Protein AF-A0A8H3YKP9-F1 (afdb_monomer)

Secondary structure (DSSP, 8-state):
--------------------------------------------------------------PPPP-------------------------------------TT-S--TTPPEEEEEE--SHHHHHHHHHHHHTT--SEEEEESS-S-HHHHHH-TTSEEEEEHHHHHHHHHSSHHHHHHHHHS-SS-HHHHHHHS-TTSEEEHHHHHHHHHHHHHHSSGGGTEEEEESEEEEEEE-TTS-EEEEEE-S-TT--S-EEEEEEEEEE----PPP-PPPS--SPPP--HHHHT-HHHHHHHS-SSS--EEEEE--SHHHHHHHHHHHHHHTTT-TT-EEEEE-SS---B-EEETTEEETTTTSB-GGG--

Structure (mmCIF, N/CA/C/O backbone):
data_AF-A0A8H3YKP9-F1
#
_entry.id   AF-A0A8H3YKP9-F1
#
loop_
_atom_site.group_PDB
_atom_site.id
_atom_site.type_symbol
_atom_site.label_atom_id
_atom_site.label_alt_id
_atom_site.label_comp_id
_atom_site.label_asym_id
_atom_site.label_entity_id
_atom_site.label_seq_id
_atom_site.pdbx_PDB_ins_code
_atom_site.Cartn_x
_atom_site.Cartn_y
_atom_site.Cartn_z
_atom_site.occupancy
_atom_site.B_iso_or_equiv
_atom_site.auth_seq_id
_atom_site.auth_comp_id
_atom_site.auth_asym_id
_atom_site.auth_atom_id
_atom_site.pdbx_PDB_model_num
ATOM 1 N N . MET A 1 1 ? 34.851 -54.630 -2.973 1.00 36.84 1 MET A N 1
ATOM 2 C CA . MET A 1 1 ? 34.899 -55.795 -3.888 1.00 36.84 1 MET A CA 1
ATOM 3 C C . MET A 1 1 ? 33.512 -55.945 -4.491 1.00 36.84 1 MET A C 1
ATOM 5 O O . MET A 1 1 ? 32.578 -55.959 -3.714 1.00 36.84 1 MET A O 1
ATOM 9 N N . ARG A 1 2 ? 33.269 -56.034 -5.795 1.00 36.16 2 ARG A N 1
ATOM 10 C CA . ARG A 1 2 ? 34.101 -55.967 -7.002 1.00 36.16 2 ARG A CA 1
ATOM 11 C C . ARG A 1 2 ? 33.086 -55.865 -8.165 1.00 36.16 2 ARG A C 1
ATOM 13 O O . ARG A 1 2 ? 32.149 -56.649 -8.165 1.00 36.16 2 ARG A O 1
ATOM 20 N N . SER A 1 3 ? 33.285 -54.879 -9.044 1.00 31.75 3 SER A N 1
ATOM 21 C CA . SER A 1 3 ? 33.096 -54.878 -10.514 1.00 31.75 3 SER A CA 1
ATOM 22 C C . SER A 1 3 ? 31.769 -55.390 -11.112 1.00 31.75 3 SER A C 1
ATOM 24 O O . SER A 1 3 ? 31.403 -56.536 -10.903 1.00 31.75 3 SER A O 1
ATOM 26 N N . SER A 1 4 ? 30.948 -54.581 -11.795 1.00 35.56 4 SER A N 1
ATOM 27 C CA . SER A 1 4 ? 31.131 -53.936 -13.119 1.00 35.56 4 SER A CA 1
ATOM 28 C C . SER A 1 4 ? 31.400 -54.917 -14.265 1.00 35.56 4 SER A C 1
ATOM 30 O O . SER A 1 4 ? 32.485 -55.487 -14.296 1.00 35.56 4 SER A O 1
ATOM 32 N N . GLU A 1 5 ? 30.490 -54.997 -15.242 1.00 35.41 5 GLU A N 1
ATOM 33 C CA . GLU A 1 5 ? 30.844 -54.957 -16.668 1.00 35.41 5 GLU A CA 1
ATOM 34 C C . GLU A 1 5 ? 29.632 -54.657 -17.564 1.00 35.41 5 GLU A C 1
ATOM 36 O O . GLU A 1 5 ? 28.476 -54.796 -17.172 1.00 35.41 5 GLU A O 1
ATOM 41 N N . THR A 1 6 ? 29.954 -54.130 -18.739 1.00 34.25 6 THR A N 1
ATOM 42 C CA . THR A 1 6 ? 29.208 -53.178 -19.573 1.00 34.25 6 THR A CA 1
ATOM 43 C C . THR A 1 6 ? 29.351 -53.592 -21.044 1.00 34.25 6 THR A C 1
ATOM 45 O O . THR A 1 6 ? 30.206 -54.417 -21.349 1.00 34.25 6 THR A O 1
ATOM 48 N N . ALA A 1 7 ? 28.643 -52.871 -21.929 1.00 32.84 7 ALA A N 1
ATOM 49 C CA . ALA A 1 7 ? 28.753 -52.819 -23.404 1.00 32.84 7 ALA A CA 1
ATOM 50 C C . ALA A 1 7 ? 27.973 -53.924 -24.141 1.00 32.84 7 ALA A C 1
ATOM 52 O O . ALA A 1 7 ? 28.052 -55.086 -23.775 1.00 32.84 7 ALA A O 1
ATOM 53 N N . GLY A 1 8 ? 27.119 -53.649 -25.132 1.00 28.02 8 GLY A N 1
ATOM 54 C CA . GLY A 1 8 ? 27.208 -52.769 -26.318 1.00 28.02 8 GLY A CA 1
ATOM 55 C C . GLY A 1 8 ? 26.901 -53.698 -27.520 1.00 28.02 8 GLY A C 1
ATOM 56 O O . GLY A 1 8 ? 27.204 -54.877 -27.428 1.00 28.02 8 GLY A O 1
ATOM 57 N N . THR A 1 9 ? 26.253 -53.368 -28.637 1.00 31.39 9 THR A N 1
ATOM 58 C CA . THR A 1 9 ? 26.164 -52.146 -29.445 1.00 31.39 9 THR A CA 1
ATOM 59 C C . THR A 1 9 ? 25.136 -52.351 -30.579 1.00 31.39 9 THR A C 1
ATOM 61 O O . THR A 1 9 ? 25.010 -53.464 -31.070 1.00 31.39 9 THR A O 1
ATOM 64 N N . SER A 1 10 ? 24.540 -51.240 -31.040 1.00 28.97 10 SER A N 1
ATOM 65 C CA . SER A 1 10 ? 24.289 -50.830 -32.444 1.00 28.97 10 SER A CA 1
ATOM 66 C C . SER A 1 10 ? 23.558 -51.755 -33.435 1.00 28.97 10 SER A C 1
ATOM 68 O O . SER A 1 10 ? 24.105 -52.765 -33.848 1.00 28.97 10 SER A O 1
ATOM 70 N N . GLU A 1 11 ? 22.478 -51.236 -34.036 1.00 31.48 11 GLU A N 1
ATOM 71 C CA . GLU A 1 11 ? 22.391 -51.160 -35.503 1.00 31.48 11 GLU A CA 1
ATOM 72 C C .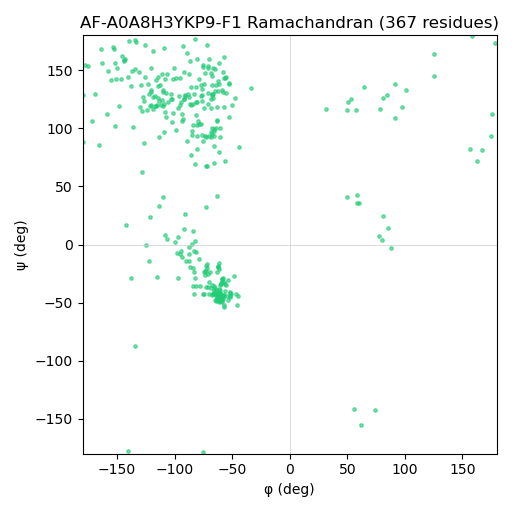 GLU A 1 11 ? 21.524 -49.987 -35.988 1.00 31.48 11 GLU A C 1
ATOM 74 O O . GLU A 1 11 ? 20.534 -49.595 -35.374 1.00 31.48 11 GLU A O 1
ATOM 79 N N . THR A 1 12 ? 21.985 -49.383 -37.081 1.00 29.98 12 THR A N 1
ATOM 80 C CA . THR A 1 12 ? 21.478 -48.176 -37.742 1.00 29.98 12 THR A CA 1
ATOM 81 C C . THR A 1 12 ? 20.911 -48.587 -39.095 1.00 29.98 12 THR A C 1
ATOM 83 O O . THR A 1 12 ? 21.595 -49.305 -39.820 1.00 29.98 12 THR A O 1
ATOM 86 N N . VAL A 1 13 ? 19.752 -48.063 -39.505 1.00 31.39 13 VAL A N 1
ATOM 87 C CA . VAL A 1 13 ? 19.367 -48.036 -40.927 1.00 31.39 13 VAL A CA 1
ATOM 88 C C . VAL A 1 13 ? 18.922 -46.628 -41.317 1.00 31.39 13 VAL A C 1
ATOM 90 O O . VAL A 1 13 ? 17.981 -46.060 -40.770 1.00 31.39 13 VAL A O 1
ATOM 93 N N . ARG A 1 14 ? 19.685 -46.080 -42.267 1.00 29.09 14 ARG A N 1
ATOM 94 C CA . ARG A 1 14 ? 19.472 -44.860 -43.052 1.00 29.09 14 ARG A CA 1
ATOM 95 C C . ARG A 1 14 ? 18.409 -45.073 -44.132 1.00 29.09 14 ARG A C 1
ATOM 97 O O . ARG A 1 14 ? 18.346 -46.161 -44.693 1.00 29.09 14 ARG A O 1
ATOM 104 N N . SER A 1 15 ? 17.753 -43.983 -44.534 1.00 28.44 15 SER A N 1
ATOM 105 C CA . SER A 1 15 ? 17.618 -43.476 -45.924 1.00 28.44 15 SER A CA 1
ATOM 106 C C . SER A 1 15 ? 16.954 -42.085 -45.831 1.00 28.44 15 SER A C 1
ATOM 108 O O . SER A 1 15 ? 15.886 -41.986 -45.241 1.00 28.44 15 SER A O 1
ATOM 110 N N . SER A 1 16 ? 17.657 -40.956 -46.036 1.00 27.69 16 SER A N 1
ATOM 111 C CA . SER A 1 16 ? 17.831 -40.205 -47.310 1.00 27.69 16 SER A CA 1
ATOM 112 C C . SER A 1 16 ? 16.492 -39.915 -48.008 1.00 27.69 16 SER A C 1
ATOM 114 O O . SER A 1 16 ? 15.748 -40.845 -48.267 1.00 27.69 16 SER A O 1
ATOM 116 N N . GLU A 1 17 ? 16.105 -38.669 -48.296 1.00 28.94 17 GLU A N 1
ATOM 117 C CA . GLU A 1 17 ? 16.752 -37.770 -49.264 1.00 28.94 17 GLU A CA 1
ATOM 118 C C . GLU A 1 17 ? 16.579 -36.265 -48.958 1.00 28.94 17 GLU A C 1
ATOM 120 O O . GLU A 1 17 ? 15.805 -35.838 -48.104 1.00 28.94 17 GLU A O 1
ATOM 125 N N . THR A 1 18 ? 17.371 -35.477 -49.683 1.00 26.09 18 THR A N 1
ATOM 126 C CA . THR A 1 18 ? 17.777 -34.084 -49.459 1.00 26.09 18 THR A CA 1
ATOM 127 C C . THR A 1 18 ? 17.311 -33.191 -50.624 1.00 26.09 18 THR A C 1
ATOM 129 O O . THR A 1 18 ? 17.107 -33.695 -51.723 1.00 26.09 18 THR A O 1
ATOM 132 N N . MET A 1 19 ? 17.366 -31.862 -50.413 1.00 24.75 19 MET A N 1
ATOM 133 C CA . MET A 1 19 ? 17.402 -30.747 -51.397 1.00 24.75 19 MET A CA 1
ATOM 134 C C . MET A 1 19 ? 16.014 -30.187 -51.782 1.00 24.75 19 MET A C 1
ATOM 136 O O . MET A 1 19 ? 15.090 -30.944 -52.012 1.00 24.75 19 MET A O 1
ATOM 140 N N . ARG A 1 20 ? 15.767 -28.876 -51.917 1.00 25.50 20 ARG A N 1
ATOM 141 C CA . ARG A 1 20 ? 16.650 -27.723 -52.156 1.00 25.50 20 ARG A CA 1
ATOM 142 C C . ARG A 1 20 ? 15.917 -26.402 -51.833 1.00 25.50 20 ARG A C 1
ATOM 144 O O . ARG A 1 20 ? 14.709 -26.372 -51.650 1.00 25.50 20 ARG A O 1
ATOM 151 N N . SER A 1 21 ? 16.717 -25.348 -51.782 1.00 26.86 21 SER A N 1
ATOM 152 C CA . SER A 1 21 ? 16.532 -23.999 -51.245 1.00 26.86 21 SER A CA 1
ATOM 153 C C . SER A 1 21 ? 15.596 -23.023 -51.987 1.00 26.86 21 SER A C 1
ATOM 155 O O . SER A 1 21 ? 15.260 -23.231 -53.146 1.00 26.86 21 SER A O 1
ATOM 157 N N . SER A 1 22 ? 15.383 -21.892 -51.286 1.00 26.91 22 SER A N 1
ATOM 158 C CA . SER A 1 22 ? 15.190 -20.489 -51.725 1.00 26.91 22 SER A CA 1
ATOM 159 C C . SER A 1 22 ? 13.828 -20.046 -52.271 1.00 26.91 22 SER A C 1
ATOM 161 O O . SER A 1 22 ? 13.451 -20.449 -53.359 1.00 26.91 22 SER A O 1
ATOM 163 N N . GLU A 1 23 ? 13.160 -19.111 -51.578 1.00 26.94 23 GLU A N 1
ATOM 164 C CA . GLU A 1 23 ? 13.115 -17.677 -51.935 1.00 26.94 23 GLU A CA 1
ATOM 165 C C . GLU A 1 23 ? 12.222 -16.862 -50.975 1.00 26.94 23 GLU A C 1
ATOM 167 O O . GLU A 1 23 ? 11.624 -17.376 -50.034 1.00 26.94 23 GLU A O 1
ATOM 172 N N . THR A 1 24 ? 12.251 -15.550 -51.173 1.00 24.73 24 THR A N 1
ATOM 173 C CA . THR A 1 24 ? 12.126 -14.470 -50.197 1.00 24.73 24 THR A CA 1
ATOM 174 C C . THR A 1 24 ? 10.856 -13.641 -50.459 1.00 24.73 24 THR A C 1
ATOM 176 O O . THR A 1 24 ? 10.597 -13.277 -51.596 1.00 24.73 24 THR A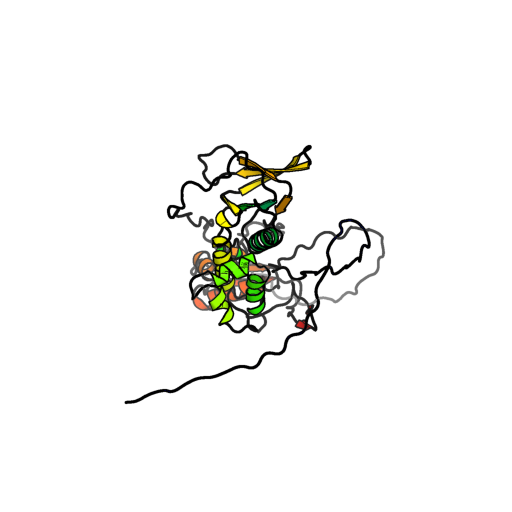 O 1
ATOM 179 N N . VAL A 1 25 ? 10.175 -13.223 -49.381 1.00 25.70 25 VAL A N 1
ATOM 180 C CA . VAL A 1 25 ? 9.400 -11.964 -49.218 1.00 25.70 25 VAL A CA 1
ATOM 181 C C . VAL A 1 25 ? 7.956 -11.811 -49.769 1.00 25.70 25 VAL A C 1
ATOM 183 O O . VAL A 1 25 ? 7.696 -11.812 -50.963 1.00 25.70 25 VAL A O 1
ATOM 186 N N . ARG A 1 26 ? 7.107 -11.404 -48.799 1.00 22.83 26 ARG A N 1
ATOM 187 C CA . ARG A 1 26 ? 5.964 -10.452 -48.785 1.00 22.83 26 ARG A CA 1
ATOM 188 C C . ARG A 1 26 ? 4.517 -10.947 -48.920 1.00 22.83 26 ARG A C 1
ATOM 190 O O . ARG A 1 26 ? 4.087 -11.326 -49.996 1.00 22.83 26 ARG A O 1
ATOM 197 N N . SER A 1 27 ? 3.790 -10.643 -47.829 1.00 24.70 27 SER A N 1
ATOM 198 C CA . SER A 1 27 ? 2.395 -10.167 -47.725 1.00 24.70 27 SER A CA 1
ATOM 199 C C . SER A 1 27 ? 1.311 -11.140 -48.194 1.00 24.70 27 SER A C 1
ATOM 201 O O . SER A 1 27 ? 1.406 -11.721 -49.253 1.00 24.70 27 SER A O 1
ATOM 203 N N . SER A 1 28 ? 0.196 -11.350 -47.511 1.00 26.19 28 SER A N 1
ATOM 204 C CA . SER A 1 28 ? -0.499 -10.580 -46.483 1.00 26.19 28 SER A CA 1
ATOM 205 C C . SER A 1 28 ? -1.722 -11.413 -46.131 1.00 26.19 28 SER A C 1
ATOM 207 O O . SER A 1 28 ? -2.466 -11.740 -47.046 1.00 26.19 28 SER A O 1
ATOM 209 N N . GLU A 1 29 ? -1.978 -11.691 -44.858 1.00 27.03 29 GLU A N 1
ATOM 210 C CA . GLU A 1 29 ? -3.349 -11.921 -44.405 1.00 27.03 29 GLU A CA 1
ATOM 211 C C . GLU A 1 29 ? -3.432 -11.693 -42.898 1.00 27.03 29 GLU A C 1
ATOM 213 O O . GLU A 1 29 ? -2.803 -12.355 -42.074 1.00 27.03 29 GLU A O 1
ATOM 218 N N . THR A 1 30 ? -4.154 -10.633 -42.561 1.00 26.27 30 THR A N 1
ATOM 219 C CA . THR A 1 30 ? -4.416 -10.168 -41.210 1.00 26.27 30 THR A CA 1
ATOM 220 C C . THR A 1 30 ? -5.416 -11.114 -40.556 1.00 26.27 30 THR A C 1
ATOM 222 O O . THR A 1 30 ? -6.624 -10.927 -40.681 1.00 26.27 30 THR A O 1
ATOM 225 N N . VAL A 1 31 ? -4.928 -12.120 -39.829 1.00 27.11 31 VAL A N 1
ATOM 226 C CA . VAL A 1 31 ? -5.767 -12.851 -38.874 1.00 27.11 31 VAL A CA 1
ATOM 227 C C . VAL A 1 31 ? -5.867 -12.012 -37.607 1.00 27.11 31 VAL A C 1
ATOM 229 O O . VAL A 1 31 ? -4.920 -11.826 -36.845 1.00 27.11 31 VAL A O 1
ATOM 232 N N . ARG A 1 32 ? -7.047 -11.421 -37.457 1.00 30.48 32 ARG A N 1
ATOM 233 C CA . ARG A 1 32 ? -7.473 -10.566 -36.360 1.00 30.48 32 ARG A CA 1
ATOM 234 C C . ARG A 1 32 ? -7.770 -11.447 -35.144 1.00 30.48 32 ARG A C 1
ATOM 236 O O . ARG A 1 32 ? -8.902 -11.878 -34.966 1.00 30.48 32 ARG A O 1
ATOM 243 N N . SER A 1 33 ? -6.763 -11.707 -34.314 1.00 26.95 33 SER A N 1
ATOM 244 C CA . SER A 1 33 ? -6.963 -12.330 -33.000 1.00 26.95 33 SER A CA 1
ATOM 245 C C . SER A 1 33 ? -7.193 -11.241 -31.959 1.00 26.95 33 SER A C 1
ATOM 247 O O . SER A 1 33 ? -6.267 -10.694 -31.365 1.00 26.95 33 SER A O 1
ATOM 249 N N . SER A 1 34 ? -8.461 -10.879 -31.799 1.00 28.59 34 SER A N 1
ATOM 250 C CA . SER A 1 34 ? -8.970 -10.147 -30.648 1.00 28.59 34 SER A CA 1
ATOM 251 C C . SER A 1 34 ? -9.097 -11.105 -29.466 1.00 28.59 34 SER A C 1
ATOM 253 O O . SER A 1 34 ? -10.126 -11.754 -29.312 1.00 28.59 34 SER A O 1
ATOM 255 N N . GLU A 1 35 ? -8.072 -11.170 -28.626 1.00 24.34 35 GLU A N 1
ATOM 256 C CA . GLU A 1 35 ? -8.211 -11.631 -27.244 1.00 24.34 35 GLU A CA 1
ATOM 257 C C . GLU A 1 35 ? -7.623 -10.559 -26.335 1.00 24.34 35 GLU A C 1
ATOM 259 O O . GLU A 1 35 ? -6.438 -10.513 -26.009 1.00 24.34 35 GLU A O 1
ATOM 264 N N . THR A 1 36 ? -8.493 -9.619 -25.984 1.00 22.89 36 THR A N 1
ATOM 265 C CA . THR A 1 36 ? -8.270 -8.666 -24.909 1.00 22.89 36 THR A CA 1
ATOM 266 C C . THR A 1 36 ? -8.268 -9.461 -23.608 1.00 22.89 36 THR A C 1
ATOM 268 O O . THR A 1 36 ? -9.328 -9.806 -23.090 1.00 22.89 36 THR A O 1
ATOM 271 N N . VAL A 1 37 ? -7.088 -9.770 -23.070 1.00 23.05 37 VAL A N 1
ATOM 272 C CA . VAL A 1 37 ? -6.971 -10.223 -21.681 1.00 23.05 37 VAL A CA 1
ATOM 273 C C . VAL A 1 37 ? -7.332 -9.027 -20.805 1.00 23.05 37 VAL A C 1
ATOM 275 O O . VAL A 1 37 ? -6.513 -8.146 -20.549 1.00 23.05 37 VAL A O 1
ATOM 278 N N . GLN A 1 38 ? -8.599 -8.955 -20.397 1.00 22.67 38 GLN A N 1
ATOM 279 C CA . GLN A 1 38 ? -9.028 -8.086 -19.313 1.00 22.67 38 GLN A CA 1
ATOM 280 C C . GLN A 1 38 ? -8.367 -8.593 -18.030 1.00 22.67 38 GLN A C 1
ATOM 282 O O . GLN A 1 38 ? -8.850 -9.512 -17.379 1.00 22.67 38 GLN A O 1
ATOM 287 N N . SER A 1 39 ? -7.258 -7.970 -17.646 1.00 24.61 39 SER A N 1
ATOM 288 C CA . SER A 1 39 ? -6.761 -8.003 -16.274 1.00 24.61 39 SER A CA 1
ATOM 289 C C . SER A 1 39 ? -7.680 -7.140 -15.400 1.00 24.61 39 SER A C 1
ATOM 291 O O . SER A 1 39 ? -7.317 -6.043 -14.972 1.00 24.61 39 SER A O 1
ATOM 293 N N . SER A 1 40 ? -8.921 -7.582 -15.204 1.00 26.88 40 SER A N 1
ATOM 294 C CA . SER A 1 40 ? -9.815 -7.022 -14.199 1.00 26.88 40 SER A CA 1
ATOM 295 C C . SER A 1 40 ? -9.494 -7.690 -12.872 1.00 26.88 40 SER A C 1
ATOM 297 O O . SER A 1 40 ? -9.841 -8.848 -12.692 1.00 26.88 40 SER A O 1
ATOM 299 N N . GLU A 1 41 ? -8.779 -6.977 -12.004 1.00 29.33 41 GLU A N 1
ATOM 300 C CA . GLU A 1 41 ? -8.862 -7.023 -10.534 1.00 29.33 41 GLU A CA 1
ATOM 301 C C . GLU A 1 41 ? -7.642 -6.277 -9.974 1.00 29.33 41 GLU A C 1
ATOM 303 O O . GLU A 1 41 ? -6.599 -6.831 -9.634 1.00 29.33 41 GLU A O 1
ATOM 308 N N . THR A 1 42 ? -7.756 -4.951 -9.942 1.00 27.56 42 THR A N 1
ATOM 309 C CA . THR A 1 42 ? -6.825 -4.079 -9.226 1.00 27.56 42 THR A CA 1
ATOM 310 C C . THR A 1 42 ? -6.991 -4.323 -7.726 1.00 27.56 42 THR A C 1
ATOM 312 O O . THR A 1 42 ? -8.119 -4.396 -7.244 1.00 27.56 42 THR A O 1
ATOM 315 N N . VAL A 1 43 ? -5.890 -4.403 -6.971 1.00 31.28 43 VAL A N 1
ATOM 316 C CA . VAL A 1 43 ? -5.904 -4.331 -5.500 1.00 31.28 43 VAL A CA 1
ATOM 317 C C . VAL A 1 43 ? -6.497 -2.970 -5.109 1.00 31.28 43 VAL A C 1
ATOM 319 O O . VAL A 1 43 ? -5.798 -1.959 -5.090 1.00 31.28 43 VAL A O 1
ATOM 322 N N . GLN A 1 44 ? -7.812 -2.917 -4.892 1.00 30.80 44 GLN A N 1
ATOM 323 C CA . GLN A 1 44 ? -8.519 -1.706 -4.490 1.00 30.80 44 GLN A CA 1
ATOM 324 C C . GLN A 1 44 ? -8.368 -1.523 -2.979 1.00 30.80 44 GLN A C 1
ATOM 326 O O . GLN A 1 44 ? -8.957 -2.252 -2.185 1.00 30.80 44 GLN A O 1
ATOM 331 N N . SER A 1 45 ? -7.619 -0.500 -2.567 1.00 31.62 45 SER A N 1
ATOM 332 C CA . SER A 1 45 ? -7.868 0.145 -1.278 1.00 31.62 45 SER A CA 1
ATOM 333 C C . SER A 1 45 ? -9.190 0.910 -1.409 1.00 31.62 45 SER A C 1
ATOM 335 O O . SER A 1 45 ? -9.228 2.018 -1.943 1.00 31.62 45 SER A O 1
ATOM 337 N N . SER A 1 46 ? -10.295 0.271 -1.035 1.00 33.47 46 SER A N 1
ATOM 338 C CA . SER A 1 46 ? -11.647 0.798 -1.213 1.00 33.47 46 SER A CA 1
ATOM 339 C C . SER A 1 46 ? -11.975 1.870 -0.164 1.00 33.47 46 SER A C 1
ATOM 341 O O . SER A 1 46 ? -12.313 1.542 0.974 1.00 33.47 46 SER A O 1
ATOM 343 N N . GLU A 1 47 ? -11.954 3.144 -0.557 1.00 33.22 47 GLU A N 1
ATOM 344 C CA . GLU A 1 47 ? -12.651 4.225 0.149 1.00 33.22 47 GLU A CA 1
ATOM 345 C C . GLU A 1 47 ? -13.534 4.988 -0.841 1.00 33.22 47 GLU A C 1
ATOM 347 O O . GLU A 1 47 ? -13.108 5.382 -1.924 1.00 33.22 47 GLU A O 1
ATOM 352 N N . HIS A 1 48 ? -14.815 5.117 -0.498 1.00 30.72 48 HIS A N 1
ATOM 353 C CA . HIS A 1 48 ? -15.850 5.613 -1.396 1.00 30.72 48 HIS A CA 1
ATOM 354 C C . HIS A 1 48 ? -15.686 7.098 -1.743 1.00 30.72 48 HIS A C 1
ATOM 356 O O . HIS A 1 48 ? -15.784 7.963 -0.873 1.00 30.72 48 HIS A O 1
ATOM 362 N N . VAL A 1 49 ? -15.631 7.373 -3.048 1.00 23.73 49 VAL A N 1
ATOM 363 C CA . VAL A 1 49 ? -16.155 8.596 -3.664 1.00 23.73 49 VAL A CA 1
ATOM 364 C C . VAL A 1 49 ? -17.606 8.325 -4.069 1.00 23.73 49 VAL A C 1
ATOM 366 O O . VAL A 1 49 ? -17.909 7.347 -4.748 1.00 23.73 49 VAL A O 1
ATOM 369 N N . CYS A 1 50 ? -18.514 9.197 -3.644 1.00 21.84 50 CYS A N 1
ATOM 370 C CA . CYS A 1 50 ? -19.851 9.328 -4.208 1.00 21.84 50 CYS A CA 1
ATOM 371 C C . CYS A 1 50 ? -20.032 10.807 -4.538 1.00 21.84 50 CYS A C 1
ATOM 373 O O . CYS A 1 50 ? -20.038 11.626 -3.622 1.00 21.84 50 CYS A O 1
ATOM 375 N N . GLY A 1 51 ? -20.168 11.152 -5.818 1.00 20.83 51 GLY A N 1
ATOM 376 C CA . GLY A 1 51 ? -20.496 12.523 -6.198 1.00 20.83 51 GLY A CA 1
ATOM 377 C C . GLY A 1 51 ? -20.220 12.862 -7.654 1.00 20.83 51 GLY A C 1
ATOM 378 O O . GLY A 1 51 ? -19.298 13.615 -7.921 1.00 20.83 51 GLY A O 1
ATOM 379 N N . LEU A 1 52 ? -21.032 12.327 -8.567 1.00 20.95 52 LEU A N 1
ATOM 380 C CA . LEU A 1 52 ? -21.456 13.001 -9.800 1.00 20.95 52 LEU A CA 1
ATOM 381 C C . LEU A 1 52 ? -22.639 12.207 -10.367 1.00 20.95 52 LEU A C 1
ATOM 383 O O . LEU A 1 52 ? -22.491 11.294 -11.172 1.00 20.95 52 LEU A O 1
ATOM 387 N N . CYS A 1 53 ? -23.835 12.532 -9.887 1.00 23.03 53 CYS A N 1
ATOM 388 C CA . CYS A 1 53 ? -25.048 12.333 -10.665 1.00 23.03 53 CYS A CA 1
ATOM 389 C C . CYS A 1 53 ? -25.582 13.727 -10.960 1.00 23.03 53 CYS A C 1
ATOM 391 O O . CYS A 1 53 ? -25.734 14.547 -10.052 1.00 23.03 53 CYS A O 1
ATOM 393 N N . ALA A 1 54 ? -25.748 13.990 -12.252 1.00 22.69 54 ALA A N 1
ATOM 394 C CA . ALA A 1 54 ? -26.310 15.207 -12.790 1.00 22.69 54 ALA A CA 1
ATOM 395 C C . ALA A 1 54 ? -27.671 15.493 -12.147 1.00 22.69 54 ALA A C 1
ATOM 397 O O . ALA A 1 54 ? -28.483 14.593 -11.927 1.00 22.69 54 ALA A O 1
ATOM 398 N N . TRP A 1 55 ? -27.884 16.763 -11.829 1.00 21.78 55 TRP A N 1
ATOM 399 C CA . TRP A 1 55 ? -29.172 17.286 -11.421 1.00 21.78 55 TRP A CA 1
ATOM 400 C C . TRP A 1 55 ? -30.016 17.478 -12.679 1.00 21.78 55 TRP A C 1
ATOM 402 O O . TRP A 1 55 ? -29.804 18.452 -13.392 1.00 21.78 55 TRP A O 1
ATOM 412 N N . ASP A 1 56 ? -30.971 16.585 -12.925 1.00 23.06 56 ASP A N 1
ATOM 413 C CA . ASP A 1 56 ? -32.143 16.917 -13.732 1.00 23.06 56 ASP A CA 1
ATOM 414 C C . ASP A 1 56 ? -33.316 17.156 -12.781 1.00 23.06 56 ASP A C 1
ATOM 416 O O . ASP A 1 56 ? -33.866 16.247 -12.159 1.00 23.06 56 ASP A O 1
ATOM 420 N N . PHE A 1 57 ? -33.657 18.433 -12.633 1.00 22.97 57 PHE A N 1
ATOM 421 C CA . PHE A 1 57 ? -34.909 18.882 -12.046 1.00 22.97 57 PHE A CA 1
ATOM 422 C C . PHE A 1 57 ? -36.023 18.645 -13.071 1.00 22.97 57 PHE A C 1
ATOM 424 O O . PHE A 1 57 ? -36.036 19.291 -14.116 1.00 22.97 57 PHE A O 1
ATOM 431 N N . ASN A 1 58 ? -37.007 17.802 -12.752 1.00 24.75 58 ASN A N 1
ATOM 432 C CA . ASN A 1 58 ? -38.391 18.151 -13.065 1.00 24.75 58 ASN A CA 1
ATOM 433 C C . ASN A 1 58 ? -39.402 17.445 -12.155 1.00 24.75 58 ASN A C 1
ATOM 435 O O . ASN A 1 58 ? -39.211 16.308 -11.737 1.00 24.75 58 ASN A O 1
ATOM 439 N N . GLY A 1 59 ? -40.434 18.214 -11.809 1.00 26.14 59 GLY A N 1
ATOM 440 C CA . GLY A 1 59 ? -41.347 18.038 -10.687 1.00 26.14 59 GLY A CA 1
ATOM 441 C C . GLY A 1 59 ? -42.196 16.765 -10.659 1.00 26.14 59 GLY A C 1
ATOM 442 O O . GLY A 1 59 ? -42.533 16.175 -11.682 1.00 26.14 59 GLY A O 1
ATOM 443 N N . GLY A 1 60 ? -42.612 16.417 -9.442 1.00 24.23 60 GLY A N 1
ATOM 444 C CA . GLY A 1 60 ? -43.632 15.411 -9.165 1.00 24.23 60 GLY A CA 1
ATOM 445 C C . GLY A 1 60 ? -43.872 15.275 -7.663 1.00 24.23 60 GLY A C 1
ATOM 446 O O . GLY A 1 60 ? -43.217 14.479 -7.000 1.00 24.23 60 GLY A O 1
ATOM 447 N N . GLU A 1 61 ? -44.779 16.086 -7.120 1.00 26.50 61 GLU A N 1
ATOM 448 C CA . GLU A 1 61 ? -45.290 15.977 -5.749 1.00 26.50 61 GLU A CA 1
ATOM 449 C C . GLU A 1 61 ? -46.012 14.639 -5.523 1.00 26.50 61 GLU A C 1
ATOM 451 O O . GLU A 1 61 ? -46.818 14.240 -6.364 1.00 26.50 61 GLU A O 1
ATOM 456 N N . SER A 1 62 ? -45.800 13.994 -4.365 1.00 28.58 62 SER A N 1
ATOM 457 C CA . SER A 1 62 ? -46.851 13.335 -3.553 1.00 28.58 62 SER A CA 1
ATOM 458 C C . SER A 1 62 ? -46.298 12.722 -2.246 1.00 28.58 62 SER A C 1
ATOM 460 O O . SER A 1 62 ? -45.104 12.431 -2.168 1.00 28.58 62 SER A O 1
ATOM 462 N N . PRO A 1 63 ? -47.128 12.567 -1.189 1.00 29.95 63 PRO A N 1
ATOM 463 C CA . PRO A 1 63 ? -46.693 12.696 0.203 1.00 29.95 63 PRO A CA 1
ATOM 464 C C . PRO A 1 63 ? -46.456 11.359 0.927 1.00 29.95 63 PRO A C 1
ATOM 466 O O . PRO A 1 63 ? -47.114 10.356 0.662 1.00 29.95 63 PRO A O 1
ATOM 469 N N . LEU A 1 64 ? -45.558 11.372 1.918 1.00 29.75 64 LEU A N 1
ATOM 470 C CA . LEU A 1 64 ? -45.419 10.303 2.917 1.00 29.75 64 LEU A CA 1
ATOM 471 C C . LEU A 1 64 ? -46.369 10.545 4.111 1.00 29.75 64 LEU A C 1
ATOM 473 O O . LEU A 1 64 ? -46.609 11.702 4.465 1.00 29.75 64 LEU A O 1
ATOM 477 N N . PRO A 1 65 ? -46.903 9.487 4.755 1.00 29.86 65 PRO A N 1
ATOM 478 C CA . PRO A 1 65 ? -47.895 9.616 5.820 1.00 29.86 65 PRO A CA 1
ATOM 479 C C . PRO A 1 65 ? -47.257 9.951 7.184 1.00 29.86 65 PRO A C 1
ATOM 481 O O . PRO A 1 65 ? -46.074 9.675 7.403 1.00 29.86 65 PRO A O 1
ATOM 484 N N . PRO A 1 66 ? -48.034 10.507 8.135 1.00 30.12 66 PRO A N 1
ATOM 485 C CA . PRO A 1 66 ? -47.540 10.874 9.453 1.00 30.12 66 PRO A CA 1
ATOM 486 C C . PRO A 1 66 ? -47.600 9.674 10.404 1.00 30.12 66 PRO A C 1
ATOM 488 O O . PRO A 1 66 ? -48.628 9.005 10.506 1.00 30.12 66 PRO A O 1
ATOM 491 N N . ILE A 1 67 ? -46.537 9.444 11.177 1.00 30.45 67 ILE A N 1
ATOM 492 C CA . ILE A 1 67 ? -46.639 8.668 12.418 1.00 30.45 67 ILE A CA 1
ATOM 493 C C . ILE A 1 67 ? -46.188 9.546 13.578 1.00 30.45 67 ILE A C 1
ATOM 495 O O . ILE A 1 67 ? -45.078 10.074 13.619 1.00 30.45 67 ILE A O 1
ATOM 499 N N . ALA A 1 68 ? -47.138 9.724 14.488 1.00 28.42 68 ALA A N 1
ATOM 500 C CA . ALA A 1 68 ? -47.112 10.593 15.639 1.00 28.42 68 ALA A CA 1
ATOM 501 C C . ALA A 1 68 ? -46.225 10.063 16.780 1.00 28.42 68 ALA A C 1
ATOM 503 O O . ALA A 1 68 ? -46.261 8.893 17.146 1.00 28.42 68 ALA A O 1
ATOM 504 N N . THR A 1 69 ? -45.477 10.996 17.361 1.00 28.17 69 THR A N 1
ATOM 505 C CA . THR A 1 69 ? -45.460 11.369 18.784 1.00 28.17 69 THR A CA 1
ATOM 506 C C . THR A 1 69 ? -45.749 10.290 19.839 1.00 28.17 69 THR A C 1
ATOM 508 O O . THR A 1 69 ? -46.896 9.893 20.025 1.00 28.17 69 THR A O 1
ATOM 511 N N . ARG A 1 70 ? -44.748 9.999 20.686 1.00 26.84 70 ARG A N 1
ATOM 512 C CA . ARG A 1 70 ? -44.795 10.175 22.161 1.00 26.84 70 ARG A CA 1
ATOM 513 C C . ARG A 1 70 ? -43.519 9.639 22.814 1.00 26.84 70 ARG A C 1
ATOM 515 O O . ARG A 1 70 ? -43.358 8.435 22.903 1.00 26.84 70 ARG A O 1
ATOM 522 N N . LEU A 1 71 ? -42.703 10.530 23.374 1.00 28.22 71 LEU A N 1
ATOM 523 C CA . LEU A 1 71 ? -42.081 10.356 24.693 1.00 28.22 71 LEU A CA 1
ATOM 524 C C . LEU A 1 71 ? -41.838 11.758 25.273 1.00 28.22 71 LEU A C 1
ATOM 526 O O . LEU A 1 71 ? -40.924 12.472 24.870 1.00 28.22 71 LEU A O 1
ATOM 530 N N . VAL A 1 72 ? -42.717 12.163 26.189 1.00 29.08 72 VAL A N 1
ATOM 531 C CA . VAL A 1 72 ? -42.514 13.296 27.099 1.00 29.08 72 VAL A CA 1
ATOM 532 C C . VAL A 1 72 ? -41.895 12.722 28.368 1.00 29.08 72 VAL A C 1
ATOM 534 O O . VAL A 1 72 ? -42.467 11.805 28.954 1.00 29.08 72 VAL A O 1
ATOM 537 N N . GLY A 1 73 ? -40.749 13.253 28.798 1.00 27.31 73 GLY A N 1
ATOM 538 C CA . GLY A 1 73 ? -40.144 12.876 30.074 1.00 27.31 73 GLY A CA 1
ATOM 539 C C . GLY A 1 73 ? -38.768 13.489 30.345 1.00 27.31 73 GLY A C 1
ATOM 540 O O . GLY A 1 73 ? -37.754 12.882 30.032 1.00 27.31 73 GLY A O 1
ATOM 541 N N . SER A 1 74 ? -38.783 14.627 31.046 1.00 27.61 74 SER A N 1
ATOM 542 C CA . SER A 1 74 ? -37.702 15.255 31.834 1.00 27.61 74 SER A CA 1
ATOM 543 C C . SER A 1 74 ? -36.763 16.276 31.150 1.00 27.61 74 SER A C 1
ATOM 545 O O . SER A 1 74 ? -35.876 15.903 30.378 1.00 27.61 74 SER A O 1
ATOM 547 N N . PRO A 1 75 ? -36.884 17.578 31.494 1.00 38.75 75 PRO A N 1
ATOM 548 C CA . PRO A 1 75 ? -35.930 18.617 31.140 1.00 38.75 75 PRO A CA 1
ATOM 549 C C . PRO A 1 75 ? -34.919 18.793 32.282 1.00 38.75 75 PRO A C 1
ATOM 551 O O . PRO A 1 75 ? -35.265 19.319 33.333 1.00 38.75 75 PRO A O 1
ATOM 554 N N . ASN A 1 76 ? -33.687 18.318 32.087 1.00 34.19 76 ASN A N 1
ATOM 555 C CA . ASN A 1 76 ? -32.434 18.839 32.666 1.00 34.19 76 ASN A CA 1
ATOM 556 C C . ASN A 1 76 ? -31.362 17.744 32.688 1.00 34.19 76 ASN A C 1
ATOM 558 O O . ASN A 1 76 ? -31.073 17.138 33.716 1.00 34.19 76 ASN A O 1
ATOM 562 N N . ARG A 1 77 ? -30.691 17.547 31.554 1.00 29.39 77 ARG A N 1
ATOM 563 C CA . ARG A 1 77 ? -29.263 17.219 31.559 1.00 29.39 77 ARG A CA 1
ATOM 564 C C . ARG A 1 77 ? -28.601 18.055 30.480 1.00 29.39 77 ARG A C 1
ATOM 566 O O . ARG A 1 77 ? -28.672 17.726 29.301 1.00 29.39 77 ARG A O 1
ATOM 573 N N . ARG A 1 78 ? -27.950 19.146 30.891 1.00 27.61 78 ARG A N 1
ATOM 574 C CA . ARG A 1 78 ? -26.859 19.716 30.099 1.00 27.61 78 ARG A CA 1
ATOM 575 C C . ARG A 1 78 ? -25.799 18.625 29.996 1.00 27.61 78 ARG A C 1
ATOM 577 O O . ARG A 1 78 ? -25.065 18.386 30.949 1.00 27.61 78 ARG A O 1
ATOM 584 N N . ILE A 1 79 ? -25.764 17.929 28.866 1.00 30.17 79 ILE A N 1
ATOM 585 C CA . ILE A 1 79 ? -24.616 17.109 28.498 1.00 30.17 79 ILE A CA 1
ATOM 586 C C . ILE A 1 79 ? -23.533 18.112 28.108 1.00 30.17 79 ILE A C 1
ATOM 588 O O . ILE A 1 79 ? -23.500 18.612 26.988 1.00 30.17 79 ILE A O 1
ATOM 592 N N . SER A 1 80 ? -22.710 18.482 29.085 1.00 29.61 80 SER A N 1
ATOM 593 C CA . SER A 1 80 ? -21.434 19.135 28.830 1.00 29.61 80 SER A CA 1
ATOM 594 C C . SER A 1 80 ? -20.581 18.140 28.050 1.00 29.61 80 SER A C 1
ATOM 596 O O . SER A 1 80 ? -20.141 17.139 28.610 1.00 29.61 80 SER A O 1
ATOM 598 N N . LEU A 1 81 ? -20.390 18.377 26.752 1.00 35.25 81 LEU A N 1
ATOM 599 C CA . LEU A 1 81 ? -19.351 17.705 25.981 1.00 35.25 81 LEU A CA 1
ATOM 600 C C . LEU A 1 81 ? -18.014 18.239 26.500 1.00 35.25 81 LEU A C 1
ATOM 602 O O . LEU A 1 81 ? -17.550 19.291 26.067 1.00 35.25 81 LEU A O 1
ATOM 606 N N . ALA A 1 82 ? -17.436 17.549 27.482 1.00 33.53 82 ALA A N 1
ATOM 607 C CA . ALA A 1 82 ? -16.045 17.749 27.845 1.00 33.53 82 ALA A CA 1
ATOM 608 C C . ALA A 1 82 ? -15.206 17.358 26.622 1.00 33.53 82 ALA A C 1
ATOM 610 O O . ALA A 1 82 ? -15.136 16.191 26.236 1.00 33.53 82 ALA A O 1
ATOM 611 N N . VAL A 1 83 ? -14.651 18.359 25.943 1.00 45.12 83 VAL A N 1
ATOM 612 C CA . VAL A 1 83 ? -13.700 18.144 24.854 1.00 45.12 83 VAL A CA 1
ATOM 613 C C . VAL A 1 83 ? -12.352 17.877 25.518 1.00 45.12 83 VAL A C 1
ATOM 615 O O . VAL A 1 83 ? -11.644 18.812 25.888 1.00 45.12 83 VAL A O 1
ATOM 618 N N . GLY A 1 84 ? -12.043 16.598 25.740 1.00 46.25 84 GLY A N 1
ATOM 619 C CA . GLY A 1 84 ? -10.719 16.160 26.185 1.00 46.25 84 GLY A CA 1
ATOM 620 C C . GLY A 1 84 ? -9.636 16.596 25.195 1.00 46.25 84 GLY A C 1
ATOM 621 O O . GLY A 1 84 ? -9.881 16.719 23.987 1.00 46.25 84 GLY A O 1
ATOM 622 N N . ARG A 1 85 ? -8.428 16.860 25.693 1.00 50.47 85 ARG A N 1
ATOM 623 C CA . ARG A 1 85 ? -7.297 17.230 24.845 1.00 50.47 85 ARG A CA 1
ATOM 624 C C . ARG A 1 85 ? -6.727 15.952 24.247 1.00 50.47 85 ARG A C 1
ATOM 626 O O . ARG A 1 85 ? -5.946 15.244 24.865 1.00 50.47 85 ARG A O 1
ATOM 633 N N . ILE A 1 86 ? -7.025 15.688 22.978 1.00 52.69 86 ILE A N 1
ATOM 634 C CA . ILE A 1 86 ? -6.143 14.804 22.207 1.00 52.69 86 ILE A CA 1
ATOM 635 C C . ILE A 1 86 ? -4.781 15.511 22.167 1.00 52.69 86 ILE A C 1
ATOM 637 O O . ILE A 1 86 ? -4.737 16.707 21.855 1.00 52.69 86 ILE A O 1
ATOM 641 N N . ALA A 1 87 ? -3.679 14.820 22.455 1.00 49.84 87 ALA A N 1
ATOM 642 C CA . ALA A 1 87 ? -2.353 15.411 22.307 1.00 49.84 87 ALA A CA 1
ATOM 643 C C . ALA A 1 87 ? -2.198 15.932 20.865 1.00 49.84 87 ALA A C 1
ATOM 645 O O . ALA A 1 87 ? -2.567 15.258 19.899 1.00 49.84 87 ALA A O 1
ATOM 646 N N . GLU A 1 88 ? -1.749 17.174 20.667 1.00 39.25 88 GLU A N 1
ATOM 647 C CA . GLU A 1 88 ? -1.338 17.656 19.340 1.00 39.25 88 GLU A CA 1
ATOM 648 C C . GLU A 1 88 ? -0.005 17.012 18.969 1.00 39.25 88 GLU A C 1
ATOM 650 O O . GLU A 1 88 ? 1.034 17.655 18.883 1.00 39.25 88 GLU A O 1
ATOM 655 N N . PHE A 1 89 ? -0.029 15.701 18.754 1.00 37.66 89 PHE A N 1
ATOM 656 C CA . PHE A 1 89 ? 1.038 15.044 18.037 1.00 37.66 89 PHE A CA 1
ATOM 657 C C . PHE A 1 89 ? 0.703 15.180 16.555 1.00 37.66 89 PHE A C 1
ATOM 659 O O . PHE A 1 89 ? -0.075 14.408 15.995 1.00 37.66 89 PHE A O 1
ATOM 666 N N . ARG A 1 90 ? 1.255 16.215 15.908 1.00 34.97 90 ARG A N 1
ATOM 667 C CA . ARG A 1 90 ? 1.448 16.153 14.457 1.00 34.97 90 ARG A CA 1
ATOM 668 C C . ARG A 1 90 ? 2.206 14.861 14.184 1.00 34.97 90 ARG A C 1
ATOM 670 O O . ARG A 1 90 ? 3.137 14.547 14.925 1.00 34.97 90 ARG A O 1
ATOM 677 N N . TRP A 1 91 ? 1.834 14.133 13.135 1.00 36.88 91 TRP A N 1
ATOM 678 C CA . TRP A 1 91 ? 2.671 13.069 12.586 1.00 36.88 91 TRP A CA 1
ATOM 679 C C . TRP A 1 91 ? 3.947 13.695 12.011 1.00 36.88 91 TRP A C 1
ATOM 681 O O . TRP A 1 91 ? 4.165 13.764 10.811 1.00 36.88 91 TRP A O 1
ATOM 691 N N . ASN A 1 92 ? 4.804 14.178 12.897 1.00 33.81 92 ASN A N 1
ATOM 692 C CA . ASN A 1 92 ? 6.220 14.222 12.686 1.00 33.81 92 ASN A CA 1
ATOM 693 C C . ASN A 1 92 ? 6.659 12.842 13.149 1.00 33.81 92 ASN A C 1
ATOM 695 O O . ASN A 1 92 ? 7.171 12.701 14.257 1.00 33.81 92 ASN A O 1
ATOM 699 N N . ALA A 1 93 ? 6.442 11.801 12.336 1.00 31.34 93 ALA A N 1
ATOM 700 C CA . ALA A 1 93 ? 7.452 10.757 12.344 1.00 31.34 93 ALA A CA 1
ATOM 701 C C . ALA A 1 93 ? 8.746 11.536 12.097 1.00 31.34 93 ALA A C 1
ATOM 703 O O . ALA A 1 93 ? 8.867 12.135 11.023 1.00 31.34 93 ALA A O 1
ATOM 704 N N . PRO A 1 94 ? 9.648 11.682 13.089 1.00 28.67 94 PRO A N 1
ATOM 705 C CA . PRO A 1 94 ? 10.913 12.307 12.808 1.00 28.67 94 PRO A CA 1
ATOM 706 C C . PRO A 1 94 ? 11.461 11.424 11.708 1.00 28.67 94 PRO A C 1
ATOM 708 O O . PRO A 1 94 ? 11.620 10.214 11.904 1.00 28.67 94 PRO A O 1
ATOM 711 N N . CYS A 1 95 ? 11.671 12.010 10.537 1.00 33.78 95 CYS A N 1
ATOM 712 C CA . CYS A 1 95 ? 12.524 11.426 9.538 1.00 33.78 95 CYS A CA 1
ATOM 713 C C . CYS A 1 95 ? 13.892 11.374 10.227 1.00 33.78 95 CYS A C 1
ATOM 715 O O . CYS A 1 95 ? 14.714 12.276 10.094 1.00 33.78 95 CYS A O 1
ATOM 717 N N . ARG A 1 96 ? 14.119 10.377 11.095 1.00 29.67 96 ARG A N 1
ATOM 718 C CA . ARG A 1 96 ? 15.455 9.994 11.505 1.00 29.67 96 ARG A CA 1
ATOM 719 C C . ARG A 1 96 ? 16.023 9.479 10.208 1.00 29.67 96 ARG A C 1
ATOM 721 O O . ARG A 1 96 ? 15.760 8.345 9.817 1.00 29.67 96 ARG A O 1
ATOM 728 N N . ARG A 1 97 ? 16.689 10.406 9.517 1.00 41.34 97 ARG A N 1
ATOM 729 C CA . ARG A 1 97 ? 17.461 10.247 8.295 1.00 41.34 97 ARG A CA 1
ATOM 730 C C . ARG A 1 97 ? 18.532 9.190 8.559 1.00 41.34 97 ARG A C 1
ATOM 732 O O . ARG A 1 97 ? 19.709 9.490 8.676 1.00 41.34 97 ARG A O 1
ATOM 739 N N . SER A 1 98 ? 18.129 7.931 8.668 1.00 31.78 98 SER A N 1
ATOM 740 C CA . SER A 1 98 ? 18.995 6.814 8.354 1.00 31.78 98 SER A CA 1
ATOM 741 C C . SER A 1 98 ? 18.920 6.663 6.846 1.00 31.78 98 SER A C 1
ATOM 743 O O . SER A 1 98 ? 18.358 5.703 6.323 1.00 31.78 98 SER A O 1
ATOM 745 N N . 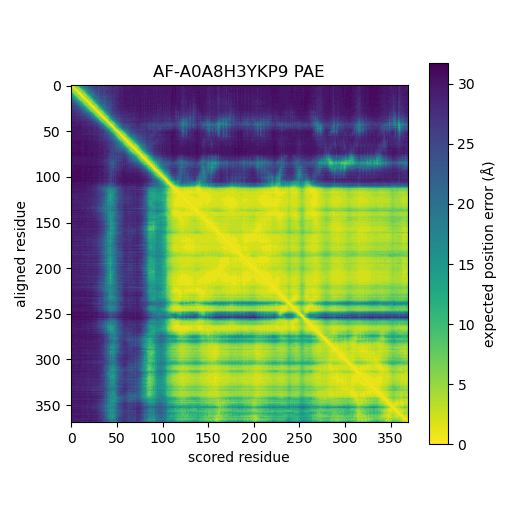ILE A 1 99 ? 19.493 7.644 6.144 1.00 36.03 99 ILE A N 1
ATOM 746 C CA . ILE A 1 99 ? 20.055 7.385 4.829 1.00 36.03 99 ILE A CA 1
ATOM 747 C C . ILE A 1 99 ? 21.215 6.438 5.138 1.00 36.03 99 ILE A C 1
ATOM 749 O O . ILE A 1 99 ? 22.348 6.859 5.366 1.00 36.03 99 ILE A O 1
ATOM 753 N N . SER A 1 100 ? 20.925 5.137 5.247 1.00 32.72 100 SER A N 1
ATOM 754 C CA . SER A 1 100 ? 21.955 4.138 4.997 1.00 32.72 100 SER A CA 1
ATOM 755 C C . SER A 1 100 ? 22.540 4.549 3.660 1.00 32.72 100 SER A C 1
ATOM 757 O O . SER A 1 100 ? 21.755 4.690 2.727 1.00 32.72 100 SER A O 1
ATOM 759 N N . LYS A 1 101 ? 23.841 4.854 3.617 1.00 33.03 101 LYS A N 1
ATOM 760 C CA . LYS A 1 101 ? 24.580 5.353 2.450 1.00 33.03 101 LYS A CA 1
ATOM 761 C C . LYS A 1 101 ? 24.208 4.563 1.187 1.00 33.03 101 LYS A C 1
ATOM 763 O O . LYS A 1 101 ? 24.890 3.612 0.822 1.00 33.03 101 LYS A O 1
ATOM 768 N N . PHE A 1 102 ? 23.114 4.937 0.537 1.00 38.56 102 PHE A N 1
ATOM 769 C CA . PHE A 1 102 ? 22.781 4.501 -0.798 1.00 38.56 102 PHE A CA 1
ATOM 770 C C . PHE A 1 102 ? 23.592 5.419 -1.692 1.00 38.56 102 PHE A C 1
ATOM 772 O O . PHE A 1 102 ? 23.567 6.638 -1.532 1.00 38.56 102 PHE A O 1
ATOM 779 N N . SER A 1 103 ? 24.417 4.780 -2.517 1.00 36.44 103 SER A N 1
ATOM 780 C CA . SER A 1 103 ? 25.363 5.382 -3.450 1.00 36.44 103 SER A CA 1
ATOM 781 C C . SER A 1 103 ? 24.849 6.702 -4.030 1.00 36.44 103 SER A C 1
ATOM 783 O O . SER A 1 103 ? 23.700 6.785 -4.461 1.00 36.44 103 SER A O 1
ATOM 785 N N . SER A 1 104 ? 25.726 7.704 -4.068 1.00 33.84 104 SER A N 1
ATOM 786 C CA . SER A 1 104 ? 25.555 9.080 -4.557 1.00 33.84 104 SER A CA 1
ATOM 787 C C . SER A 1 104 ? 25.247 9.189 -6.064 1.00 33.84 104 SER A C 1
ATOM 789 O O . SER A 1 104 ? 25.808 10.026 -6.762 1.00 33.84 104 SER A O 1
ATOM 791 N N . SER A 1 105 ? 24.389 8.314 -6.586 1.00 40.84 105 SER A N 1
ATOM 792 C CA . SER A 1 105 ? 24.005 8.203 -8.000 1.00 40.84 105 SER A CA 1
ATOM 793 C C . SER A 1 105 ? 22.491 8.288 -8.231 1.00 40.84 105 SER A C 1
ATOM 795 O O . SER A 1 105 ? 22.054 8.272 -9.376 1.00 40.84 105 SER A O 1
ATOM 797 N N . LEU A 1 106 ? 21.695 8.432 -7.164 1.00 48.84 106 LEU A N 1
ATOM 798 C CA . LEU A 1 106 ? 20.238 8.580 -7.224 1.00 48.84 106 LEU A CA 1
ATOM 799 C C . LEU A 1 106 ? 19.863 10.027 -7.560 1.00 48.84 106 LEU A C 1
ATOM 801 O O . LEU A 1 106 ? 19.587 10.845 -6.686 1.00 48.84 106 LEU A O 1
ATOM 805 N N . GLY A 1 107 ? 19.901 10.335 -8.846 1.00 53.78 107 GLY A N 1
ATOM 806 C CA . GLY A 1 107 ? 19.362 11.552 -9.429 1.00 53.78 107 GLY A CA 1
ATOM 807 C C . GLY A 1 107 ? 18.956 11.259 -10.868 1.00 53.78 107 GLY A C 1
ATOM 808 O O . GLY A 1 107 ? 19.505 10.335 -11.483 1.00 53.78 107 GLY A O 1
ATOM 809 N N . PRO A 1 108 ? 18.023 12.019 -11.451 1.00 54.09 108 PRO A N 1
ATOM 810 C CA . PRO A 1 108 ? 17.681 11.805 -12.837 1.00 54.09 108 PRO A CA 1
ATOM 811 C C . PRO A 1 108 ? 18.905 12.206 -13.657 1.00 54.09 108 PRO A C 1
ATOM 813 O O . PRO A 1 108 ? 19.470 13.287 -13.477 1.00 54.09 108 PRO A O 1
ATOM 816 N N . LYS A 1 109 ? 19.353 11.327 -14.555 1.00 61.09 109 LYS A N 1
ATOM 817 C CA . LYS A 1 109 ? 20.443 11.667 -15.473 1.00 61.09 109 LYS A CA 1
ATOM 818 C C . LYS A 1 109 ? 19.932 12.777 -16.394 1.00 61.09 109 LYS A C 1
ATOM 820 O O . LYS A 1 109 ? 19.174 12.491 -17.319 1.00 61.09 109 LYS A O 1
ATOM 825 N N . LEU A 1 110 ? 20.287 14.033 -16.097 1.00 62.00 110 LEU A N 1
ATOM 826 C CA . LEU A 1 110 ? 19.898 15.206 -16.886 1.00 62.00 110 LEU A CA 1
ATOM 827 C C . LEU A 1 110 ? 20.163 14.924 -18.375 1.00 62.00 110 LEU A C 1
ATOM 829 O O . LEU A 1 110 ? 21.261 14.510 -18.746 1.00 62.00 110 LEU A O 1
ATOM 833 N N . GLY A 1 111 ? 19.140 15.094 -19.216 1.00 67.62 111 GLY A N 1
ATOM 834 C CA . GLY A 1 111 ? 19.207 14.812 -20.656 1.00 67.62 111 GLY A CA 1
ATOM 835 C C . GLY A 1 111 ? 18.879 13.371 -21.079 1.00 67.62 111 GLY A C 1
ATOM 836 O O . GLY A 1 111 ? 18.834 13.092 -22.277 1.00 67.62 111 GLY A O 1
ATOM 837 N N . LYS A 1 112 ? 18.606 12.444 -20.148 1.00 81.19 112 LYS A N 1
ATOM 838 C CA . LYS A 1 112 ? 18.099 11.103 -20.482 1.00 81.19 112 LYS A CA 1
ATOM 839 C C . LYS A 1 112 ? 16.616 11.180 -20.851 1.00 81.19 112 LYS A C 1
ATOM 841 O O . LYS A 1 112 ? 15.796 11.623 -20.052 1.00 81.19 112 LYS A O 1
ATOM 846 N N . LYS A 1 113 ? 16.265 10.702 -22.048 1.00 85.94 113 LYS A N 1
ATOM 847 C CA . LYS A 1 113 ? 14.868 10.557 -22.474 1.00 85.94 113 LYS A CA 1
ATOM 848 C C . LYS A 1 113 ? 14.277 9.271 -21.888 1.00 85.94 113 LYS A C 1
ATOM 850 O O . LYS A 1 113 ? 14.799 8.184 -22.144 1.00 85.94 113 LYS A O 1
ATOM 855 N N . TYR A 1 114 ? 13.188 9.397 -21.134 1.00 92.56 114 TYR A N 1
ATOM 856 C CA . TYR A 1 114 ? 12.431 8.261 -20.611 1.00 92.56 114 TYR A CA 1
ATOM 857 C C . TYR A 1 114 ? 11.260 7.918 -21.528 1.00 92.56 114 TYR A C 1
ATOM 859 O O . TYR A 1 114 ? 10.639 8.805 -22.114 1.00 92.56 114 TYR A O 1
ATOM 867 N N . LYS A 1 115 ? 10.965 6.621 -21.663 1.00 94.38 115 LYS A N 1
ATOM 868 C CA . LYS A 1 115 ? 9.757 6.167 -22.367 1.00 94.38 115 LYS A CA 1
ATOM 869 C C . LYS A 1 115 ? 8.518 6.323 -21.498 1.00 94.38 115 LYS A C 1
ATOM 871 O O . LYS A 1 115 ? 7.438 6.592 -22.012 1.00 94.38 115 LYS A O 1
ATOM 876 N N . ALA A 1 116 ? 8.679 6.103 -20.197 1.00 97.00 116 ALA A N 1
ATOM 877 C CA . ALA A 1 116 ? 7.598 6.172 -19.238 1.00 97.00 116 ALA A CA 1
ATOM 878 C C . ALA A 1 116 ? 8.055 6.829 -17.940 1.00 97.00 116 ALA A C 1
ATOM 880 O O . ALA A 1 116 ? 9.173 6.608 -17.466 1.00 97.00 116 ALA A O 1
ATOM 881 N N . LEU A 1 117 ? 7.133 7.583 -17.357 1.00 96.94 117 LEU A N 1
ATOM 882 C CA . LEU A 1 117 ? 7.245 8.174 -16.043 1.00 96.94 117 LEU A CA 1
ATOM 883 C C . LEU A 1 117 ? 6.132 7.618 -15.165 1.00 96.94 117 LEU A C 1
ATOM 885 O O . LEU A 1 117 ? 4.960 7.670 -15.535 1.00 96.94 117 LEU A O 1
ATOM 889 N N . VAL A 1 118 ? 6.498 7.082 -14.006 1.00 98.31 118 VAL A N 1
ATOM 890 C CA . VAL A 1 118 ? 5.552 6.562 -13.016 1.00 98.31 118 VAL A CA 1
ATOM 891 C C . VAL A 1 118 ? 5.681 7.377 -11.737 1.00 98.31 118 VAL A C 1
ATOM 893 O O . VAL A 1 118 ? 6.782 7.514 -11.210 1.00 98.31 118 VAL A O 1
ATOM 896 N N . VAL A 1 119 ? 4.568 7.900 -11.224 1.00 97.88 119 VAL A N 1
ATOM 897 C CA . VAL A 1 119 ? 4.538 8.687 -9.980 1.00 97.88 119 VAL A CA 1
ATOM 898 C C . VAL A 1 119 ? 3.851 7.891 -8.879 1.00 97.88 119 VAL A C 1
ATOM 900 O O . VAL A 1 119 ? 2.681 7.549 -9.011 1.00 97.88 119 VAL A O 1
ATOM 903 N N . GLY A 1 120 ? 4.559 7.636 -7.783 1.00 97.94 120 GLY A N 1
ATOM 904 C CA . GLY A 1 120 ? 4.099 6.870 -6.628 1.00 97.94 120 GLY A CA 1
ATOM 905 C C . GLY A 1 120 ? 4.628 5.435 -6.629 1.00 97.94 120 GLY A C 1
ATOM 906 O O . GLY A 1 120 ? 4.548 4.727 -7.632 1.00 97.94 120 GLY A O 1
ATOM 907 N N . ALA A 1 121 ? 5.145 4.984 -5.485 1.00 97.62 121 ALA A N 1
ATOM 908 C CA . ALA A 1 121 ? 5.675 3.634 -5.260 1.00 97.62 121 ALA A CA 1
ATOM 909 C C . ALA A 1 121 ? 4.839 2.822 -4.253 1.00 97.62 121 ALA A C 1
ATOM 911 O O . ALA A 1 121 ? 5.358 1.997 -3.496 1.00 97.62 121 ALA A O 1
ATOM 912 N N . GLY A 1 122 ? 3.524 3.057 -4.242 1.00 98.06 122 GLY A N 1
ATOM 913 C CA . GLY A 1 122 ? 2.552 2.124 -3.669 1.00 98.06 122 GLY A CA 1
ATOM 914 C C . GLY A 1 122 ? 2.308 0.908 -4.580 1.00 98.06 122 GLY A C 1
ATOM 915 O O . GLY A 1 122 ? 2.890 0.829 -5.665 1.00 98.06 122 GLY A O 1
ATOM 916 N N . PRO A 1 123 ? 1.406 -0.017 -4.196 1.00 98.06 123 PRO A N 1
ATOM 917 C CA . PRO A 1 123 ? 1.110 -1.226 -4.973 1.00 98.06 123 PRO A CA 1
ATOM 918 C C . PRO A 1 123 ? 0.772 -0.953 -6.447 1.00 98.06 123 PRO A C 1
ATOM 920 O O . PRO A 1 123 ? 1.293 -1.618 -7.334 1.00 98.06 123 PRO A O 1
ATOM 923 N N . ALA A 1 124 ? -0.023 0.080 -6.740 1.00 98.38 124 ALA A N 1
ATOM 924 C CA . ALA A 1 124 ? -0.342 0.447 -8.121 1.00 98.38 124 ALA A CA 1
ATOM 925 C C . ALA A 1 124 ? 0.907 0.844 -8.931 1.00 98.38 124 ALA A C 1
ATOM 927 O O . ALA A 1 124 ? 1.090 0.378 -10.052 1.00 98.38 124 ALA A O 1
ATOM 928 N N . GLY A 1 125 ? 1.800 1.649 -8.349 1.00 98.56 125 GLY A N 1
ATOM 929 C CA . GLY A 1 125 ? 3.031 2.076 -9.013 1.00 98.56 125 GLY A CA 1
ATOM 930 C C . GLY A 1 125 ? 3.998 0.925 -9.255 1.00 98.56 125 GLY A C 1
ATOM 931 O O . GLY A 1 125 ? 4.540 0.796 -10.350 1.00 98.56 125 GLY A O 1
ATOM 932 N N . ILE A 1 126 ? 4.145 0.036 -8.267 1.00 98.75 126 ILE A N 1
ATOM 933 C CA . ILE A 1 126 ? 4.929 -1.197 -8.405 1.00 98.75 126 ILE A CA 1
ATOM 934 C C . ILE A 1 126 ? 4.385 -2.017 -9.583 1.00 98.75 126 ILE A C 1
ATOM 936 O O . ILE A 1 126 ? 5.150 -2.359 -10.486 1.00 98.75 126 ILE A O 1
ATOM 940 N N . ALA A 1 127 ? 3.070 -2.274 -9.616 1.00 98.69 127 ALA A N 1
ATOM 941 C CA . ALA A 1 127 ? 2.402 -3.022 -10.683 1.00 98.69 127 ALA A CA 1
ATOM 942 C C . ALA A 1 127 ? 2.609 -2.395 -12.068 1.00 98.69 127 ALA A C 1
ATOM 944 O O . ALA A 1 127 ? 2.905 -3.110 -13.028 1.00 98.69 127 ALA A O 1
ATOM 945 N N . VAL A 1 128 ? 2.494 -1.068 -12.176 1.00 98.75 128 VAL A N 1
ATOM 946 C CA . VAL A 1 128 ? 2.727 -0.332 -13.424 1.00 98.75 128 VAL A CA 1
ATOM 947 C C . VAL A 1 128 ? 4.166 -0.509 -13.898 1.00 98.75 128 VAL A C 1
ATOM 949 O O . VAL A 1 128 ? 4.375 -0.874 -15.052 1.00 98.75 128 VAL A O 1
ATOM 952 N N . VAL A 1 129 ? 5.160 -0.325 -13.025 1.00 98.81 129 VAL A N 1
ATOM 953 C CA . VAL A 1 129 ? 6.574 -0.507 -13.396 1.00 98.81 129 VAL A CA 1
ATOM 954 C C . VAL A 1 129 ? 6.840 -1.943 -13.853 1.00 98.81 129 VAL A C 1
ATOM 956 O O . VAL A 1 129 ? 7.463 -2.145 -14.895 1.00 98.81 129 VAL A O 1
ATOM 959 N N . GLY A 1 130 ? 6.317 -2.944 -13.138 1.00 98.62 130 GLY A N 1
ATOM 960 C CA . GLY A 1 130 ? 6.424 -4.348 -13.542 1.00 98.62 130 GLY A CA 1
ATOM 961 C C . GLY A 1 130 ? 5.824 -4.627 -14.924 1.00 98.62 130 GLY A C 1
ATOM 962 O O . GLY A 1 130 ? 6.455 -5.281 -15.755 1.00 98.62 130 GLY A O 1
ATOM 963 N N . ASN A 1 131 ? 4.637 -4.085 -15.203 1.00 98.69 131 ASN A N 1
ATOM 964 C CA . ASN A 1 131 ? 3.980 -4.227 -16.503 1.00 98.69 131 ASN A CA 1
ATOM 965 C C . ASN A 1 131 ? 4.738 -3.511 -17.627 1.00 98.69 131 ASN A C 1
ATOM 967 O O . ASN A 1 131 ? 4.905 -4.078 -18.706 1.00 98.69 131 ASN A O 1
ATOM 971 N N . LEU A 1 132 ? 5.230 -2.294 -17.389 1.00 98.62 132 LEU A N 1
ATOM 972 C CA . LEU A 1 132 ? 6.023 -1.547 -18.368 1.00 98.62 132 LEU A CA 1
ATOM 973 C C . LEU A 1 132 ? 7.307 -2.299 -18.738 1.00 98.62 132 LEU A C 1
ATOM 975 O O . LEU A 1 132 ? 7.648 -2.390 -19.919 1.00 98.62 132 LEU A O 1
ATOM 979 N N . LEU A 1 133 ? 7.987 -2.897 -17.756 1.00 98.44 133 LEU A N 1
ATOM 980 C CA . LEU A 1 133 ? 9.151 -3.748 -18.003 1.00 98.44 133 LEU A CA 1
ATOM 981 C C . LEU A 1 133 ? 8.792 -4.996 -18.819 1.00 98.44 133 LEU A C 1
ATOM 983 O O . LEU A 1 133 ? 9.474 -5.286 -19.802 1.00 98.44 133 LEU A O 1
ATOM 987 N N . ALA A 1 134 ? 7.693 -5.681 -18.485 1.00 97.94 134 ALA A N 1
ATOM 988 C CA . ALA A 1 134 ? 7.213 -6.837 -19.248 1.00 97.94 134 ALA A CA 1
ATOM 989 C C . ALA A 1 134 ? 6.911 -6.488 -20.722 1.00 97.94 134 ALA A C 1
ATOM 991 O O . ALA A 1 134 ? 7.154 -7.293 -21.620 1.00 97.94 134 ALA A O 1
ATOM 992 N N . HIS A 1 135 ? 6.468 -5.254 -20.986 1.00 97.25 135 HIS A N 1
ATOM 993 C CA . HIS A 1 135 ? 6.213 -4.724 -22.330 1.00 97.25 135 HIS A CA 1
ATOM 994 C C . HIS A 1 135 ? 7.417 -3.998 -22.958 1.00 97.25 135 HIS A C 1
ATOM 996 O O . HIS A 1 135 ? 7.265 -3.315 -23.972 1.00 97.25 135 HIS A O 1
ATOM 1002 N N . LYS A 1 136 ? 8.625 -4.138 -22.390 1.00 96.25 136 LYS A N 1
ATOM 1003 C CA . LYS A 1 136 ? 9.880 -3.561 -22.915 1.00 96.25 136 LYS A CA 1
ATOM 1004 C C . LYS A 1 136 ? 9.847 -2.027 -23.058 1.00 96.25 136 LYS A C 1
ATOM 1006 O O . LYS A 1 136 ? 10.468 -1.451 -23.960 1.00 96.25 136 LYS A O 1
ATOM 1011 N N . GLN A 1 137 ? 9.164 -1.352 -22.132 1.00 95.94 137 GLN A N 1
ATOM 1012 C CA . GLN A 1 137 ? 9.014 0.109 -22.087 1.00 95.94 137 GLN A CA 1
ATOM 1013 C C . GLN A 1 137 ? 10.095 0.822 -21.252 1.00 95.94 137 GLN A C 1
ATOM 1015 O O . GLN A 1 137 ? 9.880 1.922 -20.757 1.00 95.94 137 GLN A O 1
ATOM 1020 N N . ALA A 1 138 ? 11.285 0.231 -21.115 1.00 94.56 138 ALA A N 1
ATOM 1021 C CA . ALA A 1 138 ? 12.451 0.910 -20.545 1.00 94.56 138 ALA A CA 1
ATOM 1022 C C . ALA A 1 138 ? 13.081 1.916 -21.544 1.00 94.56 138 ALA A C 1
ATOM 1024 O O . ALA A 1 138 ? 13.003 1.685 -22.760 1.00 94.56 138 ALA A O 1
ATOM 1025 N N . PRO A 1 139 ? 13.755 2.990 -21.075 1.00 95.94 139 PRO A N 1
ATOM 1026 C CA . PRO A 1 139 ? 13.982 3.344 -19.669 1.00 95.94 139 PRO A CA 1
ATOM 1027 C C . PRO A 1 139 ? 12.760 3.996 -19.001 1.00 95.94 139 PRO A C 1
ATOM 1029 O O . PRO A 1 139 ? 12.064 4.802 -19.622 1.00 95.94 139 PRO A O 1
ATOM 1032 N N . ILE A 1 140 ? 12.546 3.664 -17.724 1.00 97.62 140 ILE A N 1
ATOM 1033 C CA . ILE A 1 140 ? 11.456 4.165 -16.876 1.00 97.62 140 ILE A CA 1
ATOM 1034 C C . ILE A 1 140 ? 12.047 5.092 -15.816 1.00 97.62 140 ILE A C 1
ATOM 1036 O O . ILE A 1 140 ? 12.996 4.705 -15.134 1.00 97.62 140 ILE A O 1
ATOM 1040 N N . LEU A 1 141 ? 11.461 6.276 -15.651 1.00 96.94 141 LEU A N 1
ATOM 1041 C CA . LEU A 1 141 ? 11.672 7.088 -14.459 1.00 96.94 141 LEU A CA 1
ATOM 1042 C C . LEU A 1 141 ? 10.543 6.807 -13.472 1.00 96.94 141 LEU A C 1
ATOM 1044 O O . LEU A 1 141 ? 9.372 7.028 -13.776 1.00 96.94 141 LEU A O 1
ATOM 1048 N N . TRP A 1 142 ? 10.886 6.328 -12.286 1.00 97.88 142 TRP A N 1
ATOM 1049 C CA . TRP A 1 142 ? 9.931 6.093 -11.214 1.00 97.88 142 TRP A CA 1
ATOM 1050 C C . TRP A 1 142 ? 10.186 7.106 -10.107 1.00 97.88 142 TRP A C 1
ATOM 1052 O O . TRP A 1 142 ? 11.313 7.205 -9.629 1.00 97.88 142 TRP A O 1
ATOM 1062 N N . VAL A 1 143 ? 9.167 7.872 -9.723 1.00 96.56 143 VAL A N 1
ATOM 1063 C CA . VAL A 1 143 ? 9.270 8.955 -8.739 1.00 96.56 143 VAL A CA 1
ATOM 1064 C C . VAL A 1 143 ? 8.446 8.607 -7.510 1.00 96.56 143 VAL A C 1
ATOM 1066 O O . VAL A 1 143 ? 7.256 8.322 -7.627 1.00 96.56 143 VAL A O 1
ATOM 1069 N N . ASP A 1 144 ? 9.058 8.636 -6.331 1.00 96.12 144 ASP A N 1
ATOM 1070 C CA . ASP A 1 144 ? 8.359 8.485 -5.056 1.00 96.12 144 ASP A CA 1
ATOM 1071 C C . ASP A 1 144 ? 9.182 9.088 -3.917 1.00 96.12 144 ASP A C 1
ATOM 1073 O O . ASP A 1 144 ? 10.409 9.072 -3.922 1.00 96.12 144 ASP A O 1
ATOM 1077 N N . HIS A 1 145 ? 8.507 9.591 -2.894 1.00 92.50 145 HIS A N 1
ATOM 1078 C CA . HIS A 1 145 ? 9.148 10.216 -1.746 1.00 92.50 145 HIS A CA 1
ATOM 1079 C C . HIS A 1 145 ? 9.853 9.218 -0.799 1.00 92.50 145 HIS A C 1
ATOM 1081 O O . HIS A 1 145 ? 10.691 9.640 -0.003 1.00 92.50 145 HIS A O 1
ATOM 1087 N N . LYS A 1 146 ? 9.540 7.911 -0.844 1.00 93.44 146 LYS A N 1
ATOM 1088 C CA . LYS A 1 146 ? 10.067 6.900 0.100 1.00 93.44 146 LYS A CA 1
ATOM 1089 C C . LYS A 1 146 ? 10.494 5.564 -0.515 1.00 93.44 146 LYS A C 1
ATOM 1091 O O . LYS A 1 146 ? 11.346 4.901 0.071 1.00 93.44 146 LYS A O 1
ATOM 1096 N N . PHE A 1 147 ? 9.904 5.125 -1.627 1.00 96.50 147 PHE A N 1
ATOM 1097 C CA . PHE A 1 147 ? 10.104 3.788 -2.216 1.00 96.50 147 PHE A CA 1
ATOM 1098 C C . PHE A 1 147 ? 9.951 2.636 -1.212 1.00 96.50 147 PHE A C 1
ATOM 1100 O O . PHE A 1 147 ? 10.712 1.667 -1.214 1.00 96.50 147 PHE A O 1
ATOM 1107 N N . SER A 1 148 ? 8.954 2.739 -0.335 1.00 95.75 148 SER A N 1
ATOM 1108 C CA . SER A 1 148 ? 8.756 1.801 0.772 1.00 95.75 148 SER A CA 1
ATOM 1109 C C . SER A 1 148 ? 7.395 1.101 0.746 1.00 95.75 148 SER A C 1
ATOM 1111 O O . SER A 1 148 ? 6.933 0.655 1.788 1.00 95.75 148 SER A O 1
ATOM 1113 N N . GLY A 1 149 ? 6.741 0.992 -0.416 1.00 95.06 149 GLY A N 1
ATOM 1114 C CA . GLY A 1 149 ? 5.416 0.363 -0.545 1.00 95.06 149 GLY A CA 1
ATOM 1115 C C . GLY A 1 149 ? 4.234 1.303 -0.268 1.00 95.06 149 GLY A C 1
ATOM 1116 O O . GLY A 1 149 ? 3.103 0.844 -0.103 1.00 95.06 149 GLY A O 1
ATOM 1117 N N . GLY A 1 150 ? 4.474 2.617 -0.224 1.00 94.25 150 GLY A N 1
ATOM 1118 C CA . GLY A 1 150 ? 3.448 3.648 -0.046 1.00 94.25 150 GLY A CA 1
ATOM 1119 C C . GLY A 1 150 ? 2.689 3.558 1.286 1.00 94.25 150 GLY A C 1
ATOM 1120 O O . GLY A 1 150 ? 3.179 3.003 2.272 1.00 94.25 150 GLY A O 1
ATOM 1121 N N . ARG A 1 151 ? 1.454 4.086 1.306 1.00 92.00 151 ARG A N 1
ATOM 1122 C CA . ARG A 1 151 ? 0.593 4.118 2.509 1.00 92.00 151 ARG A CA 1
ATOM 1123 C C . ARG A 1 151 ? 0.313 2.729 3.095 1.00 92.00 151 ARG A C 1
ATOM 1125 O O . ARG A 1 151 ? 0.165 2.620 4.309 1.00 92.00 151 ARG A O 1
ATOM 1132 N N . LEU A 1 152 ? 0.314 1.682 2.258 1.00 93.56 152 LEU A N 1
ATOM 1133 C CA . LEU A 1 152 ? 0.145 0.286 2.682 1.00 93.56 152 LEU A CA 1
ATOM 1134 C C . LEU A 1 152 ? 1.154 -0.095 3.774 1.00 93.56 152 LEU A C 1
ATOM 1136 O O . LEU A 1 152 ? 0.778 -0.630 4.813 1.00 93.56 152 LEU A O 1
ATOM 1140 N N . ASN A 1 153 ? 2.429 0.230 3.556 1.00 95.12 153 ASN A N 1
ATOM 1141 C CA . ASN A 1 153 ? 3.483 -0.024 4.531 1.00 95.12 153 ASN A CA 1
ATOM 1142 C C . ASN A 1 153 ? 3.542 1.045 5.630 1.00 95.12 153 ASN A C 1
ATOM 1144 O O . ASN A 1 153 ? 3.847 0.735 6.777 1.00 95.12 153 ASN A O 1
ATOM 1148 N N . GLU A 1 154 ? 3.276 2.308 5.303 1.00 90.69 154 GLU A N 1
ATOM 1149 C CA . GLU A 1 154 ? 3.440 3.391 6.276 1.00 90.69 154 GLU A CA 1
ATOM 1150 C C . GLU A 1 154 ? 2.400 3.349 7.404 1.00 90.69 154 GLU A C 1
ATOM 1152 O O . GLU A 1 154 ? 2.745 3.532 8.576 1.00 90.69 154 GLU A O 1
ATOM 1157 N N . TYR A 1 155 ? 1.139 3.081 7.062 1.00 90.38 155 TYR A N 1
ATOM 1158 C CA . TYR A 1 155 ? 0.024 3.252 7.991 1.00 90.38 155 TYR A CA 1
ATOM 1159 C C . TYR A 1 155 ? -0.676 1.947 8.358 1.00 90.38 155 TYR A C 1
ATOM 1161 O O . TYR A 1 155 ? -1.205 1.841 9.463 1.00 90.38 155 TYR A O 1
ATOM 1169 N N . TYR A 1 156 ? -0.661 0.938 7.484 1.00 94.31 156 TYR A N 1
ATOM 1170 C CA . TYR A 1 156 ? -1.608 -0.174 7.592 1.00 94.31 156 TYR A CA 1
ATOM 1171 C C . TYR A 1 156 ? -1.003 -1.503 8.050 1.00 94.31 156 TYR A C 1
ATOM 1173 O O . TYR A 1 156 ? -1.711 -2.497 8.074 1.00 94.31 156 TYR A O 1
ATOM 1181 N N . ARG A 1 157 ? 0.262 -1.569 8.485 1.00 95.38 157 ARG A N 1
ATOM 1182 C CA . ARG A 1 157 ? 0.885 -2.856 8.882 1.00 95.38 157 ARG A CA 1
ATOM 1183 C C . ARG A 1 157 ? 0.143 -3.607 9.996 1.00 95.38 157 ARG A C 1
ATOM 1185 O O . ARG A 1 157 ? 0.152 -4.831 9.998 1.00 95.38 157 ARG A O 1
ATOM 1192 N N . GLU A 1 158 ? -0.488 -2.890 10.924 1.00 95.25 158 GLU A N 1
ATOM 1193 C CA . GLU A 1 158 ? -1.267 -3.472 12.035 1.00 95.25 158 GLU A CA 1
ATOM 1194 C C . GLU A 1 158 ? -2.721 -3.798 11.651 1.00 95.25 158 GLU A C 1
ATOM 1196 O O . GLU A 1 158 ? -3.490 -4.262 12.488 1.00 95.25 158 GLU A O 1
ATOM 1201 N N . VAL A 1 159 ? -3.120 -3.539 10.404 1.00 94.94 159 VAL A N 1
ATOM 1202 C CA . VAL A 1 159 ? -4.485 -3.770 9.932 1.00 94.94 159 VAL A CA 1
ATOM 1203 C C . VAL A 1 159 ? -4.619 -5.216 9.438 1.00 94.94 159 VAL A C 1
ATOM 1205 O O . VAL A 1 159 ? -3.836 -5.631 8.573 1.00 94.94 159 VAL A O 1
ATOM 1208 N N . PRO A 1 160 ? -5.608 -5.988 9.928 1.00 93.88 160 PRO A N 1
ATOM 1209 C CA . PRO A 1 160 ? -5.959 -7.262 9.315 1.00 93.88 160 PRO A CA 1
ATOM 1210 C C . PRO A 1 160 ? -6.543 -6.995 7.924 1.00 93.88 160 PRO A C 1
ATOM 1212 O O . PRO A 1 160 ? -7.418 -6.144 7.752 1.00 93.88 160 PRO A O 1
ATOM 1215 N N . SER A 1 161 ? -6.027 -7.684 6.912 1.00 92.19 161 SER A N 1
ATOM 1216 C CA . SER A 1 161 ? -6.490 -7.520 5.539 1.00 92.19 161 SER A CA 1
ATOM 1217 C C . SER A 1 161 ? -7.887 -8.106 5.354 1.00 92.19 161 SER A C 1
ATOM 1219 O O . SER A 1 161 ? -8.286 -9.062 6.010 1.00 92.19 161 SER A O 1
ATOM 1221 N N . ASN A 1 162 ? -8.617 -7.572 4.383 1.00 89.81 162 ASN A N 1
ATOM 1222 C CA . ASN A 1 162 ? -9.839 -8.171 3.851 1.00 89.81 162 ASN A CA 1
ATOM 1223 C C . ASN A 1 162 ? -9.593 -8.989 2.569 1.00 89.81 162 ASN A C 1
ATOM 1225 O O . ASN A 1 162 ? -10.545 -9.394 1.901 1.00 89.81 162 ASN A O 1
ATOM 1229 N N . THR A 1 163 ? -8.327 -9.163 2.188 1.00 90.44 163 THR A N 1
ATOM 1230 C CA . THR A 1 163 ? -7.894 -9.809 0.951 1.00 90.44 163 THR A CA 1
ATOM 1231 C C . THR A 1 163 ? -7.304 -11.176 1.273 1.00 90.44 163 THR A C 1
ATOM 1233 O O . THR A 1 163 ? -6.444 -11.291 2.145 1.00 90.44 163 THR A O 1
ATOM 1236 N N . LYS A 1 164 ? -7.757 -12.207 0.549 1.00 93.88 164 LYS A N 1
ATOM 1237 C CA . LYS A 1 164 ? -7.212 -13.565 0.662 1.00 93.88 164 LYS A CA 1
ATOM 1238 C C . LYS A 1 164 ? -5.736 -13.596 0.269 1.00 93.88 164 LYS A C 1
ATOM 1240 O O . LYS A 1 164 ? -5.362 -12.974 -0.730 1.00 93.88 164 LYS A O 1
ATOM 1245 N N . VAL A 1 165 ? -4.927 -14.371 0.989 1.00 97.69 165 VAL A N 1
ATOM 1246 C CA . VAL A 1 165 ? -3.476 -14.496 0.775 1.00 97.69 165 VAL A CA 1
ATOM 1247 C C . VAL A 1 165 ? -3.135 -14.808 -0.682 1.00 97.69 165 VAL A C 1
ATOM 1249 O O . VAL A 1 165 ? -2.253 -14.160 -1.254 1.00 97.69 165 VAL A O 1
ATOM 1252 N N . LY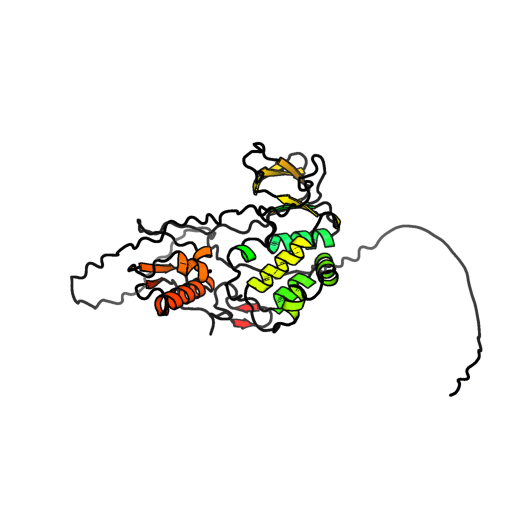S A 1 166 ? -3.887 -15.707 -1.333 1.00 97.44 166 LYS A N 1
ATOM 1253 C CA . LYS A 1 166 ? -3.660 -16.068 -2.742 1.00 97.44 166 LYS A CA 1
ATOM 1254 C C . LYS A 1 166 ? -3.629 -14.874 -3.692 1.00 97.44 166 LYS A C 1
ATOM 1256 O O . LYS A 1 166 ? -2.897 -14.898 -4.674 1.00 97.44 166 LYS A O 1
ATOM 1261 N N . ARG A 1 167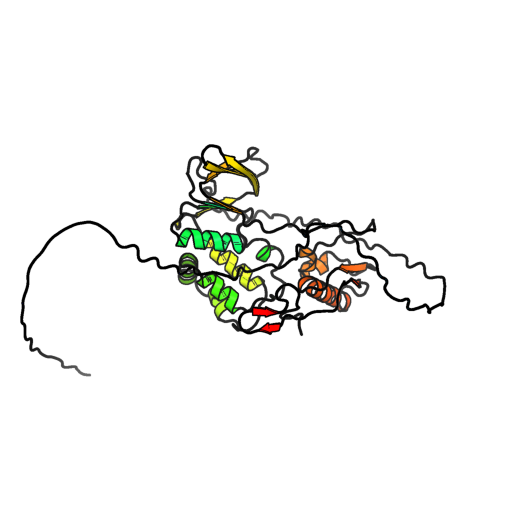 ? -4.371 -13.797 -3.403 1.00 96.88 167 ARG A N 1
ATOM 1262 C CA . ARG A 1 167 ? -4.384 -12.589 -4.244 1.00 96.88 167 ARG A CA 1
ATOM 1263 C C . ARG A 1 167 ? -3.060 -11.818 -4.150 1.00 96.88 167 ARG A C 1
ATOM 1265 O O . ARG A 1 167 ? -2.625 -11.248 -5.148 1.00 96.88 167 ARG A O 1
ATOM 1272 N N . PHE A 1 168 ? -2.378 -11.842 -3.002 1.00 98.19 168 PHE A N 1
ATOM 1273 C CA . PHE A 1 168 ? -1.028 -11.278 -2.866 1.00 98.19 168 PHE A CA 1
ATOM 1274 C C . PHE A 1 168 ? 0.030 -12.143 -3.561 1.00 98.19 168 PHE A C 1
ATOM 1276 O O . PHE A 1 168 ? 0.943 -11.609 -4.191 1.00 98.19 168 PHE A O 1
ATOM 1283 N N . VAL A 1 169 ? -0.118 -13.471 -3.514 1.00 98.38 169 VAL A N 1
ATOM 1284 C CA . VAL A 1 169 ? 0.739 -14.394 -4.277 1.00 98.38 169 VAL A CA 1
ATOM 1285 C C . VAL A 1 169 ? 0.558 -14.171 -5.784 1.00 98.38 169 VAL A C 1
ATOM 1287 O O . VAL A 1 169 ? 1.544 -13.944 -6.484 1.00 98.38 169 VAL A O 1
ATOM 1290 N N . MET A 1 170 ? -0.688 -14.099 -6.267 1.00 98.19 170 MET A N 1
ATOM 1291 C CA . MET A 1 170 ? -1.012 -13.775 -7.664 1.00 98.19 170 MET A CA 1
ATOM 1292 C C . MET A 1 170 ? -0.418 -12.433 -8.103 1.00 98.19 170 MET A C 1
ATOM 1294 O O . MET A 1 170 ? 0.095 -12.323 -9.214 1.00 98.19 170 MET A O 1
ATOM 1298 N N . TYR A 1 171 ? -0.446 -11.416 -7.237 1.00 98.44 171 TYR A N 1
ATOM 1299 C CA . TYR A 1 171 ? 0.168 -10.119 -7.520 1.00 98.44 171 TYR A CA 1
ATOM 1300 C C . TYR A 1 171 ? 1.671 -10.248 -7.822 1.00 98.44 171 TYR A C 1
ATOM 1302 O O . TYR A 1 171 ? 2.153 -9.678 -8.800 1.00 98.44 171 TYR A O 1
ATOM 1310 N N . ALA A 1 172 ? 2.413 -11.024 -7.025 1.00 98.12 172 ALA A N 1
ATOM 1311 C CA . ALA A 1 172 ? 3.844 -11.258 -7.233 1.00 98.12 172 ALA A CA 1
ATOM 1312 C C . ALA A 1 172 ? 4.147 -12.137 -8.460 1.00 98.12 172 ALA A C 1
ATOM 1314 O O . ALA A 1 172 ? 5.226 -12.041 -9.042 1.00 98.12 172 ALA A O 1
ATOM 1315 N N . GLU A 1 173 ? 3.206 -12.985 -8.870 1.00 98.06 173 GLU A N 1
ATOM 1316 C CA . GLU A 1 173 ? 3.356 -13.880 -10.022 1.00 98.06 173 GLU A CA 1
ATOM 1317 C C . GLU A 1 173 ? 2.881 -13.256 -11.343 1.00 98.06 173 GLU A C 1
ATOM 1319 O O . GLU A 1 173 ? 3.227 -13.751 -12.418 1.00 98.06 173 GLU A O 1
ATOM 1324 N N . GLY A 1 174 ? 2.135 -12.149 -11.274 1.00 97.81 174 GLY A N 1
ATOM 1325 C CA . GLY A 1 174 ? 1.388 -11.588 -12.400 1.00 97.81 174 GLY A CA 1
ATOM 1326 C C . GLY A 1 174 ? 2.230 -11.106 -13.584 1.00 97.81 174 GLY A C 1
ATOM 1327 O O . GLY A 1 174 ? 1.727 -11.062 -14.703 1.00 97.81 174 GLY A O 1
ATOM 1328 N N . VAL A 1 175 ? 3.510 -10.772 -13.380 1.00 98.44 175 VAL A N 1
ATOM 1329 C CA . VAL A 1 175 ? 4.416 -10.338 -14.459 1.00 98.44 175 VAL A CA 1
ATOM 1330 C C . VAL A 1 175 ? 5.798 -10.979 -14.331 1.00 98.44 175 VAL A C 1
ATOM 1332 O O . VAL A 1 175 ? 6.271 -11.273 -13.234 1.00 98.44 175 VAL A O 1
ATOM 1335 N N . GLU A 1 176 ? 6.469 -11.199 -15.467 1.00 98.25 176 GLU A N 1
ATOM 1336 C CA . GLU A 1 176 ? 7.812 -11.805 -15.509 1.00 98.25 176 GLU A CA 1
ATOM 1337 C C . GLU A 1 176 ? 8.845 -11.069 -14.632 1.00 98.25 176 GLU A C 1
ATOM 1339 O O . GLU A 1 176 ? 9.508 -11.754 -13.85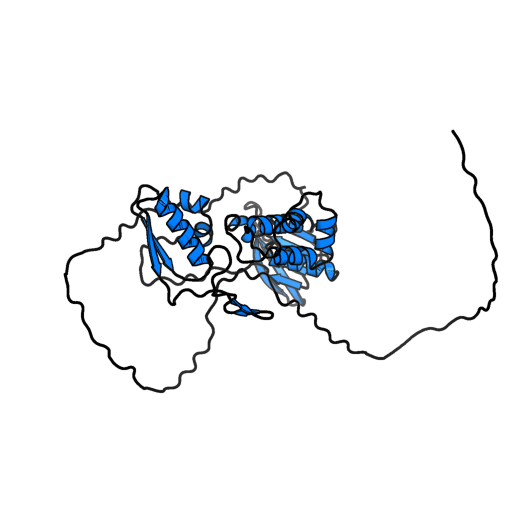2 1.00 98.25 176 GLU A O 1
ATOM 1344 N N . PRO A 1 177 ? 8.929 -9.721 -14.617 1.00 98.50 177 PRO A N 1
ATOM 1345 C CA . PRO A 1 177 ? 9.911 -9.032 -13.783 1.00 98.50 177 PRO A CA 1
ATOM 1346 C C . PRO A 1 177 ? 9.764 -9.331 -12.288 1.00 98.50 177 PRO A C 1
ATOM 1348 O O . PRO A 1 177 ? 10.765 -9.413 -11.578 1.00 98.50 177 PRO A O 1
ATOM 1351 N N . PHE A 1 178 ? 8.536 -9.522 -11.797 1.00 98.62 178 PHE A N 1
ATOM 1352 C CA . PHE A 1 178 ? 8.294 -9.842 -10.388 1.00 98.62 178 PHE A CA 1
ATOM 1353 C C . PHE A 1 178 ? 8.675 -11.280 -10.065 1.00 98.62 178 PHE A C 1
ATOM 1355 O O . PHE A 1 178 ? 9.346 -11.507 -9.058 1.00 98.62 178 PHE A O 1
ATOM 1362 N N . ARG A 1 179 ? 8.333 -12.230 -10.945 1.00 98.38 179 ARG A N 1
ATOM 1363 C CA . ARG A 1 179 ? 8.753 -13.633 -10.813 1.00 98.38 179 ARG A CA 1
ATOM 1364 C C . ARG A 1 179 ? 10.273 -13.747 -10.772 1.00 98.38 179 ARG A C 1
ATOM 1366 O O . ARG A 1 179 ? 10.807 -14.335 -9.840 1.00 98.38 179 ARG A O 1
ATOM 1373 N N . THR A 1 180 ? 10.971 -13.065 -11.678 1.00 98.00 180 THR A N 1
ATOM 1374 C CA . THR A 1 180 ? 12.439 -13.027 -11.703 1.00 98.00 180 THR A CA 1
ATOM 1375 C C . THR A 1 180 ? 13.033 -12.415 -10.427 1.00 98.00 180 THR A C 1
ATOM 1377 O O . THR A 1 180 ? 14.051 -12.898 -9.929 1.00 98.00 180 THR A O 1
ATOM 1380 N N . ILE A 1 181 ? 12.415 -11.371 -9.857 1.00 98.12 181 ILE A N 1
ATOM 1381 C CA . ILE A 1 181 ? 12.836 -10.811 -8.558 1.00 98.12 181 ILE A CA 1
ATOM 1382 C C . ILE A 1 181 ? 12.633 -11.837 -7.436 1.00 98.12 181 ILE A C 1
ATOM 1384 O O . ILE A 1 181 ? 13.546 -12.062 -6.645 1.00 98.12 181 ILE A O 1
ATOM 1388 N N . ALA A 1 182 ? 11.462 -12.468 -7.378 1.00 96.81 182 ALA A N 1
ATOM 1389 C CA . ALA A 1 182 ? 11.116 -13.437 -6.346 1.00 96.81 182 ALA A CA 1
ATOM 1390 C C . ALA A 1 182 ? 11.975 -14.715 -6.406 1.00 96.81 182 ALA A C 1
ATOM 1392 O O . ALA A 1 182 ? 12.334 -15.265 -5.366 1.00 96.81 182 ALA A O 1
ATOM 1393 N N . GLU A 1 183 ? 12.336 -15.173 -7.608 1.00 95.56 183 GLU A N 1
ATOM 1394 C CA . GLU A 1 183 ? 13.210 -16.330 -7.836 1.00 95.56 183 GLU A CA 1
ATOM 1395 C C . GLU A 1 183 ? 14.655 -16.074 -7.399 1.00 95.56 183 GLU A C 1
ATOM 1397 O O . GLU A 1 183 ? 15.305 -16.976 -6.870 1.00 95.56 183 GLU A O 1
ATOM 1402 N N . ARG A 1 184 ? 15.158 -14.853 -7.616 1.00 96.06 184 ARG A N 1
ATOM 1403 C CA . ARG A 1 184 ? 16.540 -14.465 -7.291 1.00 96.06 184 ARG A CA 1
ATOM 1404 C C . ARG A 1 184 ? 16.725 -13.993 -5.853 1.00 96.06 184 ARG A C 1
ATOM 1406 O O . ARG A 1 184 ? 17.860 -13.937 -5.387 1.00 96.06 184 ARG A O 1
ATOM 1413 N N . ALA A 1 185 ? 15.648 -13.602 -5.176 1.00 96.12 185 ALA A N 1
ATOM 1414 C CA . ALA A 1 185 ? 15.707 -13.175 -3.788 1.00 96.12 185 ALA A CA 1
ATOM 1415 C C . ALA A 1 185 ? 16.138 -14.338 -2.880 1.00 96.12 185 ALA A C 1
ATOM 1417 O O . ALA A 1 185 ? 15.651 -15.463 -3.014 1.00 96.12 185 ALA A O 1
ATOM 1418 N N . GLU A 1 186 ? 17.029 -14.051 -1.929 1.00 96.50 186 GLU A N 1
ATOM 1419 C CA . GLU A 1 186 ? 17.428 -15.007 -0.892 1.00 96.50 186 GLU A CA 1
ATOM 1420 C C . GLU A 1 186 ? 16.192 -15.507 -0.131 1.00 96.50 186 GLU A C 1
ATOM 1422 O O . GLU A 1 186 ? 15.233 -14.759 0.062 1.00 96.50 186 GLU A O 1
ATOM 1427 N N . LYS A 1 187 ? 16.181 -16.787 0.246 1.00 96.19 187 LYS A N 1
ATOM 1428 C CA . LYS A 1 187 ? 15.057 -17.422 0.943 1.00 96.19 187 LYS A CA 1
ATOM 1429 C C . LYS A 1 187 ? 15.437 -17.700 2.406 1.00 96.19 187 LYS A C 1
ATOM 1431 O O . LYS A 1 187 ? 16.567 -18.132 2.632 1.00 96.19 187 LYS A O 1
ATOM 1436 N N . PRO A 1 188 ? 14.511 -17.540 3.371 1.00 95.56 188 PRO A N 1
ATOM 1437 C CA . PRO A 1 188 ? 13.122 -17.112 3.188 1.00 95.56 188 PRO A CA 1
ATOM 1438 C C . PRO A 1 188 ? 13.005 -15.612 2.870 1.00 95.56 188 PRO A C 1
ATOM 1440 O O . PRO A 1 188 ? 13.793 -14.796 3.340 1.00 95.56 188 PRO A O 1
ATOM 1443 N N . ASN A 1 189 ? 12.003 -15.251 2.071 1.00 97.56 189 ASN A N 1
ATOM 1444 C CA . ASN A 1 189 ? 11.649 -13.867 1.756 1.00 97.56 189 ASN A CA 1
ATOM 1445 C C . ASN A 1 189 ? 10.137 -13.636 1.859 1.00 97.56 189 ASN A C 1
ATOM 1447 O O . ASN A 1 189 ? 9.366 -14.568 2.078 1.00 97.56 189 ASN A O 1
ATOM 1451 N N . ALA A 1 190 ? 9.709 -12.384 1.674 1.00 98.06 190 ALA A N 1
ATOM 1452 C CA . ALA A 1 190 ? 8.306 -11.988 1.792 1.00 98.06 190 ALA A CA 1
ATOM 1453 C C . ALA A 1 190 ? 7.365 -12.803 0.886 1.00 98.06 190 ALA A C 1
ATOM 1455 O O . ALA A 1 190 ? 6.239 -13.107 1.269 1.00 98.06 190 ALA A O 1
ATOM 1456 N N . PHE A 1 191 ? 7.824 -13.195 -0.306 1.00 98.38 191 PHE A N 1
ATOM 1457 C CA . PHE A 1 191 ? 7.020 -14.006 -1.214 1.00 98.38 191 PHE A CA 1
ATOM 1458 C C . PHE A 1 191 ? 6.934 -15.471 -0.783 1.00 98.38 191 PHE A C 1
ATOM 1460 O O . PHE A 1 191 ? 5.848 -16.042 -0.829 1.00 98.38 191 PHE A O 1
ATOM 1467 N N . THR A 1 192 ? 8.039 -16.088 -0.346 1.00 98.00 192 THR A N 1
ATOM 1468 C CA . THR A 1 192 ? 7.976 -17.468 0.170 1.00 98.00 192 THR A CA 1
ATOM 1469 C C . THR A 1 192 ? 7.144 -17.550 1.442 1.00 98.00 192 THR A C 1
ATOM 1471 O O . THR A 1 192 ? 6.357 -18.476 1.570 1.00 98.00 192 THR A O 1
ATOM 1474 N N . HIS A 1 193 ? 7.235 -16.544 2.316 1.00 98.38 193 HIS A N 1
ATOM 1475 C CA . HIS A 1 193 ? 6.394 -16.441 3.510 1.00 98.38 193 HIS A CA 1
ATOM 1476 C C . HIS A 1 193 ? 4.901 -16.382 3.157 1.00 98.38 193 HIS A C 1
ATOM 1478 O O . HIS A 1 193 ? 4.120 -17.186 3.652 1.00 98.38 193 HIS A O 1
ATOM 1484 N N . LEU A 1 194 ? 4.495 -15.526 2.209 1.00 98.31 194 LEU A N 1
ATOM 1485 C CA . LEU A 1 194 ? 3.103 -15.480 1.730 1.00 98.31 194 LEU A CA 1
ATOM 1486 C C . LEU A 1 194 ? 2.612 -16.815 1.141 1.00 98.31 194 LEU A C 1
ATOM 1488 O O . LEU A 1 194 ? 1.420 -17.102 1.212 1.00 98.31 194 LEU A O 1
ATOM 1492 N N . LYS A 1 195 ? 3.498 -17.635 0.562 1.00 98.00 195 LYS A N 1
ATOM 1493 C CA . LYS A 1 195 ? 3.145 -18.973 0.053 1.00 98.00 195 LYS A CA 1
ATOM 1494 C C .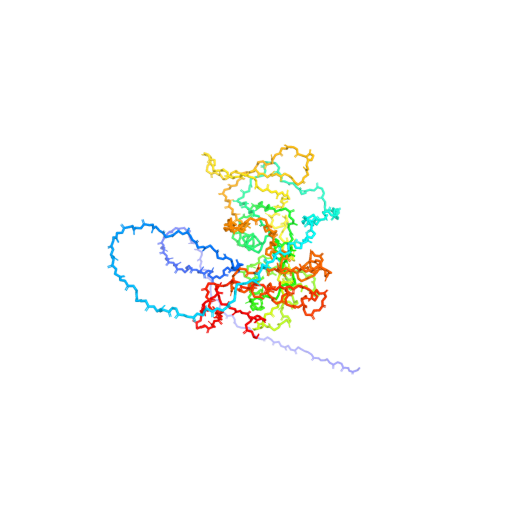 LYS A 1 195 ? 2.934 -20.013 1.151 1.00 98.00 195 LYS A C 1
ATOM 1496 O O . LYS A 1 195 ? 2.268 -21.012 0.899 1.00 98.00 195 LYS A O 1
ATOM 1501 N N . GLU A 1 196 ? 3.515 -19.803 2.326 1.00 98.06 196 GLU A N 1
ATOM 1502 C CA . GLU A 1 196 ? 3.393 -20.707 3.475 1.00 98.06 196 GLU A CA 1
ATOM 1503 C C . GLU A 1 196 ? 2.120 -20.445 4.293 1.00 98.06 196 GLU A C 1
ATOM 1505 O O . GLU A 1 196 ? 1.660 -21.333 5.010 1.00 98.06 196 GLU A O 1
ATOM 1510 N N . LEU A 1 197 ? 1.528 -19.253 4.169 1.00 98.12 197 LEU A N 1
ATOM 1511 C CA . LEU A 1 197 ? 0.240 -18.921 4.780 1.00 98.12 197 LEU A CA 1
ATOM 1512 C C . LEU A 1 197 ? -0.927 -19.661 4.096 1.00 98.12 197 LEU A C 1
ATOM 1514 O O . LEU A 1 197 ? -0.830 -20.076 2.937 1.00 98.12 197 LEU A O 1
ATOM 1518 N N . ASP A 1 198 ? -2.060 -19.783 4.796 1.00 97.75 198 ASP A N 1
ATOM 1519 C CA . ASP A 1 198 ? -3.290 -20.333 4.216 1.00 97.75 198 ASP A CA 1
ATOM 1520 C C . ASP A 1 198 ? -3.779 -19.435 3.071 1.00 97.75 198 ASP A C 1
ATOM 1522 O O . ASP A 1 198 ? -4.095 -18.261 3.256 1.00 97.75 198 ASP A O 1
ATOM 1526 N N . GLN A 1 199 ? -3.831 -20.004 1.867 1.00 97.75 199 GLN A N 1
ATOM 1527 C CA . GLN A 1 199 ? -4.156 -19.289 0.638 1.00 97.75 199 GLN A CA 1
ATOM 1528 C C . GLN A 1 199 ? -5.622 -18.832 0.571 1.00 97.75 199 GLN A C 1
ATOM 1530 O O . GLN A 1 199 ? -5.922 -17.873 -0.151 1.00 97.75 199 GLN A O 1
ATOM 1535 N N . GLU A 1 200 ? -6.523 -19.488 1.308 1.00 94.56 200 GLU A N 1
ATOM 1536 C CA . GLU A 1 200 ? -7.945 -19.132 1.373 1.00 94.56 200 GLU A CA 1
ATOM 1537 C C . GLU A 1 200 ? -8.300 -18.233 2.562 1.00 94.56 200 GLU A C 1
ATOM 1539 O O . GLU A 1 200 ? -9.411 -17.694 2.589 1.00 94.56 200 GLU A O 1
ATOM 1544 N N . ASP A 1 201 ? -7.363 -18.006 3.484 1.00 94.31 201 ASP A N 1
ATOM 1545 C CA . ASP A 1 201 ? -7.526 -17.069 4.593 1.00 94.31 201 ASP A CA 1
ATOM 1546 C C . ASP A 1 201 ? -6.986 -15.669 4.244 1.00 94.31 201 ASP A C 1
ATOM 1548 O O . ASP A 1 201 ? -6.363 -15.429 3.204 1.00 94.31 201 ASP A O 1
ATOM 1552 N N . THR A 1 202 ? -7.267 -14.706 5.114 1.00 94.56 202 THR A N 1
ATOM 1553 C CA . THR A 1 202 ? -6.680 -13.366 5.116 1.00 94.56 202 THR A CA 1
ATOM 1554 C C . THR A 1 202 ? -5.396 -13.324 5.952 1.00 94.56 202 THR A C 1
ATOM 1556 O O . THR A 1 202 ? -5.109 -14.216 6.742 1.00 94.56 202 THR A O 1
ATOM 1559 N N . CYS A 1 203 ? -4.596 -12.270 5.792 1.00 95.06 203 CYS A N 1
ATOM 1560 C CA . CYS A 1 203 ? -3.396 -12.034 6.600 1.00 95.06 203 CYS A CA 1
ATOM 1561 C C . CYS A 1 203 ? -3.340 -10.583 7.088 1.00 95.06 203 CYS A C 1
ATOM 1563 O O . CYS A 1 203 ? -4.148 -9.747 6.684 1.00 95.06 203 CYS A O 1
ATOM 1565 N N . HIS A 1 204 ? -2.365 -10.233 7.928 1.00 95.81 204 HIS A N 1
ATOM 1566 C CA . HIS A 1 204 ? -2.106 -8.820 8.212 1.00 95.81 204 HIS A CA 1
ATOM 1567 C C . HIS A 1 204 ? -1.536 -8.119 6.975 1.00 95.81 204 HIS A C 1
ATOM 1569 O O . HIS A 1 204 ? -0.779 -8.703 6.198 1.00 95.81 204 HIS A O 1
ATOM 1575 N N . ILE A 1 205 ? -1.857 -6.836 6.803 1.00 96.62 205 ILE A N 1
ATOM 1576 C CA . ILE A 1 205 ? -1.328 -6.026 5.695 1.00 96.62 205 ILE A CA 1
ATOM 1577 C C . ILE A 1 205 ? 0.206 -5.903 5.753 1.00 96.62 205 ILE A C 1
ATOM 1579 O O . ILE A 1 205 ? 0.835 -5.676 4.719 1.00 96.62 205 ILE A O 1
ATOM 1583 N N . ALA A 1 206 ? 0.824 -6.118 6.921 1.00 97.81 206 ALA A N 1
ATOM 1584 C CA . ALA A 1 206 ? 2.274 -6.254 7.063 1.00 97.81 206 ALA A CA 1
ATOM 1585 C C . ALA A 1 206 ? 2.901 -7.197 6.016 1.00 97.81 206 ALA A C 1
ATOM 1587 O O . ALA A 1 206 ? 3.906 -6.833 5.411 1.00 97.81 206 ALA A O 1
ATOM 1588 N N . GLU A 1 207 ? 2.268 -8.340 5.740 1.00 98.19 207 GLU A N 1
ATOM 1589 C CA . GLU A 1 207 ? 2.800 -9.347 4.812 1.00 98.19 207 GLU A CA 1
ATOM 1590 C C . GLU A 1 207 ? 2.817 -8.834 3.364 1.00 98.19 207 GLU A C 1
ATOM 1592 O O . GLU A 1 207 ? 3.809 -8.944 2.639 1.00 98.19 207 GLU A O 1
ATOM 1597 N N . ALA A 1 208 ? 1.732 -8.173 2.951 1.00 97.88 208 ALA A N 1
ATOM 1598 C CA . ALA A 1 208 ? 1.637 -7.531 1.644 1.00 97.88 208 ALA A CA 1
ATOM 1599 C C . ALA A 1 208 ? 2.589 -6.327 1.518 1.00 97.88 208 ALA A C 1
ATOM 1601 O O . ALA A 1 208 ? 3.141 -6.071 0.442 1.00 97.88 208 ALA A O 1
ATOM 1602 N N . ALA A 1 209 ? 2.807 -5.591 2.611 1.00 98.25 209 ALA A N 1
ATOM 1603 C CA . ALA A 1 209 ? 3.761 -4.491 2.660 1.00 98.25 209 ALA A CA 1
ATOM 1604 C C . ALA A 1 209 ? 5.203 -4.987 2.464 1.00 98.25 209 ALA A C 1
ATOM 1606 O O . ALA A 1 209 ? 5.944 -4.393 1.677 1.00 98.25 209 ALA A O 1
ATOM 1607 N N . ASP A 1 210 ? 5.584 -6.099 3.096 1.00 98.56 210 ASP A N 1
ATOM 1608 C CA . ASP A 1 210 ? 6.910 -6.701 2.921 1.00 98.56 210 ASP A CA 1
ATOM 1609 C C . ASP A 1 210 ? 7.138 -7.198 1.494 1.00 98.56 210 ASP A C 1
ATOM 1611 O O . ASP A 1 210 ? 8.207 -6.960 0.919 1.00 98.56 210 ASP A O 1
ATOM 1615 N N . LEU A 1 211 ? 6.110 -7.778 0.866 1.00 98.62 211 LEU A N 1
ATOM 1616 C CA . LEU A 1 211 ? 6.152 -8.116 -0.556 1.00 98.62 211 LEU A CA 1
ATOM 1617 C C . LEU A 1 211 ? 6.381 -6.869 -1.426 1.00 98.62 211 LEU A C 1
ATOM 1619 O O . LEU A 1 211 ? 7.248 -6.875 -2.303 1.00 98.62 211 LEU A O 1
ATOM 1623 N N . CYS A 1 212 ? 5.650 -5.779 -1.172 1.00 98.56 212 CYS A N 1
ATOM 1624 C CA . CYS A 1 212 ? 5.804 -4.526 -1.914 1.00 98.56 212 CYS A CA 1
ATOM 1625 C C . CYS A 1 212 ? 7.212 -3.933 -1.765 1.00 98.56 212 CYS A C 1
ATOM 1627 O O . CYS A 1 212 ? 7.793 -3.475 -2.752 1.00 98.56 212 CYS A O 1
ATOM 1629 N N . ILE A 1 213 ? 7.787 -3.966 -0.560 1.00 98.50 213 ILE A N 1
ATOM 1630 C CA . ILE A 1 213 ? 9.163 -3.516 -0.307 1.00 98.50 213 ILE A CA 1
ATOM 1631 C C . ILE A 1 213 ? 10.158 -4.386 -1.080 1.00 98.50 213 ILE A C 1
ATOM 1633 O O . ILE A 1 213 ? 11.063 -3.854 -1.726 1.00 98.50 213 ILE A O 1
ATOM 1637 N N . MET A 1 214 ? 9.998 -5.712 -1.033 1.00 98.38 214 MET A N 1
ATOM 1638 C CA . MET A 1 214 ? 10.869 -6.655 -1.738 1.00 98.38 214 MET A CA 1
ATOM 1639 C C . MET A 1 214 ? 10.863 -6.399 -3.251 1.00 98.38 214 MET A C 1
ATOM 1641 O O . MET A 1 214 ? 11.926 -6.244 -3.855 1.00 98.38 214 MET A O 1
ATOM 1645 N N . LEU A 1 215 ? 9.676 -6.288 -3.855 1.00 98.56 215 LEU A N 1
ATOM 1646 C CA . LEU A 1 215 ? 9.529 -6.008 -5.284 1.00 98.56 215 LEU A CA 1
ATOM 1647 C C . LEU A 1 215 ? 10.089 -4.630 -5.646 1.00 98.56 215 LEU A C 1
ATOM 1649 O O . LEU A 1 215 ? 10.847 -4.509 -6.605 1.00 98.56 215 LEU A O 1
ATOM 1653 N N . THR A 1 216 ? 9.802 -3.605 -4.838 1.00 98.38 216 THR A N 1
ATOM 1654 C CA . THR A 1 216 ? 10.347 -2.256 -5.044 1.00 98.38 216 THR A CA 1
ATOM 1655 C C . THR A 1 216 ? 11.870 -2.276 -5.053 1.00 98.38 216 THR A C 1
ATOM 1657 O O . THR A 1 216 ? 12.466 -1.666 -5.934 1.00 98.38 216 THR A O 1
ATOM 1660 N N . LYS A 1 217 ? 12.524 -2.998 -4.133 1.00 97.44 217 LYS A N 1
ATOM 1661 C CA . LYS A 1 217 ? 13.991 -3.135 -4.112 1.00 97.44 217 LYS A CA 1
ATOM 1662 C C . LYS A 1 217 ? 14.530 -3.781 -5.388 1.00 97.44 217 LYS A C 1
ATOM 1664 O O . LYS A 1 217 ? 15.510 -3.284 -5.928 1.00 97.44 217 LYS A O 1
ATOM 1669 N N . GLY A 1 218 ? 13.877 -4.836 -5.876 1.00 97.38 218 GLY A N 1
ATOM 1670 C CA . GLY A 1 218 ? 14.304 -5.559 -7.075 1.00 97.38 218 GLY A CA 1
ATOM 1671 C C . GLY A 1 218 ? 14.094 -4.806 -8.395 1.00 97.38 218 GLY A C 1
ATOM 1672 O O . GLY A 1 218 ? 14.735 -5.146 -9.387 1.00 97.38 218 GLY A O 1
ATOM 1673 N N . LEU A 1 219 ? 13.220 -3.800 -8.438 1.00 97.94 219 LEU A N 1
ATOM 1674 C CA . LEU A 1 219 ? 13.016 -2.929 -9.601 1.00 97.94 219 LEU A CA 1
ATOM 1675 C C . LEU A 1 219 ? 14.038 -1.783 -9.574 1.00 97.94 219 LEU A C 1
ATOM 1677 O O . LEU A 1 219 ? 13.853 -0.804 -8.854 1.00 97.94 219 LEU A O 1
ATOM 1681 N N . ASP A 1 220 ? 15.135 -1.911 -10.317 1.00 95.81 220 ASP A N 1
ATOM 1682 C CA . ASP A 1 220 ? 16.300 -1.019 -10.243 1.00 95.81 220 ASP A CA 1
ATOM 1683 C C . ASP A 1 220 ? 16.908 -0.700 -11.624 1.00 95.81 220 ASP A C 1
ATOM 1685 O O . ASP A 1 220 ? 16.417 -1.142 -12.670 1.00 95.81 220 ASP A O 1
ATOM 1689 N N . GLU A 1 221 ? 18.008 0.062 -11.629 1.00 95.06 221 GLU A N 1
ATOM 1690 C CA . GLU A 1 221 ? 18.690 0.508 -12.850 1.00 95.06 221 GLU A CA 1
ATOM 1691 C C . GLU A 1 221 ? 19.157 -0.659 -13.729 1.00 95.06 221 GLU A C 1
ATOM 1693 O O . GLU A 1 221 ? 19.166 -0.533 -14.954 1.00 95.06 221 GLU A O 1
ATOM 1698 N N . SER A 1 222 ? 19.474 -1.824 -13.141 1.00 94.81 222 SER A N 1
ATOM 1699 C CA . SER A 1 222 ? 19.874 -3.020 -13.902 1.00 94.81 222 SER A CA 1
ATOM 1700 C C . SER A 1 222 ? 18.766 -3.526 -14.835 1.00 94.81 222 SER A C 1
ATOM 1702 O O . SER A 1 222 ? 19.041 -4.244 -15.795 1.00 94.81 222 SER A O 1
ATOM 1704 N N . LYS A 1 223 ? 17.516 -3.124 -14.574 1.00 95.44 223 LYS A N 1
ATOM 1705 C CA . LYS A 1 223 ? 16.324 -3.436 -15.375 1.00 95.44 223 LYS A CA 1
ATOM 1706 C C . LYS A 1 223 ? 15.830 -2.228 -16.178 1.00 95.44 223 LYS A C 1
ATOM 1708 O O . LYS A 1 223 ? 14.799 -2.316 -16.833 1.00 95.44 223 LYS A O 1
ATOM 1713 N N . GLY A 1 224 ? 16.555 -1.108 -16.145 1.00 96.06 224 GLY A N 1
ATOM 1714 C CA . GLY A 1 224 ? 16.174 0.136 -16.811 1.00 96.06 224 GLY A CA 1
ATOM 1715 C C . GLY A 1 224 ? 15.153 0.977 -16.041 1.00 96.06 224 GLY A C 1
ATOM 1716 O O . GLY A 1 224 ? 14.425 1.743 -16.675 1.00 96.06 224 GLY A O 1
ATOM 1717 N N . VAL A 1 225 ? 15.085 0.828 -14.713 1.00 97.75 225 VAL A N 1
ATOM 1718 C CA . VAL A 1 225 ? 14.252 1.652 -13.824 1.00 97.75 225 VAL A CA 1
ATOM 1719 C C . VAL A 1 225 ? 15.141 2.594 -13.020 1.00 97.75 225 VAL A C 1
ATOM 1721 O O . VAL A 1 225 ? 15.841 2.166 -12.104 1.00 97.75 225 VAL A O 1
ATOM 1724 N N . ASP A 1 226 ? 15.076 3.883 -13.329 1.00 96.00 226 ASP A N 1
ATOM 1725 C CA . ASP A 1 226 ? 15.763 4.919 -12.566 1.00 96.00 226 ASP A CA 1
ATOM 1726 C C . ASP A 1 226 ? 14.793 5.425 -11.487 1.00 96.00 226 ASP A C 1
ATOM 1728 O O . ASP A 1 226 ? 13.660 5.810 -11.788 1.00 96.00 226 ASP A O 1
ATOM 1732 N N . LYS A 1 227 ? 15.215 5.396 -10.220 1.00 95.31 227 LYS A N 1
ATOM 1733 C CA . LYS A 1 227 ? 14.407 5.874 -9.090 1.00 95.31 227 LYS A CA 1
ATOM 1734 C C . LYS A 1 227 ? 14.784 7.299 -8.735 1.00 95.31 227 LYS A C 1
ATOM 1736 O O . LYS A 1 227 ? 15.949 7.573 -8.457 1.00 95.31 227 LYS A O 1
ATOM 1741 N N . GLN A 1 228 ? 13.783 8.164 -8.660 1.00 92.88 228 GLN A N 1
ATOM 1742 C CA . GLN A 1 228 ? 13.933 9.536 -8.215 1.00 92.88 228 GLN A CA 1
ATOM 1743 C C . GLN A 1 228 ? 13.164 9.770 -6.922 1.00 92.88 228 GLN A C 1
ATOM 1745 O O . GLN A 1 228 ? 11.942 9.633 -6.871 1.00 92.88 228 GLN A O 1
ATOM 1750 N N . PHE A 1 229 ? 13.891 10.168 -5.884 1.00 92.12 229 PHE A N 1
ATOM 1751 C CA . PHE A 1 229 ? 13.284 10.624 -4.645 1.00 92.12 229 PHE A CA 1
ATOM 1752 C C . PHE A 1 229 ? 12.753 12.048 -4.810 1.00 92.12 229 PHE A C 1
ATOM 1754 O O . PHE A 1 229 ? 13.487 12.938 -5.242 1.00 92.12 229 PHE A O 1
ATOM 1761 N N . GLY A 1 230 ? 11.489 12.260 -4.461 1.00 91.69 230 GLY A N 1
ATOM 1762 C CA . GLY A 1 230 ? 10.856 13.573 -4.541 1.00 91.69 230 GLY A CA 1
ATOM 1763 C C . GLY A 1 230 ? 9.340 13.493 -4.612 1.00 91.69 230 GLY A C 1
ATOM 1764 O O . GLY A 1 230 ? 8.756 12.404 -4.626 1.00 91.69 230 GLY A O 1
ATOM 1765 N N . SER A 1 231 ? 8.724 14.667 -4.668 1.00 91.94 231 SER A N 1
ATOM 1766 C CA . SER A 1 231 ? 7.287 14.832 -4.877 1.00 91.94 231 SER A CA 1
ATOM 1767 C C . SER A 1 231 ? 7.059 15.514 -6.213 1.00 91.94 231 SER A C 1
ATOM 1769 O O . SER A 1 231 ? 7.756 16.461 -6.549 1.00 91.94 231 SER A O 1
ATOM 1771 N N . VAL A 1 232 ? 6.088 15.037 -6.983 1.00 94.00 232 VAL A N 1
ATOM 1772 C CA . VAL A 1 232 ? 5.717 15.693 -8.239 1.00 94.00 232 VAL A CA 1
ATOM 1773 C C . VAL A 1 232 ? 4.743 16.822 -7.928 1.00 94.00 232 VAL A C 1
ATOM 1775 O O . VAL A 1 232 ? 3.687 16.558 -7.349 1.00 94.00 232 VAL A O 1
ATOM 1778 N N . SER A 1 233 ? 5.103 18.053 -8.284 1.00 93.44 233 SER A N 1
ATOM 1779 C CA . SER A 1 233 ? 4.312 19.260 -8.004 1.00 93.44 233 SER A CA 1
ATOM 1780 C C . SER A 1 233 ? 3.445 19.696 -9.183 1.00 93.44 233 SER A C 1
ATOM 1782 O O . SER A 1 233 ? 2.359 20.239 -8.974 1.00 93.44 233 SER A O 1
ATOM 1784 N N . SER A 1 234 ? 3.874 19.400 -10.409 1.00 94.44 234 SER A N 1
ATOM 1785 C CA . SER A 1 234 ? 3.164 19.735 -11.645 1.00 94.44 234 SER A CA 1
ATOM 1786 C C . SER A 1 234 ? 3.321 18.633 -12.700 1.00 94.44 234 SER A C 1
ATOM 1788 O O . SER A 1 234 ? 4.244 17.814 -12.656 1.00 94.44 234 SER A O 1
ATOM 1790 N N . ALA A 1 235 ? 2.386 18.604 -13.647 1.00 94.62 235 ALA A N 1
ATOM 1791 C CA . ALA A 1 235 ? 2.475 17.794 -14.851 1.00 94.62 235 ALA A CA 1
ATOM 1792 C C . ALA A 1 235 ? 1.764 18.520 -15.994 1.00 94.62 235 ALA A C 1
ATOM 1794 O O . ALA A 1 235 ? 0.555 18.744 -15.931 1.00 94.62 235 ALA A O 1
ATOM 1795 N N . ASP A 1 236 ? 2.510 18.829 -17.047 1.00 94.56 236 ASP A N 1
ATOM 1796 C CA . ASP A 1 236 ? 2.048 19.598 -18.194 1.00 94.56 236 ASP A CA 1
ATOM 1797 C C . ASP A 1 236 ? 2.249 18.804 -19.483 1.00 94.56 236 ASP A C 1
ATOM 1799 O O . ASP A 1 236 ? 3.273 18.146 -19.694 1.00 94.56 236 ASP A O 1
ATOM 1803 N N . TRP A 1 237 ? 1.253 18.859 -20.364 1.00 92.69 237 TRP A N 1
ATOM 1804 C CA . TRP A 1 237 ? 1.376 18.325 -21.715 1.00 92.69 237 TRP A CA 1
ATOM 1805 C C . TRP A 1 237 ? 1.995 19.390 -22.618 1.00 92.69 237 TRP A C 1
ATOM 1807 O O . TRP A 1 237 ? 1.440 20.479 -22.760 1.00 92.69 237 TRP A O 1
ATOM 1817 N N . SER A 1 238 ? 3.147 19.090 -23.214 1.00 84.12 238 SER A N 1
ATOM 1818 C CA . SER A 1 238 ? 3.877 20.026 -24.064 1.00 84.12 238 SER A CA 1
ATOM 1819 C C . SER A 1 238 ? 3.413 19.985 -25.523 1.00 84.12 238 SER A C 1
ATOM 1821 O O . SER A 1 238 ? 2.954 18.958 -26.031 1.00 84.12 238 SER A O 1
ATOM 1823 N N . ASP A 1 239 ? 3.665 21.078 -26.250 1.00 82.25 239 ASP A N 1
ATOM 1824 C CA . ASP A 1 239 ? 3.449 21.177 -27.705 1.00 82.25 239 ASP A CA 1
ATOM 1825 C C . ASP A 1 239 ? 4.299 20.177 -28.515 1.00 82.25 239 ASP A C 1
ATOM 1827 O O . ASP A 1 239 ? 4.026 19.907 -29.684 1.00 82.25 239 ASP A O 1
ATOM 1831 N N . SER A 1 240 ? 5.329 19.590 -27.896 1.00 80.62 240 SER A N 1
ATOM 1832 C CA . SER A 1 240 ? 6.154 18.528 -28.478 1.00 80.62 240 SER A CA 1
ATOM 1833 C C . SER A 1 240 ? 5.553 17.122 -28.325 1.00 80.62 240 SER A C 1
ATOM 1835 O O . SER A 1 240 ? 6.250 16.143 -28.596 1.00 80.62 240 SER A O 1
ATOM 1837 N N . ASN A 1 241 ? 4.279 17.009 -27.925 1.00 86.06 241 ASN A N 1
ATOM 1838 C CA . ASN A 1 241 ? 3.564 15.754 -27.655 1.00 86.06 241 ASN A CA 1
ATOM 1839 C C . ASN A 1 241 ? 4.230 14.891 -26.574 1.00 86.06 241 ASN A C 1
ATOM 1841 O O . ASN A 1 241 ? 4.369 13.675 -26.731 1.00 86.06 241 ASN A O 1
ATOM 1845 N N . GLN A 1 242 ? 4.675 15.523 -25.489 1.00 90.75 242 GLN A N 1
ATOM 1846 C CA . GLN A 1 242 ? 5.285 14.835 -24.357 1.00 90.75 242 GLN A CA 1
ATOM 1847 C C . GLN A 1 242 ? 4.723 15.365 -23.042 1.00 90.75 242 GLN A C 1
ATOM 1849 O O . GLN A 1 242 ? 4.351 16.529 -22.923 1.00 90.75 242 GLN A O 1
ATOM 1854 N N . TRP A 1 243 ? 4.705 14.515 -22.022 1.00 93.81 243 TRP A N 1
ATOM 1855 C CA . TRP A 1 243 ? 4.496 14.972 -20.654 1.00 93.81 243 TRP A CA 1
ATOM 1856 C C . TRP A 1 243 ? 5.783 15.583 -20.133 1.00 93.81 243 TRP A C 1
ATOM 1858 O O . TRP A 1 243 ? 6.843 14.995 -20.329 1.00 93.81 243 TRP A O 1
ATOM 1868 N N . THR A 1 244 ? 5.690 16.709 -19.436 1.00 91.81 244 THR A N 1
ATOM 1869 C CA . THR A 1 244 ? 6.759 17.262 -18.601 1.00 91.81 244 THR A CA 1
ATOM 1870 C C . THR A 1 244 ? 6.246 17.356 -17.177 1.00 91.81 244 THR A C 1
ATOM 1872 O O . THR A 1 244 ? 5.122 17.794 -16.962 1.00 91.81 244 THR A O 1
ATOM 1875 N N . ILE A 1 245 ? 7.038 16.901 -16.213 1.00 92.81 245 ILE A N 1
ATOM 1876 C CA . ILE A 1 245 ? 6.708 17.027 -14.793 1.00 92.81 245 ILE A CA 1
ATOM 1877 C C . ILE A 1 245 ? 7.786 17.818 -14.076 1.00 92.81 245 ILE A C 1
ATOM 1879 O O . ILE A 1 245 ? 8.954 17.712 -14.460 1.00 92.81 245 ILE A O 1
ATOM 1883 N N . ASP A 1 246 ? 7.408 18.497 -12.999 1.00 93.00 246 ASP A N 1
ATOM 1884 C CA . ASP A 1 246 ? 8.355 19.061 -12.044 1.00 93.00 246 ASP A CA 1
ATOM 1885 C C . ASP A 1 246 ? 8.418 18.194 -10.790 1.00 93.00 246 ASP A C 1
ATOM 1887 O O . ASP A 1 246 ? 7.398 17.820 -10.201 1.00 93.00 246 ASP A O 1
ATOM 1891 N N . ILE A 1 247 ? 9.642 17.840 -10.402 1.00 91.75 247 ILE A N 1
ATOM 1892 C CA . ILE A 1 247 ? 9.917 17.059 -9.201 1.00 91.75 247 ILE A CA 1
ATOM 1893 C C . ILE A 1 247 ? 10.559 17.975 -8.171 1.00 91.75 247 ILE A C 1
ATOM 1895 O O . ILE A 1 247 ? 11.703 18.404 -8.342 1.00 91.75 247 ILE A O 1
ATOM 1899 N N . ASP A 1 248 ? 9.844 18.210 -7.079 1.00 89.06 248 ASP A N 1
ATOM 1900 C CA . ASP A 1 248 ? 10.372 18.891 -5.911 1.00 89.06 248 ASP A CA 1
ATOM 1901 C C . ASP A 1 248 ? 11.366 17.951 -5.203 1.00 89.06 248 ASP A C 1
ATOM 1903 O O . ASP A 1 248 ? 10.997 16.824 -4.821 1.00 89.06 248 ASP A O 1
ATOM 1907 N N . PRO A 1 249 ? 12.636 18.364 -5.040 1.00 77.75 249 PRO A N 1
ATOM 1908 C CA . PRO A 1 249 ? 13.626 17.565 -4.337 1.00 77.75 249 PRO A CA 1
ATOM 1909 C C . PRO A 1 249 ? 13.249 17.406 -2.858 1.00 77.75 249 PRO A C 1
ATOM 1911 O O . PRO A 1 249 ? 12.623 18.271 -2.252 1.00 77.75 249 PRO A O 1
ATOM 1914 N N . LEU A 1 250 ? 13.657 16.286 -2.251 1.00 73.62 250 LEU A N 1
ATOM 1915 C CA . LEU A 1 250 ? 13.446 16.054 -0.813 1.00 73.62 250 LEU A CA 1
ATOM 1916 C C . LEU A 1 250 ? 14.334 16.926 0.085 1.00 73.62 250 LEU A C 1
ATOM 1918 O O . LEU A 1 250 ? 14.089 16.991 1.290 1.00 73.62 250 LEU A O 1
ATOM 1922 N N . ASP A 1 251 ? 15.395 17.512 -0.470 1.00 69.81 251 ASP A N 1
ATOM 1923 C CA . ASP A 1 251 ? 16.338 18.334 0.278 1.00 69.81 251 ASP A CA 1
ATOM 1924 C C . ASP A 1 251 ? 15.972 19.809 0.115 1.00 69.81 251 ASP A C 1
ATOM 1926 O O . ASP A 1 251 ? 16.002 20.337 -0.996 1.00 69.81 251 ASP A O 1
ATOM 1930 N N . GLU A 1 252 ? 15.628 20.462 1.226 1.00 60.41 252 GLU A N 1
ATOM 1931 C CA . GLU A 1 252 ? 15.193 21.868 1.254 1.00 60.41 252 GLU A CA 1
ATOM 1932 C C . GLU A 1 252 ? 16.293 22.835 0.769 1.00 60.41 252 GLU A C 1
ATOM 1934 O O . GLU A 1 252 ? 15.992 23.953 0.354 1.00 60.41 252 GLU A O 1
ATOM 1939 N N . ASP A 1 253 ? 17.555 22.390 0.762 1.00 63.66 253 ASP A N 1
ATOM 1940 C CA . ASP A 1 253 ? 18.711 23.158 0.284 1.00 63.66 253 ASP A CA 1
ATOM 1941 C C . ASP A 1 253 ? 18.846 23.173 -1.256 1.00 63.66 253 ASP A C 1
ATOM 1943 O O . ASP A 1 253 ? 19.613 23.969 -1.805 1.00 63.66 253 ASP A O 1
ATOM 1947 N N . VAL A 1 254 ? 18.103 22.324 -1.982 1.00 62.03 254 VAL A N 1
ATOM 1948 C CA . VAL A 1 254 ? 18.056 22.320 -3.454 1.00 62.03 254 VAL A CA 1
ATOM 1949 C C . VAL A 1 254 ? 16.808 23.083 -3.898 1.00 62.03 254 VAL A C 1
ATOM 1951 O O . VAL A 1 254 ? 15.701 22.560 -3.904 1.00 62.03 254 VAL A O 1
ATOM 1954 N N . SER A 1 255 ? 16.981 24.350 -4.267 1.00 59.75 255 SER A N 1
ATOM 1955 C CA . SER A 1 255 ? 15.875 25.305 -4.432 1.00 59.75 255 SER A CA 1
ATOM 1956 C C . SER A 1 255 ? 15.131 25.253 -5.771 1.00 59.75 255 SER A C 1
ATOM 1958 O O . SER A 1 255 ? 14.249 26.082 -5.996 1.00 59.75 255 SER A O 1
ATOM 1960 N N . VAL A 1 256 ? 15.470 24.328 -6.676 1.00 71.94 256 VAL A N 1
ATOM 1961 C CA . VAL A 1 256 ? 14.880 24.293 -8.023 1.00 71.94 256 VAL A CA 1
ATOM 1962 C C . VAL A 1 256 ? 14.298 22.908 -8.315 1.00 71.94 256 VAL A C 1
ATOM 1964 O O . VAL A 1 256 ? 15.044 21.925 -8.249 1.00 71.94 256 VAL A O 1
ATOM 1967 N N . PRO A 1 257 ? 12.996 22.818 -8.649 1.00 78.00 257 PRO A N 1
ATOM 1968 C CA . PRO A 1 257 ? 12.390 21.587 -9.136 1.00 78.00 257 PRO A CA 1
ATOM 1969 C C . PRO A 1 257 ? 13.132 21.048 -10.357 1.00 78.00 257 PRO A C 1
ATOM 1971 O O . PRO A 1 257 ? 13.623 21.806 -11.197 1.00 78.00 257 PRO A O 1
ATOM 1974 N N . VAL A 1 258 ? 13.217 19.725 -10.465 1.00 85.38 258 VAL A N 1
ATOM 1975 C CA . VAL A 1 258 ? 13.823 19.087 -11.633 1.00 85.38 258 VAL A CA 1
ATOM 1976 C C . VAL A 1 258 ? 12.736 18.750 -12.641 1.00 85.38 258 VAL A C 1
ATOM 1978 O O . VAL A 1 258 ? 11.916 17.867 -12.389 1.00 85.38 258 VAL A O 1
ATOM 1981 N N . SER A 1 259 ? 12.759 19.431 -13.788 1.00 88.31 259 SER A N 1
ATOM 1982 C CA . SER A 1 259 ? 11.818 19.185 -14.881 1.00 88.31 259 SER A CA 1
ATOM 1983 C C . SER A 1 259 ? 12.272 18.021 -15.761 1.00 88.31 259 SER A C 1
ATOM 1985 O O . SER A 1 259 ? 13.423 17.977 -16.211 1.00 88.31 259 SER A O 1
ATOM 1987 N N . ILE A 1 260 ? 11.378 17.066 -16.024 1.00 89.62 260 ILE A N 1
ATOM 1988 C CA . ILE A 1 260 ? 11.684 15.871 -16.826 1.00 89.62 260 ILE A CA 1
ATOM 1989 C C . ILE A 1 260 ? 10.541 15.558 -17.780 1.00 89.62 260 ILE A C 1
ATOM 1991 O O . ILE A 1 260 ? 9.381 15.548 -17.373 1.00 89.62 260 ILE A O 1
ATOM 1995 N N . SER A 1 261 ? 10.888 15.221 -19.027 1.00 90.31 261 SER A N 1
ATOM 1996 C CA . SER A 1 261 ? 9.917 14.859 -20.060 1.00 90.31 261 SER A CA 1
ATOM 1997 C C . SER A 1 261 ? 9.882 13.360 -20.381 1.00 90.31 261 SER A C 1
ATOM 1999 O O . SER A 1 261 ? 10.905 12.668 -20.345 1.00 90.31 261 SER A O 1
ATOM 2001 N N . SER A 1 262 ? 8.696 12.858 -20.729 1.00 92.38 262 SER A N 1
ATOM 2002 C CA . SER A 1 262 ? 8.433 11.457 -21.077 1.00 92.38 262 SER A CA 1
ATOM 2003 C C . SER A 1 262 ? 7.288 11.341 -22.085 1.00 92.38 262 SER A C 1
ATOM 2005 O O . SER A 1 262 ? 6.380 12.169 -22.110 1.00 92.38 262 SER A O 1
ATOM 2007 N N . ASP A 1 263 ? 7.305 10.285 -22.900 1.00 91.62 263 ASP A N 1
ATOM 2008 C CA . ASP A 1 263 ? 6.229 10.003 -23.861 1.00 91.62 263 ASP A CA 1
ATOM 2009 C C . ASP A 1 263 ? 4.956 9.479 -23.148 1.00 91.62 263 ASP A C 1
ATOM 2011 O O . ASP A 1 263 ? 3.837 9.672 -23.620 1.00 91.62 263 ASP A O 1
ATOM 2015 N N . LEU A 1 264 ? 5.117 8.851 -21.977 1.00 95.38 264 LEU A N 1
ATOM 2016 C CA . LEU A 1 264 ? 4.034 8.335 -21.133 1.00 95.38 264 LEU A CA 1
ATOM 2017 C C . LEU A 1 264 ? 4.186 8.823 -19.687 1.00 95.38 264 LEU A C 1
ATOM 2019 O O . LEU A 1 264 ? 5.282 8.759 -19.126 1.00 95.38 264 LEU A O 1
ATOM 2023 N N . LEU A 1 265 ? 3.075 9.230 -19.073 1.00 97.00 265 LEU A N 1
ATOM 2024 C CA . LEU A 1 265 ? 2.954 9.537 -17.649 1.00 97.00 265 LEU A CA 1
ATOM 2025 C C . LEU A 1 265 ? 1.867 8.656 -17.025 1.00 97.00 265 LEU A C 1
ATOM 2027 O O . LEU A 1 265 ? 0.745 8.605 -17.526 1.00 97.00 265 LEU A O 1
ATOM 2031 N N . VAL A 1 266 ? 2.187 7.984 -15.919 1.00 98.19 266 VAL A N 1
ATOM 2032 C CA . VAL A 1 266 ? 1.236 7.185 -15.139 1.00 98.19 266 VAL A CA 1
ATOM 2033 C C . VAL A 1 266 ? 1.229 7.661 -13.689 1.00 98.19 266 VAL A C 1
ATOM 2035 O O . VAL A 1 266 ? 2.224 7.540 -12.971 1.00 98.19 266 VAL A O 1
ATOM 2038 N N . LEU A 1 267 ? 0.086 8.184 -13.245 1.00 97.56 267 LEU A N 1
ATOM 2039 C CA . LEU A 1 267 ? -0.104 8.697 -11.890 1.00 97.56 267 LEU A CA 1
ATOM 2040 C C . LEU A 1 267 ? -0.663 7.601 -10.978 1.00 97.56 267 LEU A C 1
ATOM 2042 O O . LEU A 1 267 ? -1.830 7.229 -11.062 1.00 97.56 267 LEU A O 1
ATOM 2046 N N . CYS A 1 268 ? 0.183 7.098 -10.085 1.00 97.62 268 CYS A N 1
ATOM 2047 C CA . CYS A 1 268 ? -0.137 6.094 -9.070 1.00 97.62 268 CYS A CA 1
ATOM 2048 C C . CYS A 1 268 ? -0.123 6.718 -7.662 1.00 97.62 268 CYS A C 1
ATOM 2050 O O . CYS A 1 268 ? 0.379 6.126 -6.706 1.00 97.62 268 CYS A O 1
ATOM 2052 N N . THR A 1 269 ? -0.662 7.934 -7.541 1.00 94.62 269 THR A N 1
ATOM 2053 C CA . THR A 1 269 ? -0.603 8.782 -6.336 1.00 94.62 269 THR A CA 1
ATOM 2054 C C . THR A 1 269 ? -1.677 8.460 -5.293 1.00 94.62 269 THR A C 1
ATOM 2056 O O . THR A 1 269 ? -1.651 8.997 -4.187 1.00 94.62 269 THR A O 1
ATOM 2059 N N . GLY A 1 270 ? -2.610 7.560 -5.613 1.00 91.94 270 GLY A N 1
ATOM 2060 C CA . GLY A 1 270 ? -3.749 7.244 -4.756 1.00 91.94 270 GLY A CA 1
ATOM 2061 C C . GLY A 1 270 ? -4.801 8.354 -4.779 1.00 91.9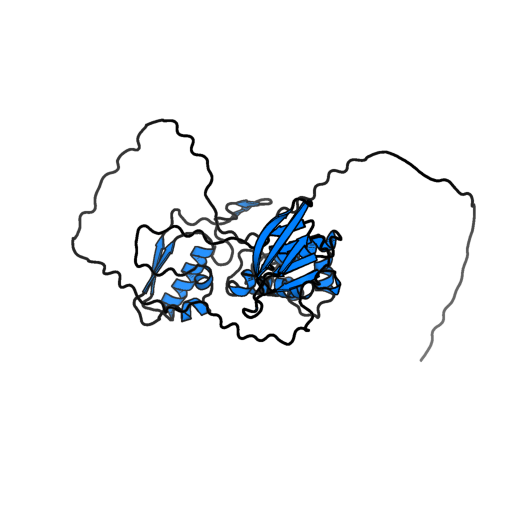4 270 GLY A C 1
ATOM 2062 O O . GLY A 1 270 ? -5.106 8.925 -5.823 1.00 91.94 270 GLY A O 1
ATOM 2063 N N . SER A 1 271 ? -5.417 8.631 -3.634 1.00 88.94 271 SER A N 1
ATOM 2064 C CA . SER A 1 271 ? -6.438 9.675 -3.494 1.00 88.94 271 SER A CA 1
ATOM 2065 C C . SER A 1 271 ? -6.355 10.336 -2.123 1.00 88.94 271 SER A C 1
ATOM 2067 O O . SER A 1 271 ? -5.758 9.794 -1.188 1.00 88.94 271 SER A O 1
ATOM 2069 N N . ASN A 1 272 ? -6.972 11.511 -2.013 1.00 84.56 272 ASN A N 1
ATOM 2070 C CA . ASN A 1 272 ? -7.039 12.274 -0.773 1.00 84.56 272 ASN A CA 1
ATOM 2071 C C . ASN A 1 272 ? -8.388 12.059 -0.067 1.00 84.56 272 ASN A C 1
ATOM 2073 O O . ASN A 1 272 ? -9.414 11.973 -0.748 1.00 84.56 272 ASN A O 1
ATOM 2077 N N . PRO A 1 273 ? -8.420 12.003 1.279 1.00 84.38 273 PRO A N 1
ATOM 2078 C CA . PRO A 1 273 ? -9.666 11.872 2.025 1.00 84.38 273 PRO A CA 1
ATOM 2079 C C . PRO A 1 273 ? -10.635 13.025 1.741 1.00 84.38 273 PRO A C 1
ATOM 2081 O O . PRO A 1 273 ? -10.268 14.199 1.829 1.00 84.38 273 PRO A O 1
ATOM 2084 N N . ILE A 1 274 ? -11.904 12.702 1.481 1.00 81.38 274 ILE A N 1
ATOM 2085 C CA . ILE A 1 274 ? -12.966 13.709 1.388 1.00 81.38 274 ILE A CA 1
ATOM 2086 C C . ILE A 1 274 ? -13.197 14.285 2.786 1.00 81.38 274 ILE A C 1
ATOM 2088 O O . ILE A 1 274 ? -13.597 13.576 3.708 1.00 81.38 274 ILE A O 1
ATOM 2092 N N . SER A 1 275 ? -12.962 15.586 2.945 1.00 77.31 275 SER A N 1
ATOM 2093 C CA . SER A 1 275 ? -13.211 16.300 4.198 1.00 77.31 275 SER A CA 1
ATOM 2094 C C . SER A 1 275 ? -14.344 17.299 3.997 1.00 77.31 275 SER A C 1
ATOM 2096 O O . SER A 1 275 ? -14.122 18.428 3.572 1.00 77.31 275 SER A O 1
ATOM 2098 N N . THR A 1 276 ? -15.575 16.881 4.291 1.00 78.44 276 THR A N 1
ATOM 2099 C CA . THR A 1 276 ? -16.712 17.805 4.385 1.00 78.44 276 THR A CA 1
ATOM 2100 C C . THR A 1 276 ? -16.792 18.346 5.813 1.00 78.44 276 THR A C 1
ATOM 2102 O O . THR A 1 276 ? -16.773 17.544 6.753 1.00 78.44 276 THR A O 1
ATOM 2105 N N . PRO A 1 277 ? -16.890 19.673 6.016 1.00 81.00 277 PRO A N 1
ATOM 2106 C CA . PRO A 1 277 ? -17.101 20.233 7.343 1.00 81.00 277 PRO A CA 1
ATOM 2107 C C . PRO A 1 277 ? -18.379 19.666 7.961 1.00 81.00 277 PRO A C 1
ATOM 2109 O O . PRO A 1 277 ? -19.438 19.655 7.333 1.00 81.00 277 PRO A O 1
ATOM 2112 N N . LEU A 1 278 ? -18.284 19.196 9.202 1.00 83.56 278 LEU A N 1
ATOM 2113 C CA . LEU A 1 278 ? -19.470 18.839 9.970 1.00 83.56 278 LEU A CA 1
ATOM 2114 C C . LEU A 1 278 ? -20.214 20.125 10.368 1.00 83.56 278 LEU A C 1
ATOM 2116 O O . LEU A 1 278 ? -19.570 21.158 10.558 1.00 83.56 278 LEU A O 1
ATOM 2120 N N . PRO A 1 279 ? -21.548 20.087 10.552 1.00 86.94 279 PRO A N 1
ATOM 2121 C CA . PRO A 1 279 ? -22.343 21.244 10.979 1.00 86.94 279 PRO A CA 1
ATOM 2122 C C . PRO A 1 279 ? -22.123 21.604 12.466 1.00 86.94 279 PRO A C 1
ATOM 2124 O O . PRO A 1 279 ? -23.041 22.040 13.154 1.00 86.94 279 PRO A O 1
ATOM 2127 N N . ILE A 1 280 ? -20.916 21.371 12.981 1.00 84.25 280 ILE A N 1
ATOM 2128 C CA . ILE A 1 280 ? -20.467 21.620 14.348 1.00 84.25 280 ILE A CA 1
ATOM 2129 C C . ILE A 1 280 ? -18.989 22.020 14.318 1.00 84.25 280 ILE A C 1
ATOM 2131 O O . ILE A 1 280 ? -18.201 21.493 13.533 1.00 84.25 280 ILE A O 1
ATOM 2135 N N . THR A 1 281 ? -18.611 22.952 15.186 1.00 86.50 281 THR A N 1
ATOM 2136 C CA . THR A 1 281 ? -17.237 23.450 15.329 1.00 86.50 281 THR A CA 1
ATOM 2137 C C . THR A 1 281 ? -16.614 22.960 16.639 1.00 86.50 281 THR A C 1
ATOM 2139 O O . THR A 1 281 ? -17.294 22.392 17.492 1.00 86.50 281 THR A O 1
ATOM 2142 N N . GLY A 1 282 ? -15.299 23.141 16.797 1.00 86.50 282 GLY A N 1
ATOM 2143 C CA . GLY A 1 282 ? -14.587 22.779 18.031 1.00 86.50 282 GLY A CA 1
ATOM 2144 C C . GLY A 1 282 ? -14.297 21.284 18.202 1.00 86.50 282 GLY A C 1
ATOM 2145 O O . GLY A 1 282 ? -13.813 20.875 19.254 1.00 86.50 282 GLY A O 1
ATOM 2146 N N . LEU A 1 283 ? -14.560 20.463 17.180 1.00 87.69 283 LEU A N 1
ATOM 2147 C CA . LEU A 1 283 ? -14.132 19.068 17.164 1.00 87.69 283 LEU A CA 1
ATOM 2148 C C . LEU A 1 283 ? -12.674 18.948 16.734 1.00 87.69 283 LEU A C 1
ATOM 2150 O O . LEU A 1 283 ? -12.265 19.522 15.723 1.00 87.69 283 LEU A O 1
ATOM 2154 N N . LYS A 1 284 ? -11.917 18.116 17.448 1.00 89.12 284 LYS A N 1
ATOM 2155 C CA . LYS A 1 284 ? -10.606 17.678 16.983 1.00 89.12 284 LYS A CA 1
ATOM 2156 C C . LYS A 1 284 ? -10.759 16.446 16.096 1.00 89.12 284 LYS A C 1
ATOM 2158 O O . LYS A 1 284 ? -11.288 15.423 16.527 1.00 89.12 284 LYS A O 1
ATOM 2163 N N . LYS A 1 285 ? -10.301 16.560 14.849 1.00 88.31 285 LYS A N 1
ATOM 2164 C CA . LYS A 1 285 ? -10.338 15.467 13.878 1.00 88.31 285 LYS A CA 1
ATOM 2165 C C . LYS A 1 285 ? -9.235 14.458 14.195 1.00 88.31 285 LYS A C 1
ATOM 2167 O O . LYS A 1 285 ? -8.072 14.825 14.347 1.00 88.31 285 LYS A O 1
ATOM 2172 N N . LEU A 1 286 ? -9.623 13.192 14.285 1.00 89.19 286 LEU A N 1
ATOM 2173 C CA . LEU A 1 286 ? -8.714 12.055 14.286 1.00 89.19 286 LEU A CA 1
ATOM 2174 C C . LEU A 1 286 ? -8.750 11.457 12.880 1.00 89.19 286 LEU A C 1
ATOM 2176 O O . LEU A 1 286 ? -9.795 10.980 12.441 1.00 89.19 286 LEU A O 1
ATOM 2180 N N . GLU A 1 287 ? -7.639 11.557 12.156 1.00 89.12 287 GLU A N 1
ATOM 2181 C CA . GLU A 1 287 ? -7.550 11.024 10.796 1.00 89.12 287 GLU A CA 1
ATOM 2182 C C . GLU A 1 287 ? -7.631 9.491 10.797 1.00 89.12 287 GLU A C 1
ATOM 2184 O O . GLU A 1 287 ? -7.240 8.827 11.762 1.00 89.12 287 GLU A O 1
ATOM 2189 N N . LEU A 1 288 ? -8.134 8.931 9.695 1.00 90.94 288 LEU A N 1
ATOM 2190 C CA . LEU A 1 288 ? -8.394 7.498 9.581 1.00 90.94 288 LEU A CA 1
ATOM 2191 C C . LEU A 1 288 ? -7.116 6.654 9.671 1.00 90.94 288 LEU A C 1
ATOM 2193 O O . LEU A 1 288 ? -7.106 5.651 10.377 1.00 90.94 288 LEU A O 1
ATOM 2197 N N . ASP A 1 289 ? -6.031 7.083 9.025 1.00 90.50 289 ASP A N 1
ATOM 2198 C CA . ASP A 1 289 ? -4.744 6.376 9.045 1.00 90.50 289 ASP A CA 1
ATOM 2199 C C . ASP A 1 289 ? -4.216 6.168 10.481 1.00 90.50 289 ASP A C 1
ATOM 2201 O O . ASP A 1 289 ? -3.996 5.020 10.873 1.00 90.50 289 ASP A O 1
ATOM 2205 N N . PRO A 1 290 ? -4.091 7.222 11.318 1.00 85.25 290 PRO A N 1
ATOM 2206 C CA . PRO A 1 290 ? -3.840 7.080 12.750 1.00 85.25 290 PRO A CA 1
ATOM 2207 C C . PRO A 1 290 ? -4.815 6.150 13.476 1.00 85.25 290 PRO A C 1
ATOM 2209 O O . PRO A 1 290 ? -4.394 5.390 14.345 1.00 85.25 290 PRO A O 1
ATOM 2212 N N . ALA A 1 291 ? -6.108 6.211 13.140 1.00 92.44 291 ALA A N 1
ATOM 2213 C CA . ALA A 1 291 ? -7.153 5.443 13.814 1.00 92.44 291 ALA A CA 1
ATOM 2214 C C . ALA A 1 291 ? -7.133 3.939 13.484 1.00 92.44 291 ALA A C 1
ATOM 2216 O O . ALA A 1 291 ? -7.608 3.109 14.264 1.00 92.44 291 ALA A O 1
ATOM 2217 N N . LEU A 1 292 ? -6.558 3.563 12.347 1.00 93.56 292 LEU A N 1
ATOM 2218 C CA . LEU A 1 292 ? -6.388 2.168 11.953 1.00 93.56 292 LEU A CA 1
ATOM 2219 C C . LEU A 1 292 ? -5.173 1.499 12.607 1.00 93.56 292 LEU A C 1
ATOM 2221 O O . LEU A 1 292 ? -5.024 0.288 12.480 1.00 93.56 292 LEU A O 1
ATOM 2225 N N . LYS A 1 293 ? -4.339 2.254 13.335 1.00 92.56 293 LYS A N 1
ATOM 2226 C CA . LYS A 1 293 ? -3.114 1.764 13.973 1.00 92.56 293 LYS A CA 1
ATOM 2227 C C . LYS A 1 293 ? -3.264 1.706 15.504 1.00 92.56 293 LYS A C 1
ATOM 2229 O O . LYS A 1 293 ? -3.054 2.727 16.168 1.00 92.56 293 LYS A O 1
ATOM 2234 N N . PRO A 1 294 ? -3.596 0.539 16.095 1.00 91.94 294 PRO A N 1
ATOM 2235 C CA . PRO A 1 294 ? -3.814 0.389 17.536 1.00 91.94 294 PRO A CA 1
ATOM 2236 C C . PRO A 1 294 ? -2.671 0.932 18.397 1.00 91.94 294 PRO A C 1
ATOM 2238 O O . PRO A 1 294 ? -2.919 1.654 19.367 1.00 91.94 294 PRO A O 1
ATOM 2241 N N . SER A 1 295 ? -1.419 0.632 18.030 1.00 92.75 295 SER A N 1
ATOM 2242 C CA . SER A 1 295 ? -0.243 1.089 18.779 1.00 92.75 295 SER A CA 1
ATOM 2243 C C . SER A 1 295 ? -0.142 2.615 18.852 1.00 92.75 295 SER A C 1
ATOM 2245 O O . SER A 1 295 ? 0.279 3.163 19.871 1.00 92.75 295 SER A O 1
ATOM 2247 N N . HIS A 1 296 ? -0.567 3.304 17.792 1.00 90.38 296 HIS A N 1
ATOM 2248 C CA . HIS A 1 296 ? -0.540 4.755 17.698 1.00 90.38 296 HIS A CA 1
ATOM 2249 C C . HIS A 1 296 ? -1.756 5.393 18.371 1.00 90.38 296 HIS A C 1
ATOM 2251 O O . HIS A 1 296 ? -1.592 6.337 19.141 1.00 90.38 296 HIS A O 1
ATOM 2257 N N . LEU A 1 297 ? -2.957 4.839 18.173 1.00 90.81 297 LEU A N 1
ATOM 2258 C CA . LEU A 1 297 ? -4.158 5.265 18.897 1.00 90.81 297 LEU A CA 1
ATOM 2259 C C . LEU A 1 297 ? -3.937 5.277 20.410 1.00 90.81 297 LEU A C 1
ATOM 2261 O O . LEU A 1 297 ? -4.282 6.250 21.077 1.00 90.81 297 LEU A O 1
ATOM 2265 N N . LYS A 1 298 ? -3.303 4.223 20.937 1.00 92.06 298 LYS A N 1
ATOM 2266 C CA . LYS A 1 298 ? -2.963 4.112 22.358 1.00 92.06 298 LYS A CA 1
ATOM 2267 C C . LYS A 1 298 ? -2.114 5.286 22.864 1.00 92.06 298 LYS A C 1
ATOM 2269 O O . LYS A 1 298 ? -2.243 5.656 24.025 1.00 92.06 298 LYS A O 1
ATOM 2274 N N . GLN A 1 299 ? -1.240 5.837 22.019 1.00 90.50 299 GLN A N 1
ATOM 2275 C CA . GLN A 1 299 ? -0.336 6.941 22.363 1.00 90.50 299 GLN A CA 1
ATOM 2276 C C . GLN A 1 299 ? -1.002 8.313 22.221 1.00 90.50 299 GLN A C 1
ATOM 2278 O O . GLN A 1 299 ? -0.698 9.225 22.982 1.00 90.50 299 GLN A O 1
ATOM 2283 N N . VAL A 1 300 ? -1.876 8.474 21.225 1.00 89.75 300 VAL A N 1
ATOM 2284 C CA . VAL A 1 300 ? -2.492 9.770 20.898 1.00 89.75 300 VAL A CA 1
ATOM 2285 C C . VAL A 1 300 ? -3.692 10.080 21.792 1.00 89.75 300 VAL A C 1
ATOM 2287 O O . VAL A 1 300 ? -3.984 11.251 22.049 1.00 89.75 300 VAL A O 1
ATOM 2290 N N . LEU A 1 301 ? -4.389 9.049 22.274 1.00 91.81 301 LEU A N 1
ATOM 2291 C CA . LEU A 1 301 ? -5.503 9.202 23.204 1.00 91.81 301 LEU A CA 1
ATOM 2292 C C . LEU A 1 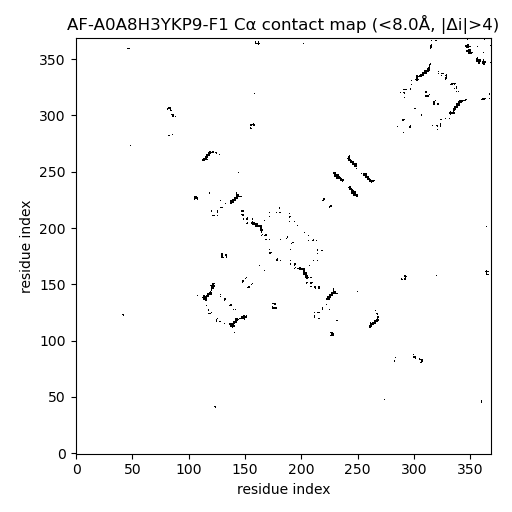301 ? -4.991 9.128 24.645 1.00 91.81 301 LEU A C 1
ATOM 2294 O O . LEU A 1 301 ? -4.294 8.182 25.007 1.00 91.81 301 LEU A O 1
ATOM 2298 N N . SER A 1 302 ? -5.351 10.109 25.472 1.00 90.94 302 SER A N 1
ATOM 2299 C CA . SER A 1 302 ? -4.999 10.095 26.895 1.00 90.94 302 SER A CA 1
ATOM 2300 C C . SER A 1 302 ? -5.811 9.023 27.638 1.00 90.94 302 SER A C 1
ATOM 2302 O O . SER A 1 302 ? -7.032 8.983 27.463 1.00 90.94 302 SER A O 1
ATOM 2304 N N . PRO A 1 303 ? -5.181 8.153 28.449 1.00 91.94 303 PRO A N 1
ATOM 2305 C CA . PRO A 1 303 ? -5.891 7.146 29.242 1.00 91.94 303 PRO A CA 1
ATOM 2306 C C . PRO A 1 303 ? -6.635 7.736 30.449 1.00 91.94 303 PRO A C 1
ATOM 2308 O O . PRO A 1 303 ? -7.603 7.135 30.917 1.00 91.94 303 PRO A O 1
ATOM 2311 N N . ASP A 1 304 ? -6.204 8.910 30.918 1.00 89.94 304 ASP A N 1
ATOM 2312 C CA . ASP A 1 304 ? -6.663 9.524 32.169 1.00 89.94 304 ASP A CA 1
ATOM 2313 C C . ASP A 1 304 ? -7.764 10.578 31.967 1.00 89.94 304 ASP A C 1
ATOM 2315 O O . ASP A 1 304 ? -8.317 11.086 32.942 1.00 89.94 304 ASP A O 1
ATOM 2319 N N . GLU A 1 305 ? -8.074 10.925 30.714 1.00 89.94 305 GLU A N 1
ATOM 2320 C CA . GLU A 1 305 ? -9.080 11.933 30.375 1.00 89.94 305 GLU A CA 1
ATOM 2321 C C . GLU A 1 305 ? -10.412 11.305 29.944 1.00 89.94 305 GLU A C 1
ATOM 2323 O O . GLU A 1 305 ? -10.454 10.334 29.182 1.00 89.94 305 GLU A O 1
ATOM 2328 N N . GLU A 1 306 ? -11.519 11.938 30.343 1.00 93.81 306 GLU A N 1
ATOM 2329 C CA . GLU A 1 306 ? -12.841 11.635 29.799 1.00 93.81 306 GLU A CA 1
ATOM 2330 C C . GLU A 1 306 ? -12.906 12.073 28.333 1.00 93.81 306 GLU A C 1
ATOM 2332 O O . GLU A 1 306 ? -13.159 13.235 28.003 1.00 93.81 306 GLU A O 1
ATOM 2337 N N . LEU A 1 307 ? -12.677 11.120 27.432 1.00 93.56 307 LEU A N 1
ATOM 2338 C CA . LEU A 1 307 ? -12.684 11.346 25.994 1.00 93.56 307 LEU A CA 1
ATOM 2339 C C . LEU A 1 307 ? -13.892 10.670 25.347 1.00 93.56 307 LEU A C 1
ATOM 2341 O O . LEU A 1 307 ? -14.148 9.488 25.559 1.00 93.56 307 LEU A O 1
ATOM 2345 N N . THR A 1 308 ? -14.606 11.395 24.486 1.00 95.75 308 THR A N 1
ATOM 2346 C CA . THR A 1 308 ? -15.619 10.803 23.602 1.00 95.75 308 THR A CA 1
ATOM 2347 C C . THR A 1 308 ? -15.163 10.876 22.151 1.00 95.75 308 THR A C 1
ATOM 2349 O O . THR A 1 308 ? -14.976 11.967 21.618 1.00 95.75 308 THR A O 1
ATOM 2352 N N . VAL A 1 309 ? -15.036 9.723 21.493 1.00 95.81 309 VAL A N 1
ATOM 2353 C CA . VAL A 1 309 ? -14.705 9.626 20.065 1.00 95.81 309 VAL A CA 1
ATOM 2354 C C . VAL A 1 309 ? -15.960 9.295 19.264 1.00 95.81 309 VAL A C 1
ATOM 2356 O O . VAL A 1 309 ? -16.650 8.309 19.534 1.00 95.81 309 VAL A O 1
ATOM 2359 N N . ALA A 1 310 ? -16.257 10.129 18.269 1.00 95.06 310 ALA A N 1
ATOM 2360 C CA . ALA A 1 310 ? -17.319 9.892 17.303 1.00 95.06 310 ALA A CA 1
ATOM 2361 C C . ALA A 1 310 ? -16.750 9.213 16.050 1.00 95.06 310 ALA A C 1
ATOM 2363 O O . ALA A 1 310 ? -15.870 9.769 15.396 1.00 95.06 310 ALA A O 1
ATOM 2364 N N . VAL A 1 311 ? -17.270 8.038 15.696 1.00 95.56 311 VAL A N 1
ATOM 2365 C CA . VAL A 1 311 ? -16.921 7.328 14.458 1.00 95.56 311 VAL A CA 1
ATOM 2366 C C . VAL A 1 311 ? -18.083 7.450 13.482 1.00 95.56 311 VAL A C 1
ATOM 2368 O O . VAL A 1 311 ? -19.209 7.069 13.806 1.00 95.56 311 VAL A O 1
ATOM 2371 N N . ILE A 1 312 ? -17.813 7.987 12.293 1.00 92.44 312 ILE A N 1
ATOM 2372 C CA . ILE A 1 312 ? -18.805 8.189 11.232 1.00 92.44 312 ILE A CA 1
ATOM 2373 C C . ILE A 1 312 ? -18.502 7.219 10.089 1.00 92.44 312 ILE A C 1
ATOM 2375 O O . ILE A 1 312 ? -17.436 7.289 9.485 1.00 92.44 312 ILE A O 1
ATOM 2379 N N . GLY A 1 313 ? -19.449 6.334 9.779 1.00 91.38 313 GLY A N 1
ATOM 2380 C CA . GLY A 1 313 ? -19.308 5.312 8.736 1.00 91.38 313 GLY A CA 1
ATOM 2381 C C . GLY A 1 313 ? -19.570 3.900 9.255 1.00 91.38 313 GLY A C 1
ATOM 2382 O O . GLY A 1 313 ? -19.597 3.670 10.456 1.00 91.38 313 GLY A O 1
ATOM 2383 N N . ALA A 1 314 ? -19.799 2.950 8.350 1.00 90.62 314 ALA A N 1
ATOM 2384 C CA . ALA A 1 314 ? -20.120 1.556 8.692 1.00 90.62 314 ALA A CA 1
ATOM 2385 C C . ALA A 1 314 ? -19.480 0.528 7.746 1.00 90.62 314 ALA A C 1
ATOM 2387 O O . ALA A 1 314 ? -19.909 -0.621 7.689 1.00 90.62 314 ALA A O 1
ATOM 2388 N N . SER A 1 315 ? -18.478 0.952 6.974 1.00 87.94 315 SER A N 1
ATOM 2389 C CA . SER A 1 315 ? -17.664 0.060 6.150 1.00 87.94 315 SER A CA 1
ATOM 2390 C C . SER A 1 315 ? -16.554 -0.592 6.982 1.00 87.94 315 SER A C 1
ATOM 2392 O O . SER A 1 315 ? -16.368 -0.270 8.157 1.00 87.94 315 SER A O 1
ATOM 2394 N N . HIS A 1 316 ? -15.785 -1.476 6.347 1.00 88.75 316 HIS A N 1
ATOM 2395 C CA . HIS A 1 316 ? -14.683 -2.223 6.953 1.00 88.75 316 HIS A CA 1
ATOM 2396 C C . HIS A 1 316 ? -13.744 -1.353 7.815 1.00 88.75 316 HIS A C 1
ATOM 2398 O O . HIS A 1 316 ? -13.568 -1.644 8.997 1.00 88.75 316 HIS A O 1
ATOM 2404 N N . SER A 1 317 ? -13.233 -0.233 7.283 1.00 91.31 317 SER A N 1
ATOM 2405 C CA . SER A 1 317 ? -12.340 0.672 8.027 1.00 91.31 317 SER A CA 1
ATOM 2406 C C . SER A 1 317 ? -13.000 1.262 9.279 1.00 91.31 317 SER A C 1
ATOM 2408 O O . SER A 1 317 ? -12.368 1.346 10.327 1.00 91.31 317 SER A O 1
ATOM 2410 N N . ALA A 1 318 ? -14.286 1.629 9.213 1.00 93.75 318 ALA A N 1
ATOM 2411 C CA . ALA A 1 318 ? -15.001 2.170 10.370 1.00 93.75 318 ALA A CA 1
ATOM 2412 C C . ALA A 1 318 ? -15.159 1.121 11.481 1.00 93.75 318 ALA A C 1
ATOM 2414 O O . ALA A 1 318 ? -14.992 1.443 12.656 1.00 93.75 318 ALA A O 1
ATOM 2415 N N . ILE A 1 319 ? -15.431 -0.138 11.121 1.00 94.75 319 ILE A N 1
ATOM 2416 C CA . ILE A 1 319 ? -15.567 -1.224 12.100 1.00 94.75 319 ILE A CA 1
ATOM 2417 C C . ILE A 1 319 ? -14.216 -1.597 12.714 1.00 94.75 319 ILE A C 1
ATOM 2419 O O . ILE A 1 319 ? -14.148 -1.826 13.919 1.00 94.75 319 ILE A O 1
ATOM 2423 N N . LEU A 1 320 ? -13.128 -1.560 11.941 1.00 95.06 320 LEU A N 1
ATOM 2424 C CA . LEU A 1 320 ? -11.772 -1.706 12.479 1.00 95.06 320 LEU A CA 1
ATOM 2425 C C . LEU A 1 320 ? -11.437 -0.610 13.496 1.00 95.06 320 LEU A C 1
ATOM 2427 O O . LEU A 1 320 ? -10.957 -0.910 14.587 1.00 95.06 320 LEU A O 1
ATOM 2431 N N . VAL A 1 321 ? -11.751 0.651 13.186 1.00 96.19 321 VAL A N 1
ATOM 2432 C CA . VAL A 1 321 ? -11.565 1.762 14.131 1.00 96.19 321 VAL A CA 1
ATOM 2433 C C . VAL A 1 321 ? -12.401 1.557 15.396 1.00 96.19 321 VAL A C 1
ATOM 2435 O O . VAL A 1 321 ? -11.888 1.736 16.499 1.00 96.19 321 VAL A O 1
ATOM 2438 N N . LEU A 1 322 ? -13.666 1.141 15.270 1.00 96.62 322 LEU A N 1
ATOM 2439 C CA . LEU A 1 322 ? -14.512 0.828 16.427 1.00 96.62 322 LEU A CA 1
ATOM 2440 C C . LEU A 1 322 ? -13.925 -0.303 17.277 1.00 96.62 322 LEU A C 1
ATOM 2442 O O . LEU A 1 322 ? -13.883 -0.161 18.497 1.00 96.62 322 LEU A O 1
ATOM 2446 N N . ARG A 1 323 ? -13.431 -1.384 16.656 1.00 95.88 323 ARG A N 1
ATOM 2447 C CA . ARG A 1 323 ? -12.748 -2.493 17.344 1.00 95.88 323 ARG A CA 1
ATOM 2448 C C . ARG A 1 323 ? -11.522 -1.987 18.104 1.00 95.88 323 ARG A C 1
ATOM 2450 O O . ARG A 1 323 ? -11.372 -2.286 19.285 1.00 95.88 323 ARG A O 1
ATOM 2457 N N . ASN A 1 324 ? -10.690 -1.164 17.466 1.00 96.19 324 ASN A N 1
ATOM 2458 C CA . ASN A 1 324 ? -9.499 -0.585 18.090 1.00 96.19 324 ASN A CA 1
ATOM 2459 C C . ASN A 1 324 ? -9.856 0.289 19.301 1.00 96.19 324 ASN A C 1
ATOM 2461 O O . ASN A 1 324 ? -9.296 0.110 20.382 1.00 96.19 324 ASN A O 1
ATOM 2465 N N . LEU A 1 325 ? -10.816 1.204 19.144 1.00 96.69 325 LEU A N 1
ATOM 2466 C CA . LEU A 1 325 ? -11.278 2.076 20.226 1.00 96.69 325 LEU A CA 1
ATOM 2467 C C . LEU A 1 325 ? -11.928 1.278 21.361 1.00 96.69 325 LEU A C 1
ATOM 2469 O O . LEU A 1 325 ? -11.687 1.578 22.526 1.00 96.69 325 LEU A O 1
ATOM 2473 N N . TYR A 1 326 ? -12.727 0.258 21.040 1.00 96.69 326 TYR A N 1
ATOM 2474 C CA . TYR A 1 326 ? -13.357 -0.613 22.031 1.00 96.69 326 TYR A CA 1
ATOM 2475 C C . TYR A 1 326 ? -12.313 -1.375 22.851 1.00 96.69 326 TYR A C 1
ATOM 2477 O O . TYR A 1 326 ? -12.417 -1.430 24.077 1.00 96.69 326 TYR A O 1
ATOM 2485 N N . ASN A 1 327 ? -11.282 -1.911 22.193 1.00 96.12 327 ASN A N 1
ATOM 2486 C CA . ASN A 1 327 ? -10.186 -2.602 22.865 1.00 96.12 327 ASN A CA 1
ATOM 2487 C C . ASN A 1 327 ? -9.450 -1.668 23.832 1.00 96.12 327 ASN A C 1
ATOM 2489 O O . ASN A 1 327 ? -9.165 -2.071 24.957 1.00 96.12 327 ASN A O 1
ATOM 2493 N N . LEU A 1 328 ? -9.195 -0.414 23.440 1.00 95.81 328 LEU A N 1
ATOM 2494 C CA . LEU A 1 328 ? -8.617 0.592 24.338 1.00 95.81 328 LEU A CA 1
ATOM 2495 C C . LEU A 1 328 ? -9.553 0.911 25.506 1.00 95.81 328 LEU A C 1
ATOM 2497 O O . LEU A 1 328 ? -9.125 0.853 26.657 1.00 95.81 328 LEU A O 1
ATOM 2501 N N . ALA A 1 329 ? -10.833 1.175 25.230 1.00 96.00 329 ALA A N 1
ATOM 2502 C CA . ALA A 1 329 ? -11.833 1.491 26.251 1.00 96.00 329 ALA A CA 1
ATOM 2503 C C . ALA A 1 329 ? -12.009 0.366 27.284 1.00 96.00 329 ALA A C 1
ATOM 2505 O O . ALA A 1 329 ? -12.254 0.624 28.459 1.00 96.00 329 ALA A O 1
ATOM 2506 N N . SER A 1 330 ? -11.849 -0.883 26.845 1.00 95.94 330 SER A N 1
ATOM 2507 C CA . SER A 1 330 ? -11.970 -2.081 27.681 1.00 95.94 330 SER A CA 1
ATOM 2508 C C . SER A 1 330 ? -10.665 -2.469 28.384 1.00 95.94 330 SER A C 1
ATOM 2510 O O . SER A 1 330 ? -10.643 -3.458 29.113 1.00 95.94 330 SER A O 1
ATOM 2512 N N . SER A 1 331 ? -9.572 -1.735 28.154 1.00 95.38 331 SER A N 1
ATOM 2513 C CA . SER A 1 331 ? -8.262 -2.032 28.736 1.00 95.38 331 SER A CA 1
ATOM 2514 C C . SER A 1 331 ? -7.582 -0.781 29.292 1.00 95.38 331 SER A C 1
ATOM 2516 O O . SER A 1 331 ? -7.713 -0.478 30.473 1.00 95.38 331 SER A O 1
ATOM 2518 N N . THR A 1 332 ? -6.835 -0.054 28.465 1.00 94.94 332 THR A N 1
ATOM 2519 C CA . THR A 1 332 ? -5.928 1.007 28.912 1.00 94.94 332 THR A CA 1
ATOM 2520 C C . THR A 1 332 ? -6.580 2.377 29.049 1.00 94.94 332 THR A C 1
ATOM 2522 O O . THR A 1 332 ? -5.985 3.250 29.666 1.00 94.94 332 THR A O 1
ATOM 2525 N N . HIS A 1 333 ? -7.782 2.573 28.503 1.00 95.50 333 HIS A N 1
ATOM 2526 C CA . HIS A 1 333 ? -8.468 3.868 28.441 1.00 95.50 333 HIS A CA 1
ATOM 2527 C C . HIS A 1 333 ? -9.897 3.769 29.001 1.00 95.50 333 HIS A C 1
ATOM 2529 O O . HIS A 1 333 ? -10.853 4.008 28.267 1.00 95.50 333 HIS A O 1
ATOM 2535 N N . PRO A 1 334 ? -10.100 3.432 30.289 1.00 95.19 334 PRO A N 1
ATOM 2536 C CA . PRO A 1 334 ? -11.428 3.118 30.842 1.00 95.19 334 PRO A CA 1
ATOM 2537 C C . PRO A 1 334 ? -12.439 4.280 30.783 1.00 95.19 334 PRO A C 1
ATOM 2539 O O . PRO A 1 334 ? -13.653 4.064 30.875 1.00 95.19 334 PRO A O 1
ATOM 2542 N N . GLN A 1 335 ? -11.955 5.515 30.626 1.00 95.50 335 GLN A N 1
ATOM 2543 C CA . GLN A 1 335 ? -12.783 6.714 30.477 1.00 95.50 335 GLN A CA 1
ATOM 2544 C C . GLN A 1 335 ? -13.178 7.009 29.018 1.00 95.50 335 GLN A C 1
ATOM 2546 O O . GLN A 1 335 ? -14.028 7.868 28.776 1.00 95.50 335 GLN A O 1
ATOM 2551 N N . LEU A 1 336 ? -12.621 6.281 28.042 1.00 96.75 336 LEU A N 1
ATOM 2552 C CA . LEU A 1 336 ? -12.952 6.429 26.628 1.00 96.75 336 LEU A CA 1
ATOM 2553 C C . LEU A 1 336 ? -14.398 5.994 26.363 1.00 96.75 336 LEU A C 1
ATOM 2555 O O . LEU A 1 336 ? -14.825 4.879 26.673 1.00 96.75 336 LEU A O 1
ATOM 2559 N N . ARG A 1 337 ? -15.163 6.885 25.737 1.00 97.19 337 ARG A N 1
ATOM 2560 C CA . ARG A 1 337 ? -16.521 6.641 25.251 1.00 97.19 337 ARG A CA 1
ATOM 2561 C C . ARG A 1 337 ? -16.551 6.715 23.734 1.00 97.19 337 ARG A C 1
ATOM 2563 O O . ARG A 1 337 ? -15.871 7.532 23.120 1.00 97.19 337 ARG A O 1
ATOM 2570 N N . ILE A 1 338 ? -17.379 5.874 23.127 1.00 97.50 338 ILE A N 1
ATOM 2571 C CA . ILE A 1 338 ? -17.474 5.749 21.672 1.00 97.50 338 ILE A CA 1
ATOM 2572 C C . ILE A 1 338 ? -18.907 6.069 21.252 1.00 97.50 338 ILE A C 1
ATOM 2574 O O . ILE A 1 338 ? -19.868 5.562 21.834 1.00 97.50 338 ILE A O 1
ATOM 2578 N N . ARG A 1 339 ? -19.060 6.928 20.244 1.00 96.38 339 ARG A N 1
ATOM 2579 C CA . ARG A 1 339 ? -20.341 7.235 19.599 1.00 96.38 339 ARG A CA 1
ATOM 2580 C C . ARG A 1 339 ? -20.247 6.836 18.136 1.00 96.38 339 ARG A C 1
ATOM 2582 O O . ARG A 1 339 ? -19.449 7.399 17.396 1.00 96.38 339 ARG A O 1
ATOM 2589 N N . TRP A 1 340 ? -21.054 5.871 17.720 1.00 96.62 340 TRP A N 1
ATOM 2590 C CA . TRP A 1 340 ? -21.057 5.395 16.343 1.00 96.62 340 TRP A CA 1
ATOM 2591 C C . TRP A 1 340 ? -22.244 5.969 15.570 1.00 96.62 340 TRP A C 1
ATOM 2593 O O . TRP A 1 340 ? -23.393 5.826 15.985 1.00 96.62 340 TRP A O 1
ATOM 2603 N N . PHE A 1 341 ? -21.952 6.618 14.444 1.00 93.69 341 PHE A N 1
ATOM 2604 C CA . PHE A 1 341 ? -22.932 7.201 13.539 1.00 93.69 341 PHE A CA 1
ATOM 2605 C C . PHE A 1 341 ? -22.873 6.489 12.188 1.00 93.69 341 PHE A C 1
ATOM 2607 O O . PHE A 1 341 ? -21.862 6.526 11.484 1.00 93.69 341 PHE A O 1
ATOM 2614 N N . THR A 1 342 ? -23.984 5.870 11.800 1.00 92.94 342 THR A N 1
ATOM 2615 C CA . THR A 1 342 ? -24.131 5.198 10.509 1.00 92.94 342 THR A CA 1
ATOM 2616 C C . THR A 1 342 ? -25.420 5.621 9.813 1.00 92.94 342 THR A C 1
ATOM 2618 O O . THR A 1 342 ? -26.421 5.916 10.461 1.00 92.94 342 THR A O 1
ATOM 2621 N N . ARG A 1 343 ? -25.398 5.639 8.476 1.00 90.50 343 ARG A N 1
ATOM 2622 C CA . ARG A 1 343 ? -26.587 5.885 7.642 1.00 90.50 343 ARG A CA 1
ATOM 2623 C C . ARG A 1 343 ? -27.430 4.628 7.431 1.00 90.50 343 ARG A C 1
ATOM 2625 O O . ARG A 1 343 ? -28.612 4.734 7.121 1.00 90.50 343 ARG A O 1
ATOM 2632 N N . HIS A 1 344 ? -26.822 3.448 7.555 1.00 88.00 344 HIS A N 1
ATOM 2633 C CA . HIS A 1 344 ? -27.448 2.164 7.241 1.00 88.00 344 HIS A CA 1
ATOM 2634 C C . HIS A 1 344 ? -27.003 1.072 8.230 1.00 88.00 344 HIS A C 1
ATOM 2636 O O . HIS A 1 344 ? -25.941 1.208 8.845 1.00 88.00 344 HIS A O 1
ATOM 2642 N N . PRO A 1 345 ? -27.766 -0.027 8.367 1.00 88.62 345 PRO A N 1
ATOM 2643 C CA . PRO A 1 345 ? -27.311 -1.217 9.083 1.00 88.62 345 PRO A CA 1
ATOM 2644 C C . PRO A 1 345 ? -26.014 -1.790 8.498 1.00 88.62 345 PRO A C 1
ATOM 2646 O O . PRO A 1 345 ? -25.681 -1.520 7.338 1.00 88.62 345 PRO A O 1
ATOM 2649 N N . LEU A 1 346 ? -25.319 -2.616 9.287 1.00 90.00 346 LEU A N 1
ATOM 2650 C CA . LEU A 1 346 ? -24.152 -3.357 8.811 1.00 90.00 346 LEU A CA 1
ATOM 2651 C C . LEU A 1 346 ? -24.515 -4.230 7.614 1.00 90.00 346 LEU A C 1
ATOM 2653 O O . LEU A 1 346 ? -25.606 -4.794 7.516 1.00 90.00 346 LEU A O 1
ATOM 2657 N N . ARG A 1 347 ? -23.566 -4.321 6.692 1.00 90.31 347 ARG A N 1
ATOM 2658 C CA . ARG A 1 347 ? -23.654 -5.137 5.489 1.00 90.31 347 ARG A CA 1
ATOM 2659 C C . ARG A 1 347 ? -22.441 -6.044 5.467 1.00 90.31 347 ARG A C 1
ATOM 2661 O O . ARG A 1 347 ? -21.359 -5.607 5.835 1.00 90.31 347 ARG A O 1
ATOM 2668 N N . TYR A 1 348 ? -22.612 -7.264 4.994 1.00 90.44 348 TYR A N 1
ATOM 2669 C CA . TYR A 1 348 ? -21.537 -8.241 4.872 1.00 90.44 348 TYR A CA 1
ATOM 2670 C C . TYR A 1 348 ? -21.248 -8.469 3.395 1.00 90.44 348 TYR A C 1
ATOM 2672 O O . TYR A 1 348 ? -22.149 -8.325 2.558 1.00 90.44 348 TYR A O 1
ATOM 2680 N N . ALA A 1 349 ? -19.982 -8.725 3.083 1.00 87.88 349 ALA A N 1
ATOM 2681 C CA . ALA A 1 349 ? -19.599 -9.154 1.754 1.00 87.88 349 ALA A CA 1
ATOM 2682 C C . ALA A 1 349 ? -19.984 -10.625 1.589 1.00 87.88 349 ALA A C 1
ATOM 2684 O O . ALA A 1 349 ? -19.736 -11.436 2.479 1.00 87.88 349 ALA A O 1
ATOM 2685 N N . GLU A 1 350 ? -20.596 -10.960 0.460 1.00 87.81 350 GLU A N 1
ATOM 2686 C CA . GLU A 1 350 ? -21.026 -12.327 0.171 1.00 87.81 350 GLU A CA 1
ATOM 2687 C C . GLU A 1 350 ? -20.336 -12.784 -1.111 1.00 87.81 350 GLU A C 1
ATOM 2689 O O . GLU A 1 350 ? -20.519 -12.167 -2.165 1.00 87.81 350 GLU A O 1
ATOM 2694 N N . GLU A 1 351 ? -19.535 -13.847 -1.027 1.00 84.62 351 GLU A N 1
ATOM 2695 C CA . GLU A 1 351 ? -18.943 -14.459 -2.216 1.00 84.62 351 GLU A CA 1
ATOM 2696 C C . GLU A 1 351 ? -20.055 -15.051 -3.099 1.00 84.62 351 GLU A C 1
ATOM 2698 O O . GLU A 1 351 ? -20.976 -15.726 -2.630 1.00 84.62 351 GLU A O 1
ATOM 2703 N N . ARG A 1 352 ? -19.988 -14.746 -4.393 1.00 88.25 352 ARG A N 1
ATOM 2704 C CA . ARG A 1 352 ? -20.859 -15.254 -5.454 1.00 88.25 352 ARG A CA 1
ATOM 2705 C C . ARG A 1 352 ? -19.979 -15.868 -6.541 1.00 88.25 352 ARG A C 1
ATOM 2707 O O . ARG A 1 352 ? -18.757 -15.747 -6.503 1.00 88.25 352 ARG A O 1
ATOM 2714 N N . ASP A 1 353 ? -20.601 -16.530 -7.510 1.00 88.50 353 ASP A N 1
ATOM 2715 C CA . ASP A 1 353 ? -19.873 -17.166 -8.608 1.00 88.50 353 ASP A CA 1
ATOM 2716 C C . ASP A 1 353 ? -19.150 -16.114 -9.471 1.00 88.50 353 ASP A C 1
ATOM 2718 O O . ASP A 1 353 ? -19.774 -15.406 -10.262 1.00 88.50 353 ASP A O 1
ATOM 2722 N N . GLY A 1 354 ? -17.844 -15.952 -9.239 1.00 83.50 354 GLY A N 1
ATOM 2723 C CA . GLY A 1 354 ? -16.969 -15.012 -9.946 1.00 83.50 354 GLY A CA 1
ATOM 2724 C C . GLY A 1 354 ? -17.023 -13.546 -9.493 1.00 83.50 354 GLY A C 1
ATOM 2725 O O . GLY A 1 354 ? -16.355 -12.713 -10.100 1.00 83.50 354 GLY A O 1
ATOM 2726 N N . TRP A 1 355 ? -17.785 -13.190 -8.452 1.00 85.06 355 TRP A N 1
ATOM 2727 C CA . TRP A 1 355 ? -17.847 -11.811 -7.937 1.00 85.06 355 TRP A CA 1
ATOM 2728 C C . TRP A 1 355 ? -18.228 -11.760 -6.455 1.00 85.06 355 TRP A C 1
ATOM 2730 O O . TRP A 1 355 ? -18.635 -12.756 -5.863 1.00 85.06 355 TRP A O 1
ATOM 2740 N N . ILE A 1 356 ? -18.112 -10.584 -5.836 1.00 84.31 356 ILE A N 1
ATOM 2741 C CA . ILE A 1 356 ? -18.449 -10.380 -4.424 1.00 84.31 356 ILE A CA 1
ATOM 2742 C C . ILE A 1 356 ? -19.599 -9.379 -4.320 1.00 84.31 356 ILE A C 1
ATOM 2744 O O . ILE A 1 356 ? -19.487 -8.211 -4.707 1.00 84.31 356 ILE A O 1
ATOM 2748 N N . LEU A 1 357 ? -20.725 -9.812 -3.754 1.00 86.50 357 LEU A N 1
ATOM 2749 C CA . LEU A 1 357 ? -21.811 -8.897 -3.433 1.00 86.50 357 LEU A CA 1
ATOM 2750 C C . LEU A 1 357 ? -21.363 -7.968 -2.312 1.00 86.50 357 LEU A C 1
ATOM 2752 O O . LEU A 1 357 ? -20.885 -8.417 -1.274 1.00 86.50 357 LEU A O 1
ATOM 2756 N N . ARG A 1 358 ? -21.560 -6.661 -2.528 1.00 84.81 358 ARG A N 1
ATOM 2757 C CA . ARG A 1 358 ? -21.127 -5.591 -1.616 1.00 84.81 358 ARG A CA 1
ATOM 2758 C C . ARG A 1 358 ? -19.616 -5.586 -1.397 1.00 84.81 358 ARG A C 1
ATOM 2760 O O . ARG A 1 358 ? -19.168 -5.200 -0.326 1.00 84.81 358 ARG A O 1
ATOM 2767 N N . ASP A 1 359 ? -18.842 -5.909 -2.426 1.00 81.19 359 ASP A N 1
ATOM 2768 C CA . ASP A 1 359 ? -17.378 -5.963 -2.371 1.00 81.19 359 ASP A CA 1
ATOM 2769 C C . ASP A 1 359 ? -16.725 -4.761 -1.655 1.00 81.19 359 ASP A C 1
ATOM 2771 O O . ASP A 1 359 ? -15.889 -4.932 -0.769 1.00 81.19 359 ASP A O 1
ATOM 2775 N N . ASN A 1 360 ? -17.202 -3.548 -1.961 1.00 79.25 360 ASN A N 1
ATOM 2776 C CA . ASN A 1 360 ? -16.683 -2.286 -1.416 1.00 79.25 360 ASN A CA 1
ATOM 2777 C C . ASN A 1 360 ? -17.411 -1.769 -0.162 1.00 79.25 360 ASN A C 1
ATOM 2779 O O . ASN A 1 360 ? -16.966 -0.812 0.468 1.00 79.25 360 ASN A O 1
ATOM 2783 N N . THR A 1 361 ? -18.560 -2.353 0.195 1.00 79.75 361 THR A N 1
ATOM 2784 C CA . THR A 1 361 ? -19.426 -1.834 1.279 1.00 79.75 361 THR A CA 1
ATOM 2785 C C . THR A 1 361 ? -19.695 -2.832 2.395 1.00 79.75 361 THR A C 1
ATOM 2787 O O . THR A 1 361 ? -20.194 -2.438 3.448 1.00 79.75 361 THR A O 1
ATOM 2790 N N . GLY A 1 362 ? -19.400 -4.107 2.168 1.00 82.94 362 GLY A N 1
ATOM 2791 C CA . GLY A 1 362 ? -19.611 -5.199 3.097 1.00 82.94 362 GLY A CA 1
ATOM 2792 C C . GLY A 1 362 ? -18.389 -5.461 3.971 1.00 82.94 362 GLY A C 1
ATOM 2793 O O . GLY A 1 362 ? -17.248 -5.274 3.551 1.00 82.94 362 GLY A O 1
ATOM 2794 N N . LEU A 1 363 ? -18.636 -5.909 5.198 1.00 85.81 363 LEU A N 1
ATOM 2795 C CA . LEU A 1 363 ? -17.612 -6.413 6.106 1.00 85.81 363 LEU A CA 1
ATOM 2796 C C . LEU A 1 363 ? -17.034 -7.731 5.581 1.00 85.81 363 LEU A C 1
ATOM 2798 O O . LEU A 1 363 ? -17.750 -8.537 4.986 1.00 85.81 363 LEU A O 1
ATOM 2802 N N . LYS A 1 364 ? -15.733 -7.921 5.812 1.00 85.50 364 LYS A N 1
ATOM 2803 C CA . LYS A 1 364 ? -14.905 -9.048 5.362 1.00 85.50 364 LYS A CA 1
ATOM 2804 C C . LYS A 1 364 ? -13.873 -9.396 6.434 1.00 85.50 364 LYS A C 1
ATOM 2806 O O . LYS A 1 364 ? -13.526 -8.520 7.232 1.00 85.50 364 LYS A O 1
ATOM 2811 N N . GLY A 1 365 ? -13.351 -10.621 6.380 1.00 84.75 365 GLY A N 1
ATOM 2812 C CA . GLY A 1 365 ? -12.295 -11.105 7.271 1.00 84.75 365 GLY A CA 1
ATOM 2813 C C . GLY A 1 365 ? -12.675 -10.966 8.744 1.00 84.75 365 GLY A C 1
ATOM 2814 O O . GLY A 1 365 ? -13.840 -11.098 9.112 1.00 84.75 365 GLY A O 1
ATOM 2815 N N . ASP A 1 366 ? -11.694 -10.602 9.558 1.00 82.31 366 ASP A N 1
ATOM 2816 C CA . ASP A 1 366 ? -11.772 -10.435 11.013 1.00 82.31 366 ASP A CA 1
ATOM 2817 C C . ASP A 1 366 ? -12.937 -9.604 11.569 1.00 82.31 366 ASP A C 1
ATOM 2819 O O . ASP A 1 366 ? -13.306 -9.765 12.727 1.00 82.31 366 ASP A O 1
ATOM 2823 N N . VAL A 1 367 ? -13.471 -8.653 10.800 1.00 84.06 367 VAL A N 1
ATOM 2824 C CA . VAL A 1 367 ? -14.575 -7.787 11.261 1.00 84.06 367 VAL A CA 1
ATOM 2825 C C . VAL A 1 367 ? -15.941 -8.242 10.755 1.00 84.06 367 VAL A C 1
ATOM 2827 O O . VAL A 1 367 ? -16.933 -7.555 10.989 1.00 84.06 367 VAL A O 1
ATOM 2830 N N . ALA A 1 368 ? -16.000 -9.354 10.021 1.00 79.88 368 ALA A N 1
ATOM 2831 C CA . ALA A 1 368 ? -17.242 -9.968 9.558 1.00 79.88 368 ALA A CA 1
ATOM 2832 C C . ALA A 1 368 ? -17.761 -11.079 10.487 1.00 79.88 368 ALA A C 1
ATOM 2834 O O . ALA A 1 368 ? -18.853 -11.587 10.231 1.00 79.88 368 ALA A O 1
ATOM 2835 N N . VAL A 1 369 ? -16.999 -11.445 11.523 1.00 71.62 369 VAL A N 1
ATOM 2836 C CA . VAL A 1 369 ? -17.260 -12.564 12.446 1.00 71.62 369 VAL A CA 1
ATOM 2837 C C . VAL A 1 369 ? -17.584 -12.116 13.861 1.00 71.62 369 VAL A C 1
ATOM 2839 O O . VAL A 1 369 ? -17.037 -11.080 14.305 1.00 71.62 369 VAL A O 1
#

Solvent-accessible surface area (backbone atoms only — not comparable to full-atom values): 23308 Å² total; per-residue (Å²): 140,79,83,89,89,80,88,86,79,88,87,85,85,89,80,87,91,82,88,83,84,88,89,82,90,81,88,85,81,89,79,83,80,85,75,80,80,77,85,81,76,74,92,70,85,74,71,90,84,85,89,86,75,83,86,80,89,77,90,81,92,83,86,83,84,90,82,81,87,88,87,87,83,84,94,85,76,86,77,75,80,62,80,48,76,60,61,88,70,69,91,65,70,73,79,73,79,74,71,67,88,66,70,100,68,75,54,79,63,84,90,64,78,28,48,26,33,36,35,27,38,20,68,63,23,48,51,49,53,34,49,37,52,66,69,66,41,57,40,27,42,37,32,22,75,73,64,50,15,36,66,51,38,74,44,32,38,76,28,74,30,73,52,41,32,44,60,57,53,47,61,45,58,70,36,65,57,41,38,55,40,62,70,70,48,70,80,87,36,48,64,59,52,53,68,73,45,63,50,85,38,58,45,47,30,40,55,57,21,43,34,37,31,53,52,46,67,62,62,29,61,96,72,34,31,46,61,33,67,20,47,77,81,49,76,46,81,44,98,84,71,28,37,34,32,32,31,39,53,79,48,86,87,54,88,64,60,53,73,50,55,18,69,34,77,44,86,31,73,82,82,78,85,88,80,75,85,64,103,66,80,92,73,84,86,77,56,67,59,57,48,48,20,58,79,52,41,63,70,45,45,59,45,89,40,60,31,73,48,75,46,78,51,60,34,52,71,43,51,50,28,49,52,43,53,48,54,36,27,76,62,72,16,69,46,46,40,79,44,82,44,61,98,64,80,83,43,61,45,42,87,49,98,93,46,53,47,47,66,80,50,17,22,45,54,83,75,58,110

pLDDT: mean 74.1, std 28.71, range [20.83, 98.81]

Foldseek 3Di:
DDDDDDDDDDDDDDDDDDDDDDDDDDDDDDPDDPDDPPPPDDPDPFDDDDDDDDDDDDDDDDDDDDDDDDDDDDPDDPPPPPADDQPPPDPPPPPPPPPVCDDPPQDPPPPDAAAEEEEDLALVSLLVLLVCLLVVRFQYEYEDQPLQNPLLQVQFQQPWDLDFLLVLLCSQVVGPLSVVLVVPDDPPALNVVSVVDDRRATGGSNSSSRSSSSSSVSSDVVSNYRYHNFHWPDWDQDPVQWIKIWGDHPDPVPPGTDIHIHNYYHYPPDDDDDDDDDPDDDDDDDDLSQLLDLVSCLVRDDLPDQHEDEQEEQAQSSLSSVVSQVVCCVPRRVNYHYHYHYPDDAAAWDDDDVDIDCPSGHHGHPSND

Nearest PDB structures (foldseek):
  3cp8-assembly2_D  TM=6.323E-01  e=1.153E-03  unclassified
  3cp8-assembly1_A  TM=6.317E-01  e=2.801E-03  unclassified
  3g05-assembly1_A  TM=6.114E-01  e=8.615E-03  Escherichia coli O157:H7 str. EDL933
  8f6n-assembly2_D  TM=4.220E-01  e=2.220E-02  Sus scrofa
  3tl2-assembly1_A  TM=3.024E-01  e=9.177E-02  Bacillus anthracis

Sequence (369 aa):
MRSSETAGTSETVRSSETMRSSETVRSSETVRSSETVQSSETVQSSEHVCGLCAWDFNGGESPLPPIATRLVGSPNRRISLAVGRIAEFRWNAPCRRSISKFSSSLGPKLGKKYKALVVGAGPAGIAVVGNLLAHKQAPILWVDHKFSGGRLNEYYREVPSNTKVKRFVMYAEGVEPFRTIAERAEKPNAFTHLKELDQEDTCHIAEAADLCIMLTKGLDESKGVDKQFGSVSSADWSDSNQWTIDIDPLDEDVSVPVSISSDLLVLCTGSNPISTPLPITGLKKLELDPALKPSHLKQVLSPDEELTVAVIGASHSAILVLRNLYNLASSTHPQLRIRWFTRHPLRYAEERDGWILRDNTGLKGDVAV

Organism: Venturia inaequalis (NCBI:txid5025)

Radius of gyration: 29.37 Å; Cα contacts (8 Å, |Δi|>4): 497; chains: 1; bounding box: 83×81×85 Å

Mean predicted aligned error: 14.96 Å

InterPro domains:
  IPR036188 FAD/NAD(P)-binding domain superfamily [G3DSA:3.50.50.60] (222-358)
  IPR036188 FAD/NAD(P)-binding domain superfamily [SSF51905] (112-349)
  IPR053275 Agnestin biosynthesis monooxygenase [PTHR38688] (112-368)